Protein AF-0000000078079923 (afdb_homodimer)

pLDDT: mean 92.86, std 8.36, range [50.41, 98.56]

Structure (mmCIF, N/CA/C/O backbone):
data_AF-0000000078079923-model_v1
#
loop_
_entity.id
_entity.type
_entity.pdbx_description
1 polymer 'Ankyrin repeat protein'
#
loop_
_atom_site.group_PDB
_atom_site.id
_atom_site.type_symbol
_atom_site.label_atom_id
_atom_site.label_alt_id
_atom_site.label_comp_id
_atom_site.label_asym_id
_atom_site.label_entity_id
_atom_site.label_seq_id
_atom_site.pdbx_PDB_ins_code
_atom_site.Cartn_x
_atom_site.Cartn_y
_atom_site.Cartn_z
_atom_site.occupancy
_atom_site.B_iso_or_equiv
_atom_site.auth_seq_id
_atom_site.auth_comp_id
_atom_site.auth_asym_id
_atom_site.auth_atom_id
_atom_site.pdbx_PDB_model_num
ATOM 1 N N . MET A 1 1 ? -38.531 22.578 5.766 1 57.56 1 MET A N 1
ATOM 2 C CA . MET A 1 1 ? -37.938 23.828 6.18 1 57.56 1 MET A CA 1
ATOM 3 C C . MET A 1 1 ? -36.469 23.625 6.574 1 57.56 1 MET A C 1
ATOM 5 O O . MET A 1 1 ? -36.125 22.641 7.219 1 57.56 1 MET A O 1
ATOM 9 N N . ASN A 1 2 ? -35.688 24.391 6.07 1 76.06 2 ASN A N 1
ATOM 10 C CA . ASN A 1 2 ? -34.281 24.219 6.352 1 76.06 2 ASN A CA 1
ATOM 11 C C . ASN A 1 2 ? -33.969 24.469 7.82 1 76.06 2 ASN A C 1
ATOM 13 O O . ASN A 1 2 ? -34.469 25.422 8.414 1 76.06 2 ASN A O 1
ATOM 17 N N . THR A 1 3 ? -33.406 23.484 8.508 1 86.62 3 THR A N 1
ATOM 18 C CA . THR A 1 3 ? -32.938 23.688 9.867 1 86.62 3 THR A CA 1
ATOM 19 C C . THR A 1 3 ? -31.922 24.828 9.922 1 86.62 3 THR A C 1
ATOM 21 O O . THR A 1 3 ? -31.438 25.281 8.883 1 86.62 3 THR A O 1
ATOM 24 N N . TYR A 1 4 ? -31.812 25.422 11.125 1 88.44 4 TYR A N 1
ATOM 25 C CA . TYR A 1 4 ? -30.75 26.422 11.281 1 88.44 4 TYR A CA 1
ATOM 26 C C . TYR A 1 4 ? -29.422 25.891 10.727 1 88.44 4 TYR A C 1
ATOM 28 O O . TYR A 1 4 ? -28.703 26.625 10.039 1 88.44 4 TYR A O 1
ATOM 36 N N . LEU A 1 5 ? -29.141 24.641 11.023 1 91.38 5 LEU A N 1
ATOM 37 C CA . LEU A 1 5 ? -27.891 24.047 10.586 1 91.38 5 LEU A CA 1
ATOM 38 C C . LEU A 1 5 ? -27.828 23.969 9.062 1 91.38 5 LEU A C 1
ATOM 40 O O . LEU A 1 5 ? -26.766 24.219 8.469 1 91.38 5 LEU A O 1
ATOM 44 N N . ASP A 1 6 ? -28.922 23.672 8.422 1 92.94 6 ASP A N 1
ATOM 45 C CA . ASP A 1 6 ? -28.969 23.641 6.961 1 92.94 6 ASP A CA 1
ATOM 46 C C . ASP A 1 6 ? -28.609 25.016 6.379 1 92.94 6 ASP A C 1
ATOM 48 O O . ASP A 1 6 ? -27.844 25.109 5.414 1 92.94 6 ASP A O 1
ATOM 52 N N . VAL A 1 7 ? -29.25 25.953 7.012 1 93 7 VAL A N 1
ATOM 53 C CA . VAL A 1 7 ? -29.062 27.312 6.508 1 93 7 VAL A CA 1
ATOM 54 C C . VAL A 1 7 ? -27.625 27.75 6.77 1 93 7 VAL A C 1
ATOM 56 O O . VAL A 1 7 ? -27.016 28.422 5.934 1 93 7 VAL A O 1
ATOM 59 N N . ILE A 1 8 ? -27.062 27.422 7.895 1 94.19 8 ILE A N 1
ATOM 60 C CA . ILE A 1 8 ? -25.688 27.766 8.211 1 94.19 8 ILE A CA 1
ATOM 61 C C . ILE A 1 8 ? -24.75 27.109 7.211 1 94.19 8 ILE A C 1
ATOM 63 O O . ILE A 1 8 ? -23.797 27.75 6.734 1 94.19 8 ILE A O 1
ATOM 67 N N . CYS A 1 9 ? -24.969 25.922 6.84 1 93.81 9 CYS A N 1
ATOM 68 C CA . CYS A 1 9 ? -24.094 25.156 5.965 1 93.81 9 CYS A CA 1
ATOM 69 C C . CYS A 1 9 ? -24.25 25.578 4.512 1 93.81 9 CYS A C 1
ATOM 71 O O . CYS A 1 9 ? -23.266 25.766 3.801 1 93.81 9 CYS A O 1
ATOM 73 N N . GLU A 1 10 ? -25.453 25.844 4.074 1 92.56 10 GLU A N 1
ATOM 74 C CA . GLU A 1 10 ? -25.672 25.984 2.639 1 92.56 10 GLU A CA 1
ATOM 75 C C . GLU A 1 10 ? -26.438 27.281 2.33 1 92.56 10 GLU A C 1
ATOM 77 O O . GLU A 1 10 ? -26.547 27.672 1.169 1 92.56 10 GLU A O 1
ATOM 82 N N . GLY A 1 11 ? -26.953 27.859 3.27 1 91.19 11 GLY A N 1
ATOM 83 C CA . GLY A 1 11 ? -27.812 29.016 3.043 1 91.19 11 GLY A CA 1
ATOM 84 C C . GLY A 1 11 ? -27.062 30.328 3.074 1 91.19 11 GLY A C 1
ATOM 85 O O . GLY A 1 11 ? -25.828 30.359 2.957 1 91.19 11 GLY A O 1
ATOM 86 N N . SER A 1 12 ? -27.828 31.438 3.076 1 94.06 12 SER A N 1
ATOM 87 C CA . SER A 1 12 ? -27.281 32.781 3.088 1 94.06 12 SER A CA 1
ATOM 88 C C . SER A 1 12 ? -27.469 33.438 4.445 1 94.06 12 SER A C 1
ATOM 90 O O . SER A 1 12 ? -28.281 33 5.258 1 94.06 12 SER A O 1
ATOM 92 N N . CYS A 1 13 ? -26.656 34.469 4.672 1 95.5 13 CYS A N 1
ATOM 93 C CA . CYS A 1 13 ? -26.781 35.281 5.887 1 95.5 13 CYS A CA 1
ATOM 94 C C . CYS A 1 13 ? -28.188 35.844 6.027 1 95.5 13 CYS A C 1
ATOM 96 O O . CYS A 1 13 ? -28.766 35.812 7.117 1 95.5 13 CYS A O 1
ATOM 98 N N . GLU A 1 14 ? -28.766 36.281 4.902 1 94.06 14 GLU A N 1
ATOM 99 C CA . GLU A 1 14 ? -30.109 36.844 4.898 1 94.06 14 GLU A CA 1
ATOM 100 C C . GLU A 1 14 ? -31.156 35.781 5.301 1 94.06 14 GLU A C 1
ATOM 102 O O . GLU A 1 14 ? -32.094 36.094 6.031 1 94.06 14 GLU A O 1
ATOM 107 N N . GLN A 1 15 ? -31 34.625 4.809 1 93.5 15 GLN A N 1
ATOM 108 C CA . GLN A 1 15 ? -31.906 33.531 5.16 1 93.5 15 GLN A CA 1
ATOM 109 C C . GLN A 1 15 ? -31.875 33.281 6.66 1 93.5 15 GLN A C 1
ATOM 111 O O . GLN A 1 15 ? -32.938 33.094 7.289 1 93.5 15 GLN A O 1
ATOM 116 N N . LEU A 1 16 ? -30.672 33.156 7.16 1 93.56 16 LEU A N 1
ATOM 117 C CA . LEU A 1 16 ? -30.547 32.938 8.594 1 93.56 16 LEU A CA 1
ATOM 118 C C . LEU A 1 16 ? -31.172 34.062 9.391 1 93.56 16 LEU A C 1
ATOM 120 O O . LEU A 1 16 ? -31.891 33.844 10.367 1 93.56 16 LEU A O 1
ATOM 124 N N . LYS A 1 17 ? -30.906 35.312 8.961 1 92.44 17 LYS A N 1
ATOM 125 C CA . LYS A 1 17 ? -31.469 36.5 9.617 1 92.44 17 LYS A CA 1
ATOM 126 C C . LYS A 1 17 ? -33 36.438 9.641 1 92.44 17 LYS A C 1
ATOM 128 O O . LYS A 1 17 ? -33.625 36.656 10.68 1 92.44 17 LYS A O 1
ATOM 133 N N . ASN A 1 18 ? -33.562 36.094 8.539 1 90.12 18 ASN A N 1
ATOM 134 C CA . ASN A 1 18 ? -35.031 36 8.43 1 90.12 18 ASN A CA 1
ATOM 135 C C . ASN A 1 18 ? -35.594 34.938 9.336 1 90.12 18 ASN A C 1
ATOM 137 O O . ASN A 1 18 ? -36.656 35.094 9.938 1 90.12 18 ASN A O 1
ATOM 141 N N . MET A 1 19 ? -34.938 33.875 9.375 1 88.12 19 MET A N 1
ATOM 142 C CA . MET A 1 19 ? -35.344 32.781 10.227 1 88.12 19 MET A CA 1
ATOM 143 C C . MET A 1 19 ? -35.344 33.188 11.695 1 88.12 19 MET A C 1
ATOM 145 O O . MET A 1 19 ? -36.281 32.875 12.438 1 88.12 19 MET A O 1
ATOM 149 N N . LEU A 1 20 ? -34.312 33.875 12.023 1 89 20 LEU A N 1
ATOM 150 C CA . LEU A 1 20 ? -34.188 34.281 13.414 1 89 20 LEU A CA 1
ATOM 151 C C . LEU A 1 20 ? -35.188 35.375 13.75 1 89 20 LEU A C 1
ATOM 153 O O . LEU A 1 20 ? -35.719 35.438 14.859 1 89 20 LEU A O 1
ATOM 157 N N . ASP A 1 21 ? -35.438 36.312 12.859 1 87 21 ASP A N 1
ATOM 158 C CA . ASP A 1 21 ? -36.406 37.375 13.062 1 87 21 ASP A CA 1
ATOM 159 C C . ASP A 1 21 ? -37.812 36.812 13.266 1 87 21 ASP A C 1
ATOM 161 O O . ASP A 1 21 ? -38.594 37.344 14.047 1 87 21 ASP A O 1
ATOM 165 N N . GLY A 1 22 ? -38.062 35.812 12.492 1 77.5 22 GLY A N 1
ATOM 166 C CA . GLY A 1 22 ? -39.406 35.219 12.586 1 77.5 22 GLY A CA 1
ATOM 167 C C . GLY A 1 22 ? -39.594 34.375 13.828 1 77.5 22 GLY A C 1
ATOM 168 O O . GLY A 1 22 ? -40.719 34.031 14.195 1 77.5 22 GLY A O 1
ATOM 169 N N . ASP A 1 23 ? -38.5 33.812 14.352 1 65.19 23 ASP A N 1
ATOM 170 C CA . ASP A 1 23 ? -38.594 32.844 15.461 1 65.19 23 ASP A CA 1
ATOM 171 C C . ASP A 1 23 ? -38.719 33.594 16.797 1 65.19 23 ASP A C 1
ATOM 173 O O . ASP A 1 23 ? -37.875 34.406 17.125 1 65.19 23 ASP A O 1
ATOM 177 N N . ASN A 1 24 ? -39.812 34.219 17.172 1 57.78 24 ASN A N 1
ATOM 178 C CA . ASN A 1 24 ? -40.062 34.938 18.406 1 57.78 24 ASN A CA 1
ATOM 179 C C . ASN A 1 24 ? -39.406 34.281 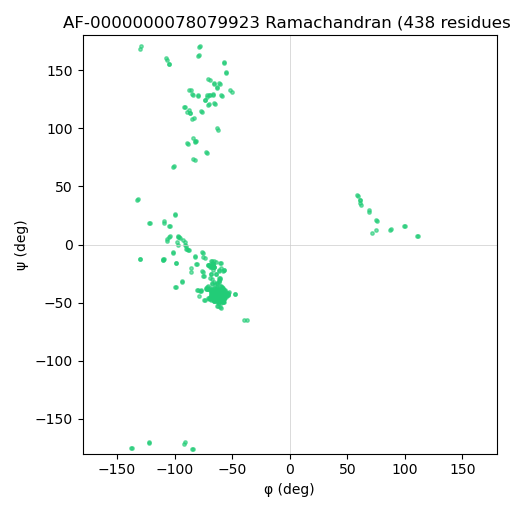19.609 1 57.78 24 ASN A C 1
ATOM 181 O O . ASN A 1 24 ? -38.906 34.938 20.516 1 57.78 24 ASN A O 1
ATOM 185 N N . TYR A 1 25 ? -39.75 33.062 20.078 1 53.31 25 TYR A N 1
ATOM 186 C CA . TYR A 1 25 ? -39.812 32.562 21.438 1 53.31 25 TYR A CA 1
ATOM 187 C C . TYR A 1 25 ? -38.438 32.219 21.953 1 53.31 25 TYR A C 1
ATOM 189 O O . TYR A 1 25 ? -38.125 32.406 23.125 1 53.31 25 TYR A O 1
ATOM 197 N N . ASP A 1 26 ? -37.5 31.547 21.234 1 59.09 26 ASP A N 1
ATOM 198 C CA . ASP A 1 26 ? -36.406 30.891 21.953 1 59.09 26 ASP A CA 1
ATOM 199 C C . ASP A 1 26 ? -35.062 31.234 21.328 1 59.09 26 ASP A C 1
ATOM 201 O O . ASP A 1 26 ? -34.188 30.391 21.281 1 59.09 26 ASP A O 1
ATOM 205 N N . VAL A 1 27 ? -35.062 32.469 20.969 1 57.78 27 VAL A N 1
ATOM 206 C CA . VAL A 1 27 ? -33.938 32.906 20.188 1 57.78 27 VAL A CA 1
ATOM 207 C C . VAL A 1 27 ? -32.688 32.906 21.062 1 57.78 27 VAL A C 1
ATOM 209 O O . VAL A 1 27 ? -31.594 32.5 20.625 1 57.78 27 VAL A O 1
ATOM 212 N N . GLU A 1 28 ? -32.844 33.375 22.297 1 59.19 28 GLU A N 1
ATOM 213 C CA . GLU A 1 28 ? -31.672 33.531 23.141 1 59.19 28 GLU A CA 1
ATOM 214 C C . GLU A 1 28 ? -31 32.188 23.359 1 59.19 28 GLU A C 1
ATOM 216 O O . GLU A 1 28 ? -29.766 32.062 23.266 1 59.19 28 GLU A O 1
ATOM 221 N N . ASN A 1 29 ? -31.906 31.188 23.781 1 63.59 29 ASN A N 1
ATOM 222 C CA . ASN A 1 29 ? -31.359 29.875 24.078 1 63.59 29 ASN A CA 1
ATOM 223 C C . ASN A 1 29 ? -30.766 29.219 22.828 1 63.59 29 ASN A C 1
ATOM 225 O O . ASN A 1 29 ? -29.797 28.469 22.906 1 63.59 29 ASN A O 1
ATOM 229 N N . ASN A 1 30 ? -31.188 29.859 21.75 1 81.81 30 ASN A N 1
ATOM 230 C CA . ASN A 1 30 ? -30.75 29.25 20.5 1 81.81 30 ASN A CA 1
ATOM 231 C C . ASN A 1 30 ? -29.531 29.953 19.922 1 81.81 30 ASN A C 1
ATOM 233 O O . ASN A 1 30 ? -28.766 29.344 19.156 1 81.81 30 ASN A O 1
ATOM 237 N N . LEU A 1 31 ? -29.312 31.188 20.469 1 88.94 31 LEU A N 1
ATOM 238 C CA . LEU A 1 31 ? -28.297 32 19.828 1 88.94 31 LEU A CA 1
ATOM 239 C C . LEU A 1 31 ? -26.906 31.453 20.094 1 88.94 31 LEU A C 1
ATOM 241 O O . LEU A 1 31 ? -26.031 31.484 19.203 1 88.94 31 LEU A O 1
ATOM 245 N N . LEU A 1 32 ? -26.812 30.938 21.328 1 91.62 32 LEU A N 1
ATOM 246 C CA . LEU A 1 32 ? -25.516 30.375 21.672 1 91.62 32 LEU A CA 1
ATOM 247 C C . LEU A 1 32 ? -25.203 29.188 20.766 1 91.62 32 LEU A C 1
ATOM 249 O O . LEU A 1 32 ? -24.078 29.078 20.234 1 91.62 32 LEU A O 1
ATOM 253 N N . TRP A 1 33 ? -26.141 28.359 20.688 1 92.62 33 TRP A N 1
ATOM 254 C CA . TRP A 1 33 ? -25.938 27.203 19.828 1 92.62 33 TRP A CA 1
ATOM 255 C C . TRP A 1 33 ? -25.719 27.641 18.391 1 92.62 33 TRP A C 1
ATOM 257 O O . TRP A 1 33 ? -24.812 27.125 17.703 1 92.62 33 TRP A O 1
ATOM 267 N N . ILE A 1 34 ? -26.453 28.562 17.891 1 93.62 34 ILE A N 1
ATOM 268 C CA . ILE A 1 34 ? -26.359 29.031 16.516 1 93.62 34 ILE A CA 1
ATOM 269 C C . ILE A 1 34 ? -24.984 29.672 16.297 1 93.62 34 ILE A C 1
ATOM 271 O O . ILE A 1 34 ? -24.312 29.406 15.305 1 93.62 34 ILE A O 1
ATOM 275 N N . ALA A 1 35 ? -24.578 30.516 17.266 1 94.75 35 ALA A N 1
ATOM 276 C CA . ALA A 1 35 ? -23.281 31.156 17.172 1 94.75 35 ALA A CA 1
ATOM 277 C C . ALA A 1 35 ? -22.156 30.125 17.109 1 94.75 35 ALA A C 1
ATOM 279 O O . ALA A 1 35 ? -21.203 30.281 16.344 1 94.75 35 ALA A O 1
ATOM 280 N N . THR A 1 36 ? -22.297 29.109 17.938 1 95.19 36 THR A N 1
ATOM 281 C CA . THR A 1 36 ? -21.312 28.031 17.969 1 95.19 36 THR A CA 1
ATOM 282 C C . THR A 1 36 ? -21.203 27.359 16.594 1 95.19 36 THR A C 1
ATOM 284 O O . THR A 1 36 ? -20.109 27.172 16.078 1 95.19 36 THR A O 1
ATOM 287 N N . LYS A 1 37 ? -22.297 27.078 15.984 1 94.94 37 LYS A N 1
ATOM 288 C CA . LYS A 1 37 ? -22.312 26.422 14.688 1 94.94 37 LYS A CA 1
ATOM 289 C C . LYS A 1 37 ? -21.766 27.344 13.594 1 94.94 37 LYS A C 1
ATOM 291 O O . LYS A 1 37 ? -21.062 26.891 12.688 1 94.94 37 LYS A O 1
ATOM 296 N N . VAL A 1 38 ? -22.109 28.547 13.695 1 95.62 38 VAL A N 1
ATOM 297 C CA . VAL A 1 38 ? -21.656 29.547 12.727 1 95.62 38 VAL A CA 1
ATOM 298 C C . VAL A 1 38 ? -20.141 29.641 12.75 1 95.62 38 VAL A C 1
ATOM 300 O O . VAL A 1 38 ? -19.5 29.656 11.695 1 95.62 38 VAL A O 1
ATOM 303 N N . VAL A 1 39 ? -19.531 29.641 13.961 1 94.69 39 VAL A N 1
ATOM 304 C CA . VAL A 1 39 ? -18.078 29.719 14.117 1 94.69 39 VAL A CA 1
ATOM 305 C C . VAL A 1 39 ? -17.438 28.406 13.664 1 94.69 39 VAL A C 1
ATOM 307 O O . VAL A 1 39 ? -16.422 28.422 12.961 1 94.69 39 VAL A O 1
ATOM 310 N N . GLU A 1 40 ? -18.047 27.359 13.945 1 94 40 GLU A N 1
ATOM 311 C CA . GLU A 1 40 ? -17.547 26.031 13.562 1 94 40 GLU A CA 1
ATOM 312 C C . GLU A 1 40 ? -17.453 25.891 12.047 1 94 40 GLU A C 1
ATOM 314 O O . GLU A 1 40 ? -16.594 25.188 11.523 1 94 40 GLU A O 1
ATOM 319 N N . HIS A 1 41 ? -18.312 26.578 11.383 1 94.19 41 HIS A N 1
ATOM 320 C CA . HIS A 1 41 ? -18.359 26.453 9.93 1 94.19 41 HIS A CA 1
ATOM 321 C C . HIS A 1 41 ? -17.719 27.656 9.242 1 94.19 41 HIS A C 1
ATOM 323 O O . HIS A 1 41 ? -17.812 27.812 8.023 1 94.19 41 HIS A O 1
ATOM 329 N N . GLY A 1 42 ? -17.141 28.469 10.047 1 91.38 42 GLY A N 1
ATOM 330 C CA . GLY A 1 42 ? -16.344 29.562 9.531 1 91.38 42 GLY A CA 1
ATOM 331 C C . GLY A 1 42 ? -17.156 30.641 8.836 1 91.38 42 GLY A C 1
ATOM 332 O O . GLY A 1 42 ? -16.688 31.25 7.875 1 91.38 42 GLY A O 1
ATOM 333 N N . LYS A 1 43 ? -18.391 30.812 9.234 1 95 43 LYS A N 1
ATOM 334 C CA . LYS A 1 43 ? -19.281 31.781 8.602 1 95 43 LYS A CA 1
ATOM 335 C C . LYS A 1 43 ? -19.156 33.156 9.258 1 95 43 LYS A C 1
ATOM 337 O O . LYS A 1 43 ? -20 33.531 10.094 1 95 43 LYS A O 1
ATOM 342 N N . SER A 1 44 ? -18.234 33.875 8.789 1 94.88 44 SER A N 1
ATOM 343 C CA . SER A 1 44 ? -17.891 35.156 9.438 1 94.88 44 SER A CA 1
ATOM 344 C C . SER A 1 44 ? -19.031 36.156 9.32 1 94.88 44 SER A C 1
ATOM 346 O O . SER A 1 44 ? -19.344 36.844 10.289 1 94.88 44 SER A O 1
ATOM 348 N N . ASP A 1 45 ? -19.625 36.156 8.164 1 96 45 ASP A N 1
ATOM 349 C CA . ASP A 1 45 ? -20.688 37.125 7.957 1 96 45 ASP A CA 1
ATOM 350 C C . ASP A 1 45 ? -21.891 36.812 8.867 1 96 45 ASP A C 1
ATOM 352 O O . ASP A 1 45 ? -22.484 37.75 9.438 1 96 45 ASP A O 1
ATOM 356 N N . MET A 1 46 ? -22.203 35.625 8.969 1 97 46 MET A N 1
ATOM 357 C CA . MET A 1 46 ? -23.312 35.219 9.844 1 97 46 MET A CA 1
ATOM 358 C C . MET A 1 46 ? -22.984 35.562 11.297 1 97 46 MET A C 1
ATOM 360 O O . MET A 1 46 ? -23.844 35.969 12.055 1 97 46 MET A O 1
ATOM 364 N N . PHE A 1 47 ? -21.797 35.344 11.648 1 96.94 47 PHE A N 1
ATOM 365 C CA . PHE A 1 47 ? -21.375 35.625 13.016 1 96.94 47 PHE A CA 1
ATOM 366 C C . PHE A 1 47 ? -21.531 37.094 13.328 1 96.94 47 PHE A C 1
ATOM 368 O O . PHE A 1 47 ? -22.078 37.469 14.367 1 96.94 47 PHE A O 1
ATOM 375 N N . LYS A 1 48 ? -21.031 37.906 12.414 1 96.88 48 LYS A N 1
ATOM 376 C CA . LYS A 1 48 ? -21.156 39.375 12.578 1 96.88 48 LYS A CA 1
ATOM 377 C C . LYS A 1 48 ? -22.609 39.781 12.719 1 96.88 48 LYS A C 1
ATOM 379 O O . LYS A 1 48 ? -22.938 40.625 13.57 1 96.88 48 LYS A O 1
ATOM 384 N N . MET A 1 49 ? -23.422 39.219 11.883 1 96 49 MET A N 1
ATOM 385 C CA . MET A 1 49 ? -24.844 39.5 11.93 1 96 49 MET A CA 1
ATOM 386 C C . MET A 1 49 ? -25.438 39.125 13.281 1 96 49 MET A C 1
ATOM 388 O O . MET A 1 49 ? -26.234 39.875 13.844 1 96 49 MET A O 1
ATOM 392 N N . LEU A 1 50 ? -25.047 38.062 13.852 1 95.44 50 LEU A N 1
ATOM 393 C CA . LEU A 1 50 ? -25.547 37.625 15.156 1 95.44 50 LEU A CA 1
ATOM 394 C C . LEU A 1 50 ? -25.156 38.656 16.234 1 95.44 50 LEU A C 1
ATOM 396 O O . LEU A 1 50 ? -25.969 38.969 17.109 1 95.44 50 LEU A O 1
ATOM 400 N N . VAL A 1 51 ? -23.938 39.125 16.156 1 95.19 51 VAL A N 1
ATOM 401 C CA . VAL A 1 51 ? -23.422 40.031 17.172 1 95.19 51 VAL A CA 1
ATOM 402 C C . VAL A 1 51 ? -24.047 41.406 16.984 1 95.19 51 VAL A C 1
ATOM 404 O O . VAL A 1 51 ? -24.547 42.031 17.938 1 95.19 51 VAL A O 1
ATOM 407 N N . LEU A 1 52 ? -24.078 41.938 15.773 1 95.19 52 LEU A N 1
ATOM 408 C CA . LEU A 1 52 ? -24.469 43.312 15.508 1 95.19 52 LEU A CA 1
ATOM 409 C C . LEU A 1 52 ? -25.984 43.469 15.5 1 95.19 52 LEU A C 1
ATOM 411 O O . LEU A 1 52 ? -26.531 44.469 16 1 95.19 52 LEU A O 1
ATOM 415 N N . TYR A 1 53 ? -26.703 42.562 14.977 1 91.81 53 TYR A N 1
ATOM 416 C CA . TYR A 1 53 ? -28.125 42.719 14.766 1 91.81 53 TYR A CA 1
ATOM 417 C C . TYR A 1 53 ? -28.922 42.031 15.867 1 91.81 53 TYR A C 1
ATOM 419 O O . TYR A 1 53 ? -29.969 42.531 16.297 1 91.81 53 TYR A O 1
ATOM 427 N N . PHE A 1 54 ? -28.469 40.906 16.344 1 91.69 54 PHE A N 1
ATOM 428 C CA . PHE A 1 54 ? -29.234 40.188 17.344 1 91.69 54 PHE A CA 1
ATOM 429 C C . PHE A 1 54 ? -28.594 40.312 18.719 1 91.69 54 PHE A C 1
ATOM 431 O O . PHE A 1 54 ? -28.969 39.594 19.656 1 91.69 54 PHE A O 1
ATOM 438 N N . SER A 1 55 ? -27.547 41.094 18.844 1 91 55 SER A N 1
ATOM 439 C CA . SER A 1 55 ? -26.906 41.469 20.109 1 91 55 SER A CA 1
ATOM 440 C C . SER A 1 55 ? -26.359 40.219 20.812 1 91 55 SER A C 1
ATOM 442 O O . SER A 1 55 ? -26.5 40.094 22.031 1 91 55 SER A O 1
ATOM 444 N N . PHE A 1 56 ? -25.906 39.281 20.047 1 93.69 56 PHE A N 1
ATOM 445 C CA . PHE A 1 56 ? -25.25 38.156 20.688 1 93.69 56 PHE A CA 1
ATOM 446 C C . PHE A 1 56 ? -24.062 38.625 21.516 1 93.69 56 PHE A C 1
ATOM 448 O O . PHE A 1 56 ? -23.172 39.312 21 1 93.69 56 PHE A O 1
ATOM 455 N N . ASP A 1 57 ? -24.016 38.219 22.781 1 92 57 ASP A N 1
ATOM 456 C CA . ASP A 1 57 ? -22.922 38.594 23.672 1 92 57 ASP A CA 1
ATOM 457 C C . ASP A 1 57 ? -21.75 37.625 23.562 1 92 57 ASP A C 1
ATOM 459 O O . ASP A 1 57 ? -21.859 36.438 23.938 1 92 57 ASP A O 1
ATOM 463 N N . VAL A 1 58 ? -20.625 38.094 23.047 1 93.88 58 VAL A N 1
ATOM 464 C CA . VAL A 1 58 ? -19.422 37.281 22.906 1 93.88 58 VAL A CA 1
ATOM 465 C C . VAL A 1 58 ? -18.672 37.219 24.234 1 93.88 58 VAL A C 1
ATOM 467 O O . VAL A 1 58 ? -17.766 38.031 24.469 1 93.88 58 VAL A O 1
ATOM 470 N N . THR A 1 59 ? -19.047 36.25 24.984 1 92.44 59 THR A N 1
ATOM 471 C CA . THR A 1 59 ? -18.453 36.125 26.312 1 92.44 59 THR A CA 1
ATOM 472 C C . THR A 1 59 ? -17.062 35.5 26.234 1 92.44 59 THR A C 1
ATOM 474 O O . THR A 1 59 ? -16.703 34.906 25.219 1 92.44 59 THR A O 1
ATOM 477 N N . GLU A 1 60 ? -16.328 35.688 27.344 1 91.88 60 GLU A N 1
ATOM 478 C CA . GLU A 1 60 ? -15.055 35 27.469 1 91.88 60 GLU A CA 1
ATOM 479 C C . GLU A 1 60 ? -15.227 33.469 27.344 1 91.88 60 GLU A C 1
ATOM 481 O O . GLU A 1 60 ? -14.414 32.812 26.719 1 91.88 60 GLU A O 1
ATOM 486 N N . GLU A 1 61 ? -16.234 33.031 27.969 1 93.38 61 GLU A N 1
ATOM 487 C CA . GLU A 1 61 ? -16.531 31.594 27.938 1 93.38 61 GLU A CA 1
ATOM 488 C C . GLU A 1 61 ? -16.797 31.109 26.516 1 93.38 61 GLU A C 1
ATOM 490 O O . GLU A 1 61 ? -16.359 30.016 26.125 1 93.38 61 GLU A O 1
ATOM 495 N N . PHE A 1 62 ? -17.484 31.906 25.734 1 93.75 62 PHE A N 1
ATOM 496 C CA . PHE A 1 62 ? -17.75 31.562 24.344 1 93.75 62 PHE A CA 1
ATOM 497 C C . PHE A 1 62 ? -16.438 31.469 23.547 1 93.75 62 PHE A C 1
ATOM 499 O O . PHE A 1 62 ? -16.25 30.516 22.781 1 93.75 62 PHE A O 1
ATOM 506 N N . ILE A 1 63 ? -15.523 32.438 23.766 1 93.06 63 ILE A N 1
ATOM 507 C CA . ILE A 1 63 ? -14.242 32.469 23.078 1 93.06 63 ILE A CA 1
ATOM 508 C C . ILE A 1 63 ? -13.43 31.219 23.438 1 93.06 63 ILE A C 1
ATOM 510 O O . ILE A 1 63 ? -12.922 30.516 22.562 1 93.06 63 ILE A O 1
ATOM 514 N N . LYS A 1 64 ? -13.414 30.922 24.688 1 94.12 64 LYS A N 1
ATOM 515 C CA . LYS A 1 64 ? -12.656 29.781 25.172 1 94.12 64 LYS A CA 1
ATOM 516 C C . LYS A 1 64 ? -13.188 28.469 24.594 1 94.12 64 LYS A C 1
ATOM 518 O O . LYS A 1 64 ? -12.422 27.625 24.156 1 94.12 64 LYS A O 1
ATOM 523 N N . LYS A 1 65 ? -14.445 28.391 24.531 1 93.69 65 LYS A N 1
ATOM 524 C CA . LYS A 1 65 ? -15.078 27.141 24.109 1 93.69 65 LYS A CA 1
ATOM 525 C C . LYS A 1 65 ? -14.953 26.953 22.609 1 93.69 65 LYS A C 1
ATOM 527 O O . LYS A 1 65 ? -14.969 25.812 22.109 1 93.69 65 LYS A O 1
ATOM 532 N N . ASN A 1 66 ? -14.773 28.016 21.844 1 93.94 66 ASN A N 1
ATOM 533 C CA . ASN A 1 66 ? -14.82 27.906 20.391 1 93.94 66 ASN A CA 1
ATOM 534 C C . ASN A 1 66 ? -13.516 28.375 19.75 1 93.94 66 ASN A C 1
ATOM 536 O O . ASN A 1 66 ? -13.461 28.609 18.547 1 93.94 66 ASN A O 1
ATOM 540 N N . CYS A 1 67 ? -12.445 28.453 20.484 1 91.94 67 CYS A N 1
ATOM 541 C CA . CYS A 1 67 ? -11.195 29.078 20.047 1 91.94 67 CYS A CA 1
ATOM 542 C C . CYS A 1 67 ? -10.594 28.344 18.859 1 91.94 67 CYS A C 1
ATOM 544 O O . CYS A 1 67 ? -10.039 28.953 17.953 1 91.94 67 CYS A O 1
ATOM 546 N N . GLN A 1 68 ? -10.75 27.047 18.797 1 90.94 68 GLN A N 1
ATOM 547 C CA . GLN A 1 68 ? -10.117 26.25 17.75 1 90.94 68 GLN A CA 1
ATOM 548 C C . GLN A 1 68 ? -10.82 26.453 16.406 1 90.94 68 GLN A C 1
ATOM 550 O O . GLN A 1 68 ? -10.289 26.078 15.359 1 90.94 68 GLN A O 1
ATOM 555 N N . TYR A 1 69 ? -11.992 27.094 16.438 1 91.75 69 TYR A N 1
ATOM 556 C CA . TYR A 1 69 ? -12.773 27.266 15.211 1 91.75 69 TYR A CA 1
ATOM 557 C C . TYR A 1 69 ? -12.766 28.703 14.75 1 91.75 69 TYR A C 1
ATOM 559 O O . TYR A 1 69 ? -13.25 29.016 13.656 1 91.75 69 TYR A O 1
ATOM 567 N N . ILE A 1 70 ? -12.312 29.547 15.594 1 87.19 70 ILE A N 1
ATOM 568 C CA . ILE A 1 70 ? -12.391 30.969 15.305 1 87.19 70 ILE A CA 1
ATOM 569 C C . ILE A 1 70 ? -11.414 31.328 14.188 1 87.19 70 ILE A C 1
ATOM 571 O O . ILE A 1 70 ? -10.219 31.047 14.297 1 87.19 70 ILE A O 1
ATOM 575 N N . THR A 1 71 ? -11.984 31.844 13.133 1 88.75 71 THR A N 1
ATOM 576 C CA . THR A 1 71 ? -11.172 32.281 12 1 88.75 71 THR A CA 1
ATOM 577 C C . THR A 1 71 ? -10.523 33.625 12.289 1 88.75 71 THR A C 1
ATOM 579 O O . THR A 1 71 ? -10.883 34.312 13.258 1 88.75 71 THR A O 1
ATOM 582 N N . MET A 1 72 ? -9.609 34 11.391 1 87.88 72 MET A N 1
ATOM 583 C CA . MET A 1 72 ? -8.945 35.281 11.539 1 87.88 72 MET A CA 1
ATOM 584 C C . MET A 1 72 ? -9.945 36.406 11.453 1 87.88 72 MET A C 1
ATOM 586 O O . MET A 1 72 ? -9.875 37.375 12.227 1 87.88 72 MET A O 1
ATOM 590 N N . GLU A 1 73 ? -10.844 36.281 10.555 1 91.38 73 GLU A N 1
ATOM 591 C CA . GLU A 1 73 ? -11.852 37.312 10.367 1 91.38 73 GLU A CA 1
ATOM 592 C C . GLU A 1 73 ? -12.719 37.469 11.609 1 91.38 73 GLU A C 1
ATOM 594 O O . GLU A 1 73 ? -12.969 38.594 12.062 1 91.38 73 GLU A O 1
ATOM 599 N N . ILE A 1 74 ? -13.125 36.375 12.102 1 92.38 74 ILE A N 1
ATOM 600 C CA . ILE A 1 74 ? -13.969 36.406 13.297 1 92.38 74 ILE A CA 1
ATOM 601 C C . ILE A 1 74 ? -13.164 36.938 14.477 1 92.38 74 ILE A C 1
ATOM 603 O O . ILE A 1 74 ? -13.664 37.75 15.266 1 92.38 74 ILE A O 1
ATOM 607 N N . LEU A 1 75 ? -11.977 36.469 14.578 1 88.25 75 LEU A N 1
ATOM 608 C CA . LEU A 1 75 ? -11.102 36.906 15.656 1 88.25 75 LEU A CA 1
ATOM 609 C C . LEU A 1 75 ? -10.914 38.438 15.617 1 88.25 75 LEU A C 1
ATOM 611 O O . LEU A 1 75 ? -11.039 39.094 16.641 1 88.25 75 LEU A O 1
ATOM 615 N N . GLU A 1 76 ? -10.586 38.969 14.477 1 90.69 76 GLU A N 1
ATOM 616 C CA . GLU A 1 76 ? -10.406 40.438 14.328 1 90.69 76 GLU A CA 1
ATOM 617 C C . GLU A 1 76 ? -11.68 41.188 14.68 1 90.69 76 GLU A C 1
ATOM 619 O O . GLU A 1 76 ? -11.633 42.219 15.336 1 90.69 76 GLU A O 1
ATOM 624 N N . PHE A 1 77 ? -12.773 40.688 14.234 1 94.12 77 PHE A N 1
ATOM 625 C CA . PHE A 1 77 ? -14.07 41.281 14.523 1 94.12 77 PHE A CA 1
ATOM 626 C C . PHE A 1 77 ? -14.32 41.312 16.031 1 94.12 77 PHE A C 1
ATOM 628 O O . PHE A 1 77 ? -14.734 42.344 16.562 1 94.12 77 PHE A O 1
ATOM 635 N N . ILE A 1 78 ? -14.047 40.219 16.656 1 92.31 78 ILE A N 1
ATOM 636 C CA . ILE A 1 78 ? -14.25 40.125 18.094 1 92.31 78 ILE A CA 1
ATOM 637 C C . ILE A 1 78 ? -13.359 41.156 18.797 1 92.31 78 ILE A C 1
ATOM 639 O O . ILE A 1 78 ? -13.805 41.875 19.703 1 92.31 78 ILE A O 1
ATOM 643 N N . ASN A 1 79 ? -12.148 41.25 18.391 1 91.81 79 ASN A N 1
ATOM 644 C CA . ASN A 1 79 ? -11.219 42.219 19 1 91.81 79 ASN A CA 1
ATOM 645 C C . ASN A 1 79 ? -11.695 43.656 18.812 1 91.81 79 ASN A C 1
ATOM 647 O O . ASN A 1 79 ? -11.57 44.469 19.719 1 91.81 79 ASN A O 1
ATOM 651 N N . ASP A 1 80 ? -12.188 43.906 17.672 1 93.12 80 ASP A N 1
ATOM 652 C CA . ASP A 1 80 ? -12.672 45.25 17.375 1 93.12 80 ASP A CA 1
ATOM 653 C C . ASP A 1 80 ? -13.844 45.625 18.266 1 93.12 80 ASP A C 1
ATOM 655 O O . ASP A 1 80 ? -13.891 46.75 18.812 1 93.12 80 ASP A O 1
ATOM 659 N N . ILE A 1 81 ? -14.719 44.75 18.422 1 90.88 81 ILE A N 1
ATOM 660 C CA . ILE A 1 81 ? -15.938 45.031 19.172 1 90.88 81 ILE A CA 1
ATOM 661 C C . ILE A 1 81 ? -15.617 45.125 20.672 1 90.88 81 ILE A C 1
ATOM 663 O O . ILE A 1 81 ? -16.219 45.906 21.391 1 90.88 81 ILE A O 1
ATOM 667 N N . LYS A 1 82 ? -14.75 44.312 21.078 1 88.75 82 LYS A N 1
ATOM 668 C CA . LYS A 1 82 ? -14.438 44.25 22.5 1 88.75 82 LYS A CA 1
ATOM 669 C C . LYS A 1 82 ? -13.383 45.281 22.875 1 88.75 82 LYS A C 1
ATOM 671 O O . LYS A 1 82 ? -13.227 45.625 24.047 1 88.75 82 LYS A O 1
ATOM 676 N N . GLY A 1 83 ? -12.617 45.781 22 1 87.19 83 GLY A N 1
ATOM 677 C CA . GLY A 1 83 ? -11.547 46.75 22.25 1 87.19 83 GLY A CA 1
ATOM 678 C C . GLY A 1 83 ? -10.359 46.125 22.969 1 87.19 83 GLY A C 1
ATOM 679 O O . GLY A 1 83 ? -9.625 46.844 23.672 1 87.19 83 GLY A O 1
ATOM 680 N N . THR A 1 84 ? -10.375 44.812 23.062 1 84.25 84 THR A N 1
ATOM 681 C CA . THR A 1 84 ? -9.289 44.062 23.688 1 84.25 84 THR A CA 1
ATOM 682 C C . THR A 1 84 ? -8.812 42.938 22.766 1 84.25 84 THR A C 1
ATOM 684 O O . THR A 1 84 ? -9.375 42.719 21.703 1 84.25 84 THR A O 1
ATOM 687 N N . ASN A 1 85 ? -7.711 42.375 23.219 1 87.31 85 ASN A N 1
ATOM 688 C CA . ASN A 1 85 ? -7.23 41.188 22.516 1 87.31 85 ASN A CA 1
ATOM 689 C C . ASN A 1 85 ? -7.836 39.906 23.094 1 87.31 85 ASN A C 1
ATOM 691 O O . ASN A 1 85 ? -7.574 39.562 24.25 1 87.31 85 ASN A O 1
ATOM 695 N N . SER A 1 86 ? -8.633 39.281 22.266 1 87.31 86 SER A N 1
ATOM 696 C CA . SER A 1 86 ? -9.344 38.062 22.703 1 87.31 86 SER A CA 1
ATOM 697 C C . SER A 1 86 ? -8.375 37 23.188 1 87.31 86 SER A C 1
ATOM 699 O O . SER A 1 86 ? -8.742 36.156 24 1 87.31 86 SER A O 1
ATOM 701 N N . TRP A 1 87 ? -7.09 37.062 22.766 1 89.31 87 TRP A N 1
ATOM 702 C CA . TRP A 1 87 ? -6.09 36.062 23.156 1 89.31 87 TRP A CA 1
ATOM 703 C C . TRP A 1 87 ? -5.801 36.125 24.641 1 89.31 87 TRP A C 1
ATOM 705 O O . TRP A 1 87 ? -5.375 35.125 25.25 1 89.31 87 TRP A O 1
ATOM 715 N N . ASP A 1 88 ? -6.094 37.25 25.188 1 92.94 88 ASP A N 1
ATOM 716 C CA . ASP A 1 88 ? -5.797 37.469 26.609 1 92.94 88 ASP A CA 1
ATOM 717 C C . ASP A 1 88 ? -6.656 36.562 27.5 1 92.94 88 ASP A C 1
ATOM 719 O O . ASP A 1 88 ? -6.332 36.344 28.656 1 92.94 88 ASP A O 1
ATOM 723 N N . TYR A 1 89 ? -7.711 36.062 26.906 1 90.06 89 TYR A N 1
ATOM 724 C CA . TYR A 1 89 ? -8.633 35.25 27.688 1 90.06 89 TYR A CA 1
ATOM 725 C C . TYR A 1 89 ? -8.219 33.781 27.641 1 90.06 89 TYR A C 1
ATOM 727 O O . TYR A 1 89 ? -8.773 32.969 28.359 1 90.06 89 TYR A O 1
ATOM 735 N N . LEU A 1 90 ? -7.25 33.5 26.906 1 94.12 90 LEU A N 1
ATOM 736 C CA . LEU A 1 90 ? -6.938 32.094 26.594 1 94.12 90 LEU A CA 1
ATOM 737 C C . LEU A 1 90 ? -5.723 31.625 27.391 1 94.12 90 LEU A C 1
ATOM 739 O O . LEU A 1 90 ? -4.926 32.438 27.859 1 94.12 90 LEU A O 1
ATOM 743 N N . ASP A 1 91 ? -5.695 30.328 27.578 1 94.31 91 ASP A N 1
ATOM 744 C CA . ASP A 1 91 ? -4.559 29.734 28.281 1 94.31 91 ASP A CA 1
ATOM 745 C C . ASP A 1 91 ? -3.869 28.688 27.406 1 94.31 91 ASP A C 1
ATOM 747 O O . ASP A 1 91 ? -4.141 28.578 26.219 1 94.31 91 ASP A O 1
ATOM 751 N N . HIS A 1 92 ? -2.984 28 28.078 1 95.12 92 HIS A N 1
ATOM 752 C CA . HIS A 1 92 ? -2.098 27.078 27.359 1 95.12 92 HIS A CA 1
ATOM 753 C C . HIS A 1 92 ? -2.891 26 26.641 1 95.12 92 HIS A C 1
ATOM 755 O O . HIS A 1 92 ? -2.557 25.641 25.5 1 95.12 92 HIS A O 1
ATOM 761 N N . ILE A 1 93 ? -3.902 25.516 27.234 1 96 93 ILE A N 1
ATOM 762 C CA . ILE A 1 93 ? -4.727 24.469 26.641 1 96 93 ILE A CA 1
ATOM 763 C C . ILE A 1 93 ? -5.438 25 25.406 1 96 93 ILE A C 1
ATOM 765 O O . ILE A 1 93 ? -5.508 24.312 24.375 1 96 93 ILE A O 1
ATOM 769 N N . HIS A 1 94 ? -5.938 26.203 25.438 1 96 94 HIS A N 1
ATOM 770 C CA . HIS A 1 94 ? -6.613 26.828 24.312 1 96 94 HIS A CA 1
ATOM 771 C C . HIS A 1 94 ? -5.645 27.094 23.172 1 96 94 HIS A C 1
ATOM 773 O O . HIS A 1 94 ? -5.961 26.812 22 1 96 94 HIS A O 1
ATOM 779 N N . PHE A 1 95 ? -4.445 27.578 23.531 1 96.5 95 PHE A N 1
ATOM 780 C CA . PHE A 1 95 ? -3.438 27.844 22.516 1 96.5 95 PHE A CA 1
ATOM 781 C C . PHE A 1 95 ? -3.035 26.562 21.797 1 96.5 95 PHE A C 1
ATOM 783 O O . PHE A 1 95 ? -2.826 26.547 20.578 1 96.5 95 PHE A O 1
ATOM 790 N N . ASN A 1 96 ? -2.92 25.516 22.594 1 97.56 96 ASN A N 1
ATOM 791 C CA . ASN A 1 96 ? -2.627 24.203 22.016 1 97.56 96 ASN A CA 1
ATOM 792 C C . ASN A 1 96 ? -3.693 23.797 21 1 97.56 96 ASN A C 1
ATOM 794 O O . ASN A 1 96 ? -3.369 23.375 19.891 1 97.56 96 ASN A O 1
ATOM 798 N N . ALA A 1 97 ? -4.93 23.953 21.375 1 96 97 ALA A N 1
ATOM 799 C CA . ALA A 1 97 ? -6.039 23.578 20.5 1 96 97 ALA A CA 1
ATOM 800 C C . ALA A 1 97 ? -6.035 24.438 19.234 1 96 97 ALA A C 1
ATOM 802 O O . ALA A 1 97 ? -6.262 23.922 18.141 1 96 97 ALA A O 1
ATOM 803 N N . ILE A 1 98 ? -5.801 25.688 19.375 1 95.38 98 ILE A N 1
ATOM 804 C CA . ILE A 1 98 ? -5.77 26.609 18.25 1 95.38 98 ILE A CA 1
ATOM 805 C C . ILE A 1 98 ? -4.648 26.219 17.297 1 95.38 98 ILE A C 1
ATOM 807 O O . ILE A 1 98 ? -4.863 26.094 16.078 1 95.38 98 ILE A O 1
ATOM 811 N N . PHE A 1 99 ? -3.494 25.922 17.812 1 97.5 99 PHE A N 1
ATOM 812 C CA . PHE A 1 99 ? -2.35 25.562 16.984 1 97.5 99 PHE A CA 1
ATOM 813 C C . PHE A 1 99 ? -2.639 24.281 16.203 1 97.5 99 PHE A C 1
ATOM 815 O O . PHE A 1 99 ? -2.447 24.25 14.984 1 97.5 99 PHE A O 1
ATOM 822 N N . CYS A 1 100 ? -3.055 23.234 16.938 1 97.5 100 CYS A N 1
ATOM 823 C CA . CYS A 1 100 ? -3.318 21.953 16.297 1 97.5 100 CYS A CA 1
ATOM 824 C C . CYS A 1 100 ? -4.32 22.094 15.156 1 97.5 100 CYS A C 1
ATOM 826 O O . CYS A 1 100 ? -4.102 21.562 14.062 1 97.5 100 CYS A O 1
ATOM 828 N N . SER A 1 101 ? -5.359 22.828 15.438 1 95.56 101 SER A N 1
ATOM 829 C CA . SER A 1 101 ? -6.387 23.031 14.422 1 95.56 101 SER A CA 1
ATOM 830 C C . SER A 1 101 ? -5.848 23.828 13.234 1 95.56 101 SER A C 1
ATOM 832 O O . SER A 1 101 ? -6.047 23.438 12.078 1 95.56 101 SER A O 1
ATOM 834 N N . ALA A 1 102 ? -5.168 24.906 13.516 1 95.44 102 ALA A N 1
ATOM 835 C CA . ALA A 1 102 ? -4.629 25.766 12.469 1 95.44 102 ALA A CA 1
ATOM 836 C C . ALA A 1 102 ? -3.645 25 11.586 1 95.44 102 ALA A C 1
ATOM 838 O O . ALA A 1 102 ? -3.688 25.125 10.359 1 95.44 102 ALA A O 1
ATOM 839 N N . TYR A 1 103 ? -2.785 24.188 12.156 1 97.56 103 TYR A N 1
ATOM 840 C CA . TYR A 1 103 ? -1.797 23.438 11.391 1 97.56 103 TYR A CA 1
ATOM 841 C C . TYR A 1 103 ? -2.471 22.391 10.516 1 97.56 103 TYR A C 1
ATOM 843 O O . TYR A 1 103 ? -2.105 22.219 9.352 1 97.56 103 TYR A O 1
ATOM 851 N N . ARG A 1 104 ? -3.398 21.734 11.164 1 96.12 104 ARG A N 1
ATOM 852 C CA . ARG A 1 104 ? -4.113 20.688 10.445 1 96.12 104 ARG A CA 1
ATOM 853 C C . ARG A 1 104 ? -4.699 21.219 9.141 1 96.12 104 ARG A C 1
ATOM 855 O O . ARG A 1 104 ? -4.574 20.578 8.094 1 96.12 104 ARG A O 1
ATOM 862 N N . ILE A 1 105 ? -5.273 22.359 9.172 1 92.81 105 ILE A N 1
ATOM 863 C CA . ILE A 1 105 ? -5.945 22.891 7.984 1 92.81 105 ILE A CA 1
ATOM 864 C C . ILE A 1 105 ? -5.012 23.844 7.246 1 92.81 105 ILE A C 1
ATOM 866 O O . ILE A 1 105 ? -5.441 24.578 6.352 1 92.81 105 ILE A O 1
ATOM 870 N N . ASN A 1 106 ? -3.74 23.922 7.688 1 95.12 106 ASN A N 1
ATOM 871 C CA . ASN A 1 106 ? -2.676 24.703 7.062 1 95.12 106 ASN A CA 1
ATOM 872 C C . ASN A 1 106 ? -3.012 26.188 7.031 1 95.12 106 ASN A C 1
ATOM 874 O O . ASN A 1 106 ? -2.816 26.859 6.016 1 95.12 106 ASN A O 1
ATOM 878 N N . ASN A 1 107 ? -3.621 26.672 8.062 1 93.19 107 ASN A N 1
ATOM 879 C CA . ASN A 1 107 ? -3.881 28.094 8.234 1 93.19 107 ASN A CA 1
ATOM 880 C C . ASN A 1 107 ? -2.662 28.828 8.797 1 93.19 107 ASN A C 1
ATOM 882 O O . ASN A 1 107 ? -2.562 29.031 10.008 1 93.19 107 ASN A O 1
ATOM 886 N N . LYS A 1 108 ? -1.792 29.281 7.988 1 95.31 108 LYS A N 1
ATOM 887 C CA . LYS A 1 108 ? -0.521 29.875 8.383 1 95.31 108 LYS A CA 1
ATOM 888 C C . LYS A 1 108 ? -0.74 31.203 9.102 1 95.31 108 LYS A C 1
ATOM 890 O O . LYS A 1 108 ? 0.039 31.578 9.984 1 95.31 108 LYS A O 1
ATOM 895 N N . ASP A 1 109 ? -1.803 31.875 8.758 1 93.88 109 ASP A N 1
ATOM 896 C CA . ASP A 1 109 ? -2.057 33.188 9.359 1 93.88 109 ASP A CA 1
ATOM 897 C C . ASP A 1 109 ? -2.303 33.062 10.859 1 93.88 109 ASP A C 1
ATOM 899 O O . ASP A 1 109 ? -1.775 33.844 11.648 1 93.88 109 ASP A O 1
ATOM 903 N N . ILE A 1 110 ? -3.1 32.156 11.211 1 93.75 110 ILE A N 1
ATOM 904 C CA . ILE A 1 110 ? -3.383 31.938 12.625 1 93.75 110 ILE A CA 1
ATOM 905 C C . ILE A 1 110 ? -2.104 31.531 13.352 1 93.75 110 ILE A C 1
ATOM 907 O O . ILE A 1 110 ? -1.86 31.953 14.477 1 93.75 110 ILE A O 1
ATOM 911 N N . ILE A 1 111 ? -1.256 30.688 12.734 1 96.56 111 ILE A N 1
ATOM 912 C CA . ILE A 1 111 ? 0.007 30.25 13.32 1 96.56 111 ILE A CA 1
ATOM 913 C C . ILE A 1 111 ? 0.905 31.469 13.57 1 96.56 111 ILE A C 1
ATOM 915 O O . ILE A 1 111 ? 1.474 31.609 14.656 1 96.56 111 ILE A O 1
ATOM 919 N N . ILE A 1 112 ? 0.96 32.344 12.594 1 96.19 112 ILE A N 1
ATOM 920 C CA . ILE A 1 112 ? 1.763 33.562 12.711 1 96.19 112 ILE A CA 1
ATOM 921 C C . ILE A 1 112 ? 1.247 34.406 13.867 1 96.19 112 ILE A C 1
ATOM 923 O O . ILE A 1 112 ? 2.033 34.938 14.656 1 96.19 112 ILE A O 1
ATOM 927 N N . LYS A 1 113 ? -0.063 34.531 14.016 1 92.5 113 LYS A N 1
ATOM 928 C CA . LYS A 1 113 ? -0.652 35.344 15.094 1 92.5 113 LYS A CA 1
ATOM 929 C C . LYS A 1 113 ? -0.313 34.75 16.453 1 92.5 113 LYS A C 1
ATOM 931 O O . LYS A 1 113 ? -0.044 35.469 17.406 1 92.5 113 LYS A O 1
ATOM 936 N N . LEU A 1 114 ? -0.351 33.438 16.547 1 94.69 114 LEU A N 1
ATOM 937 C CA . LEU A 1 114 ? 0.033 32.75 17.781 1 94.69 114 LEU A CA 1
ATOM 938 C C . LEU A 1 114 ? 1.471 33.094 18.156 1 94.69 114 LEU A C 1
ATOM 940 O O . LEU A 1 114 ? 1.742 33.469 19.297 1 94.69 114 LEU A O 1
ATOM 944 N N . ILE A 1 115 ? 2.334 33.031 17.203 1 97 115 ILE A N 1
ATOM 945 C CA . ILE A 1 115 ? 3.752 33.281 17.422 1 97 115 ILE A CA 1
ATOM 946 C C . ILE A 1 115 ? 3.955 34.75 17.812 1 97 115 ILE A C 1
ATOM 948 O O . ILE A 1 115 ? 4.664 35.062 18.766 1 97 115 ILE A O 1
ATOM 952 N N . ASN A 1 116 ? 3.273 35.625 17.094 1 94.75 116 ASN A N 1
ATOM 953 C CA . ASN A 1 116 ? 3.4 37.062 17.344 1 94.75 116 ASN A CA 1
ATOM 954 C C . ASN A 1 116 ? 2.865 37.438 18.734 1 94.75 116 ASN A C 1
ATOM 956 O O . ASN A 1 116 ? 3.332 38.406 19.344 1 94.75 116 ASN A O 1
ATOM 960 N N . TYR A 1 117 ? 1.832 36.719 19.156 1 93.69 117 TYR A N 1
ATOM 961 C CA . TYR A 1 117 ? 1.268 36.938 20.484 1 93.69 117 TYR A CA 1
ATOM 962 C C . TYR A 1 117 ? 2.238 36.5 21.562 1 93.69 117 TYR A C 1
ATOM 964 O O . TYR A 1 117 ? 2.082 36.875 22.734 1 93.69 117 TYR A O 1
ATOM 972 N N . GLY A 1 118 ? 3.256 35.625 21.156 1 96.25 118 GLY A N 1
ATOM 973 C CA . GLY A 1 118 ? 4.309 35.25 22.078 1 96.25 118 GLY A CA 1
ATOM 974 C C . GLY A 1 118 ? 4.238 33.781 22.5 1 96.25 118 GLY A C 1
ATOM 975 O O . GLY A 1 118 ? 4.945 33.375 23.422 1 96.25 118 GLY A O 1
ATOM 976 N N . ILE A 1 119 ? 3.426 33.062 21.938 1 96.62 119 ILE A N 1
ATOM 977 C CA . ILE A 1 119 ? 3.299 31.641 22.297 1 96.62 119 ILE A CA 1
ATOM 978 C C . ILE A 1 119 ? 4.508 30.875 21.781 1 96.62 119 ILE A C 1
ATOM 980 O O . ILE A 1 119 ? 4.863 30.969 20.594 1 96.62 119 ILE A O 1
ATOM 984 N N . ASN A 1 120 ? 5.117 30.141 22.641 1 97.5 120 ASN A N 1
ATOM 985 C CA . ASN A 1 120 ? 6.164 29.203 22.266 1 97.5 120 ASN A CA 1
ATOM 986 C C . ASN A 1 120 ? 5.582 27.859 21.812 1 97.5 120 ASN A C 1
ATOM 988 O O . ASN A 1 120 ? 5.133 27.078 22.656 1 97.5 120 ASN A O 1
ATOM 992 N N . ILE A 1 121 ? 5.68 27.641 20.562 1 98.19 121 ILE A N 1
ATOM 993 C CA . ILE A 1 121 ? 5.062 26.453 19.984 1 98.19 121 ILE A CA 1
ATOM 994 C C . ILE A 1 121 ? 5.68 25.188 20.594 1 98.19 121 ILE A C 1
ATOM 996 O O . ILE A 1 121 ? 4.988 24.188 20.781 1 98.19 121 ILE A O 1
ATOM 1000 N N . ASN A 1 122 ? 6.93 25.172 20.984 1 98.44 122 ASN A N 1
ATOM 1001 C CA . ASN A 1 122 ? 7.629 24.031 21.547 1 98.44 122 ASN A CA 1
ATOM 1002 C C . ASN A 1 122 ? 7.066 23.656 22.922 1 98.44 122 ASN A C 1
ATOM 1004 O O . ASN A 1 122 ? 7.348 22.578 23.438 1 98.44 122 ASN A O 1
ATOM 1008 N N . ASN A 1 123 ? 6.305 24.594 23.516 1 97.44 123 ASN A N 1
ATOM 1009 C CA . ASN A 1 123 ? 5.766 24.344 24.859 1 97.44 123 ASN A CA 1
ATOM 1010 C C . ASN A 1 123 ? 4.332 23.844 24.797 1 97.44 123 ASN A C 1
ATOM 1012 O O . ASN A 1 123 ? 3.719 23.578 25.828 1 97.44 123 ASN A O 1
ATOM 1016 N N . LEU A 1 124 ? 3.854 23.688 23.609 1 97.56 124 LEU A N 1
ATOM 1017 C CA . LEU A 1 124 ? 2.5 23.172 23.469 1 97.56 124 LEU A CA 1
ATOM 1018 C C . LEU A 1 124 ? 2.508 21.641 23.438 1 97.56 124 LEU A C 1
ATOM 1020 O O . LEU A 1 124 ? 3.322 21.031 22.75 1 97.56 124 LEU A O 1
ATOM 1024 N N . PRO A 1 125 ? 1.653 21.016 24.188 1 96.5 125 PRO A N 1
ATOM 1025 C CA . PRO A 1 125 ? 1.688 19.562 24.344 1 96.5 125 PRO A CA 1
ATOM 1026 C C . PRO A 1 125 ? 1.4 18.828 23.031 1 96.5 125 PRO A C 1
ATOM 1028 O O . PRO A 1 125 ? 1.86 17.703 22.844 1 96.5 125 PRO A O 1
ATOM 1031 N N . GLY A 1 126 ? 0.685 19.422 22.094 1 97.25 126 GLY A N 1
ATOM 1032 C CA . GLY A 1 126 ? 0.268 18.734 20.875 1 97.25 126 GLY A CA 1
ATOM 1033 C C . GLY A 1 126 ? 1.205 18.969 19.719 1 97.25 126 GLY A C 1
ATOM 1034 O O . GLY A 1 126 ? 0.973 18.469 18.609 1 97.25 126 GLY A O 1
ATOM 1035 N N . THR A 1 127 ? 2.326 19.641 19.922 1 98.06 127 THR A N 1
ATOM 1036 C CA . THR A 1 127 ? 3.172 20.078 18.812 1 98.06 127 THR A CA 1
ATOM 1037 C C . THR A 1 127 ? 3.748 18.875 18.078 1 98.06 127 THR A C 1
ATOM 1039 O O . THR A 1 127 ? 3.641 18.781 16.844 1 98.06 127 THR A O 1
ATOM 1042 N N . TYR A 1 128 ? 4.289 17.891 18.781 1 97.88 128 TYR A N 1
ATOM 1043 C CA . TYR A 1 128 ? 4.898 16.719 18.156 1 97.88 128 TYR A CA 1
ATOM 1044 C C . TYR A 1 128 ? 3.889 15.969 17.297 1 97.88 128 TYR A C 1
ATOM 1046 O O . TYR A 1 128 ? 4.129 15.734 16.109 1 97.88 128 TYR A O 1
ATOM 1054 N N . HIS A 1 129 ? 2.793 15.617 17.875 1 97.62 129 HIS A N 1
ATOM 1055 C CA . HIS A 1 129 ? 1.791 14.82 17.172 1 97.62 129 HIS A CA 1
ATOM 1056 C C . HIS A 1 129 ? 1.219 15.586 15.977 1 97.62 129 HIS A C 1
ATOM 1058 O O . HIS A 1 129 ? 0.982 15 14.922 1 97.62 129 HIS A O 1
ATOM 1064 N N . THR A 1 130 ? 1.005 16.875 16.188 1 98.19 130 THR A N 1
ATOM 1065 C CA . THR A 1 130 ? 0.448 17.703 15.125 1 98.19 130 THR A CA 1
ATOM 1066 C C . THR A 1 130 ? 1.383 17.734 13.922 1 98.19 130 THR A C 1
ATOM 1068 O O . THR A 1 130 ? 0.959 17.469 12.789 1 98.19 130 THR A O 1
ATOM 1071 N N . ILE A 1 131 ? 2.648 17.922 14.156 1 98.25 131 ILE A N 1
ATOM 1072 C CA . ILE A 1 131 ? 3.637 18 13.086 1 98.25 131 ILE A CA 1
ATOM 1073 C C . ILE A 1 131 ? 3.818 16.625 12.453 1 98.25 131 ILE A C 1
ATOM 1075 O O . ILE A 1 131 ? 3.781 16.484 11.227 1 98.25 131 ILE A O 1
ATOM 1079 N N . SER A 1 132 ? 3.953 15.586 13.234 1 97.81 132 SER A N 1
ATOM 1080 C CA . SER A 1 132 ? 4.246 14.242 12.75 1 97.81 132 SER A CA 1
ATOM 1081 C C . SER A 1 132 ? 3.078 13.672 11.953 1 97.81 132 SER A C 1
ATOM 1083 O O . SER A 1 132 ? 3.279 12.984 10.953 1 97.81 132 SER A O 1
ATOM 1085 N N . TYR A 1 133 ? 1.893 14.016 12.32 1 96.44 133 TYR A N 1
ATOM 1086 C CA . TYR A 1 133 ? 0.714 13.375 11.75 1 96.44 133 TYR A CA 1
ATOM 1087 C C . TYR A 1 133 ? 0.185 14.164 10.562 1 96.44 133 TYR A C 1
ATOM 1089 O O . TYR A 1 133 ? -0.341 13.586 9.602 1 96.44 133 TYR A O 1
ATOM 1097 N N . TYR A 1 134 ? 0.328 15.438 10.57 1 97.56 134 TYR A N 1
ATOM 1098 C CA . TYR A 1 134 ? -0.431 16.219 9.594 1 97.56 134 TYR A CA 1
ATOM 1099 C C . TYR A 1 134 ? 0.488 16.812 8.539 1 97.56 134 TYR A C 1
ATOM 1101 O O . TYR A 1 134 ? 0.027 17.234 7.477 1 97.56 134 TYR A O 1
ATOM 1109 N N . SER A 1 135 ? 1.77 16.797 8.766 1 98.31 135 SER A N 1
ATOM 1110 C CA . SER A 1 135 ? 2.67 17.453 7.82 1 98.31 135 SER A CA 1
ATOM 1111 C C . SER A 1 135 ? 2.73 16.688 6.5 1 98.31 135 SER A C 1
ATOM 1113 O O . SER A 1 135 ? 2.885 15.469 6.488 1 98.31 135 SER A O 1
ATOM 1115 N N . THR A 1 136 ? 2.537 17.359 5.469 1 97.38 136 THR A N 1
ATOM 1116 C CA . THR A 1 136 ? 2.725 16.906 4.094 1 97.38 136 THR A CA 1
ATOM 1117 C C . THR A 1 136 ? 3.414 17.984 3.26 1 97.38 136 THR A C 1
ATOM 1119 O O . THR A 1 136 ? 3.812 19.031 3.785 1 97.38 136 THR A O 1
ATOM 1122 N N . ASN A 1 137 ? 3.557 17.734 1.97 1 96.88 137 ASN A N 1
ATOM 1123 C CA . ASN A 1 137 ? 4.121 18.719 1.061 1 96.88 137 ASN A CA 1
ATOM 1124 C C . ASN A 1 137 ? 3.295 20 1.04 1 96.88 137 ASN A C 1
ATOM 1126 O O . ASN A 1 137 ? 3.781 21.047 0.622 1 96.88 137 ASN A O 1
ATOM 1130 N N . LEU A 1 138 ? 2.094 19.922 1.539 1 96.88 138 LEU A N 1
ATOM 1131 C CA . LEU A 1 138 ? 1.227 21.094 1.549 1 96.88 138 LEU A CA 1
ATOM 1132 C C . LEU A 1 138 ? 1.549 22 2.734 1 96.88 138 LEU A C 1
ATOM 1134 O O . LEU A 1 138 ? 1.122 23.156 2.771 1 96.88 138 LEU A O 1
ATOM 1138 N N . HIS A 1 139 ? 2.33 21.547 3.646 1 98 139 HIS A N 1
ATOM 1139 C CA . HIS A 1 139 ? 2.574 22.281 4.883 1 98 139 HIS A CA 1
ATOM 1140 C C . HIS A 1 139 ? 3.943 22.953 4.863 1 98 139 HIS A C 1
ATOM 1142 O O . HIS A 1 139 ? 4.453 23.375 5.906 1 98 139 HIS A O 1
ATOM 1148 N N . ILE A 1 140 ? 4.531 23.062 3.727 1 97.56 140 ILE A N 1
ATOM 1149 C CA . ILE A 1 140 ? 5.902 23.547 3.596 1 97.56 140 ILE A CA 1
ATOM 1150 C C . ILE A 1 140 ? 5.996 24.969 4.164 1 97.56 140 ILE A C 1
ATOM 1152 O O . ILE A 1 140 ? 6.91 25.266 4.938 1 97.56 140 ILE A O 1
ATOM 1156 N N . GLU A 1 141 ? 5.066 25.812 3.873 1 97.69 141 GLU A N 1
ATOM 1157 C CA . GLU A 1 141 ? 5.121 27.203 4.332 1 97.69 141 GLU A CA 1
ATOM 1158 C C . GLU A 1 141 ? 4.938 27.281 5.848 1 97.69 141 GLU A C 1
ATOM 1160 O O . GLU A 1 141 ? 5.664 28.016 6.523 1 97.69 141 GLU A O 1
ATOM 1165 N N . SER A 1 142 ? 3.934 26.578 6.352 1 98.12 142 SER A N 1
ATOM 1166 C CA . SER A 1 142 ? 3.715 26.547 7.793 1 98.12 142 SER A CA 1
ATOM 1167 C C . SER A 1 142 ? 4.953 26.047 8.531 1 98.12 142 SER A C 1
ATOM 1169 O O . SER A 1 142 ? 5.355 26.609 9.547 1 98.12 142 SER A O 1
ATOM 1171 N N . LEU A 1 143 ? 5.57 25.016 7.988 1 98.31 143 LEU A N 1
ATOM 1172 C CA . LEU A 1 143 ? 6.762 24.438 8.609 1 98.31 143 LEU A CA 1
ATOM 1173 C C . LEU A 1 143 ? 7.93 25.422 8.547 1 98.31 143 LEU A C 1
ATOM 1175 O O . LEU A 1 143 ? 8.68 25.562 9.516 1 98.31 143 LEU A O 1
ATOM 1179 N N . LYS A 1 144 ? 8.07 26.109 7.434 1 98.06 144 LYS A N 1
ATOM 1180 C CA . LYS A 1 144 ? 9.102 27.141 7.312 1 98.06 144 LYS A CA 1
ATOM 1181 C C . LYS A 1 144 ? 8.945 28.219 8.383 1 98.06 144 LYS A C 1
ATOM 1183 O O . LYS A 1 144 ? 9.914 28.594 9.047 1 98.06 144 LYS A O 1
ATOM 1188 N N . ILE A 1 145 ? 7.73 28.719 8.547 1 98.25 145 ILE A N 1
ATOM 1189 C CA . ILE A 1 145 ? 7.426 29.734 9.547 1 98.25 145 ILE A CA 1
ATOM 1190 C C . ILE A 1 145 ? 7.816 29.219 10.93 1 98.25 145 ILE A C 1
ATOM 1192 O O . ILE A 1 145 ? 8.469 29.938 11.703 1 98.25 145 ILE A O 1
ATOM 1196 N N . LEU A 1 146 ? 7.434 28 11.258 1 98.56 146 LEU A N 1
ATOM 1197 C CA . LEU A 1 146 ? 7.715 27.422 12.562 1 98.56 146 LEU A CA 1
ATOM 1198 C C . LEU A 1 146 ? 9.219 27.25 12.773 1 98.56 146 LEU A C 1
ATOM 1200 O O . LEU A 1 146 ? 9.742 27.609 13.828 1 98.56 146 LEU A O 1
ATOM 1204 N N . LEU A 1 147 ? 9.906 26.719 11.758 1 98.5 147 LEU A N 1
ATOM 1205 C CA . LEU A 1 147 ? 11.352 26.5 11.852 1 98.5 147 LEU A CA 1
ATOM 1206 C C . LEU A 1 147 ? 12.094 27.828 11.977 1 98.5 147 LEU A C 1
ATOM 1208 O O . LEU A 1 147 ? 13.023 27.953 12.773 1 98.5 147 LEU A O 1
ATOM 1212 N N . ASP A 1 148 ? 11.664 28.844 11.203 1 98.19 148 ASP A N 1
ATOM 1213 C CA . ASP A 1 148 ? 12.25 30.188 11.281 1 98.19 148 ASP A CA 1
ATOM 1214 C C . ASP A 1 148 ? 12.047 30.781 12.672 1 98.19 148 ASP A C 1
ATOM 1216 O O . ASP A 1 148 ? 12.789 31.688 13.078 1 98.19 148 ASP A O 1
ATOM 1220 N N . ASN A 1 149 ? 11.055 30.297 13.398 1 98.06 149 ASN A N 1
ATOM 1221 C CA . ASN A 1 149 ? 10.75 30.844 14.719 1 98.06 149 ASN A CA 1
ATOM 1222 C C . ASN A 1 149 ? 11.125 29.859 15.828 1 98.06 149 ASN A C 1
ATOM 1224 O O . ASN A 1 149 ? 10.531 29.891 16.906 1 98.06 149 ASN A O 1
ATOM 1228 N N . GLY A 1 150 ? 11.969 28.938 15.523 1 97.75 150 GLY A N 1
ATOM 1229 C CA . GLY A 1 150 ? 12.664 28.188 16.547 1 97.75 150 GLY A CA 1
ATOM 1230 C C . GLY A 1 150 ? 12.039 26.828 16.828 1 97.75 150 GLY A C 1
ATOM 1231 O O . GLY A 1 150 ? 12.266 26.25 17.891 1 97.75 150 GLY A O 1
ATOM 1232 N N . LEU A 1 151 ? 11.203 26.344 15.969 1 98.56 151 LEU A N 1
ATOM 1233 C CA . LEU A 1 151 ? 10.719 24.969 16.156 1 98.56 151 LEU A CA 1
ATOM 1234 C C . LEU A 1 151 ? 11.875 24 16.375 1 98.56 151 LEU A C 1
ATOM 1236 O O . LEU A 1 151 ? 12.852 24.031 15.625 1 98.56 151 LEU A O 1
ATOM 1240 N N . LYS A 1 152 ? 11.773 23.203 17.359 1 98.12 152 LYS A N 1
ATOM 1241 C CA . LYS A 1 152 ? 12.852 22.281 17.703 1 98.12 152 LYS A CA 1
ATOM 1242 C C . LYS A 1 152 ? 13.008 21.188 16.656 1 98.12 152 LYS A C 1
ATOM 1244 O O . LYS A 1 152 ? 12.016 20.656 16.141 1 98.12 152 LYS A O 1
ATOM 1249 N N . HIS A 1 153 ? 14.258 20.844 16.391 1 98 153 HIS A N 1
ATOM 1250 C CA . HIS A 1 153 ? 14.562 19.812 15.414 1 98 153 HIS A CA 1
ATOM 1251 C C . HIS A 1 153 ? 14.18 18.422 15.93 1 98 153 HIS A C 1
ATOM 1253 O O . HIS A 1 153 ? 14.016 17.484 15.148 1 98 153 HIS A O 1
ATOM 1259 N N . GLU A 1 154 ? 13.977 18.266 17.25 1 97 154 GLU A N 1
ATOM 1260 C CA . GLU A 1 154 ? 13.719 16.984 17.906 1 97 154 GLU A CA 1
ATOM 1261 C C . GLU A 1 154 ? 12.383 16.391 17.469 1 97 154 GLU A C 1
ATOM 1263 O O . GLU A 1 154 ? 12.133 15.195 17.641 1 97 154 GLU A O 1
ATOM 1268 N N . TYR A 1 155 ? 11.492 17.219 16.922 1 97.69 155 TYR A N 1
ATOM 1269 C CA . TYR A 1 155 ? 10.188 16.75 16.469 1 97.69 155 TYR A CA 1
ATOM 1270 C C . TYR A 1 155 ? 10.336 15.836 15.25 1 97.69 155 TYR A C 1
ATOM 1272 O O . TYR A 1 155 ? 9.406 15.102 14.906 1 97.69 155 TYR A O 1
ATOM 1280 N N . PHE A 1 156 ? 11.445 15.93 14.602 1 98.12 156 PHE A N 1
A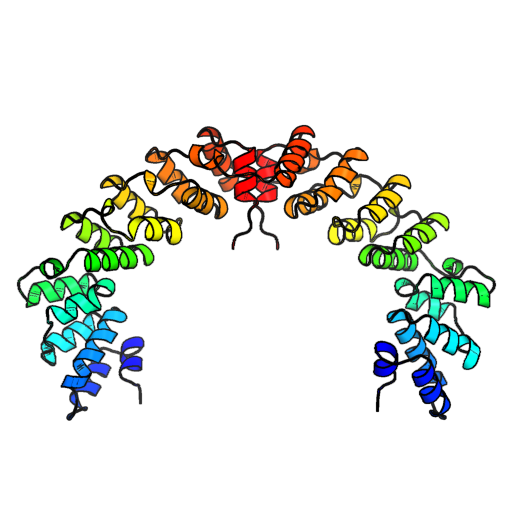TOM 1281 C CA . PHE A 1 156 ? 11.711 15.133 13.406 1 98.12 156 PHE A CA 1
ATOM 1282 C C . PHE A 1 156 ? 12.594 13.93 13.742 1 98.12 156 PHE A C 1
ATOM 1284 O O . PHE A 1 156 ? 13.711 13.812 13.234 1 98.12 156 PHE A O 1
ATOM 1291 N N . ASP A 1 157 ? 11.977 13.023 14.531 1 97.38 157 ASP A N 1
ATOM 1292 C CA . ASP A 1 157 ? 12.656 11.781 14.914 1 97.38 157 ASP A CA 1
ATOM 1293 C C . ASP A 1 157 ? 12.492 10.719 13.828 1 97.38 157 ASP A C 1
ATOM 1295 O O . ASP A 1 157 ? 11.984 11 12.742 1 97.38 157 ASP A O 1
ATOM 1299 N N . LYS A 1 158 ? 12.992 9.57 14.117 1 96.56 158 LYS A N 1
ATOM 1300 C CA . LYS A 1 158 ? 13.016 8.5 13.125 1 96.56 158 LYS A CA 1
ATOM 1301 C C . LYS A 1 158 ? 11.609 8.172 12.633 1 96.56 158 LYS A C 1
ATOM 1303 O O . LYS A 1 158 ? 11.406 7.906 11.445 1 96.56 158 LYS A O 1
ATOM 1308 N N . GLU A 1 159 ? 10.617 8.219 13.586 1 96.5 159 GLU A N 1
ATOM 1309 C CA . GLU A 1 159 ? 9.242 7.895 13.211 1 96.5 159 GLU A CA 1
ATOM 1310 C C . GLU A 1 159 ? 8.656 8.961 12.289 1 96.5 159 GLU A C 1
ATOM 1312 O O . GLU A 1 159 ? 8.039 8.641 11.273 1 96.5 159 GLU A O 1
ATOM 1317 N N . THR A 1 160 ? 8.828 10.234 12.633 1 97.81 160 THR A N 1
ATOM 1318 C CA . THR A 1 160 ? 8.305 11.344 11.844 1 97.81 160 THR A CA 1
ATOM 1319 C C . THR A 1 160 ? 8.969 11.406 10.477 1 97.81 160 THR A C 1
ATOM 1321 O O . THR A 1 160 ? 8.289 11.422 9.445 1 97.81 160 THR A O 1
ATOM 1324 N N . LEU A 1 161 ? 10.305 11.32 10.461 1 97.56 161 LEU A N 1
ATOM 1325 C CA . LEU A 1 161 ? 11.031 11.367 9.195 1 97.56 161 LEU A CA 1
ATOM 1326 C C . LEU A 1 161 ? 10.758 10.125 8.359 1 97.56 161 LEU A C 1
ATOM 1328 O O . LEU A 1 161 ? 10.656 10.203 7.137 1 97.56 161 LEU A O 1
ATOM 1332 N N . GLY A 1 162 ? 10.75 8.93 9.078 1 96.94 162 GLY A N 1
ATOM 1333 C CA . GLY A 1 162 ? 10.406 7.711 8.359 1 96.94 162 GLY A CA 1
ATOM 1334 C C . GLY A 1 162 ? 9.086 7.805 7.621 1 96.94 162 GLY A C 1
ATOM 1335 O O . GLY A 1 162 ? 8.969 7.344 6.484 1 96.94 162 GLY A O 1
ATOM 1336 N N . HIS A 1 163 ? 8.109 8.422 8.312 1 96 163 HIS A N 1
ATOM 1337 C CA . HIS A 1 163 ? 6.801 8.641 7.699 1 96 163 HIS A CA 1
ATOM 1338 C C . HIS A 1 163 ? 6.914 9.516 6.457 1 96 163 HIS A C 1
ATOM 1340 O O . HIS A 1 163 ? 6.367 9.18 5.406 1 96 163 HIS A O 1
ATOM 1346 N N . PHE A 1 164 ? 7.656 10.617 6.555 1 96.44 164 PHE A N 1
ATOM 1347 C CA . PHE A 1 164 ? 7.809 11.547 5.441 1 96.44 164 PHE A CA 1
ATOM 1348 C C . PHE A 1 164 ? 8.492 10.875 4.258 1 96.44 164 PHE A C 1
ATOM 1350 O O . PHE A 1 164 ? 8.148 11.133 3.105 1 96.44 164 PHE A O 1
ATOM 1357 N N . VAL A 1 165 ? 9.453 10 4.543 1 95.81 165 VAL A N 1
ATOM 1358 C CA . VAL A 1 165 ? 10.195 9.289 3.508 1 95.81 165 VAL A CA 1
ATOM 1359 C C . VAL A 1 165 ? 9.281 8.273 2.824 1 95.81 165 VAL A C 1
ATOM 1361 O O . VAL A 1 165 ? 9.242 8.188 1.595 1 95.81 165 VAL A O 1
ATOM 1364 N N . ARG A 1 166 ? 8.555 7.527 3.672 1 93.62 166 ARG A N 1
ATOM 1365 C CA . ARG A 1 166 ? 7.668 6.492 3.156 1 93.62 166 ARG A CA 1
ATOM 1366 C C . ARG A 1 166 ? 6.645 7.082 2.191 1 93.62 166 ARG A C 1
ATOM 1368 O O . ARG A 1 166 ? 6.332 6.477 1.163 1 93.62 166 ARG A O 1
ATOM 1375 N N . PHE A 1 167 ? 6.152 8.242 2.477 1 93 167 PHE A N 1
ATOM 1376 C CA . PHE A 1 167 ? 5.133 8.883 1.654 1 93 167 PHE A CA 1
ATOM 1377 C C . PHE A 1 167 ? 5.773 9.742 0.568 1 93 167 PHE A C 1
ATOM 1379 O O . PHE A 1 167 ? 5.07 10.344 -0.247 1 93 167 PHE A O 1
ATOM 1386 N N . LYS A 1 168 ? 7.129 9.797 0.54 1 92.25 168 LYS A N 1
ATOM 1387 C CA . LYS A 1 168 ? 7.906 10.461 -0.501 1 92.25 168 LYS A CA 1
ATOM 1388 C C . LYS A 1 168 ? 7.555 11.945 -0.593 1 92.25 168 LYS A C 1
ATOM 1390 O O . LYS A 1 168 ? 7.32 12.461 -1.685 1 92.25 168 LYS A O 1
ATOM 1395 N N . TYR A 1 169 ? 7.391 12.586 0.606 1 94.94 169 TYR A N 1
ATOM 1396 C CA . TYR A 1 169 ? 7.199 14.031 0.638 1 94.94 169 TYR A CA 1
ATOM 1397 C C . TYR A 1 169 ? 8.492 14.766 0.293 1 94.94 169 TYR A C 1
ATOM 1399 O O . TYR A 1 169 ? 9.164 15.297 1.179 1 94.94 169 TYR A O 1
ATOM 1407 N N . ASP A 1 170 ? 8.789 14.828 -1.002 1 93.88 170 ASP A N 1
ATOM 1408 C CA . ASP A 1 170 ? 10.078 15.273 -1.51 1 93.88 170 ASP A CA 1
ATOM 1409 C C . ASP A 1 170 ? 10.336 16.734 -1.142 1 93.88 170 ASP A C 1
ATOM 1411 O O . ASP A 1 170 ? 11.422 17.078 -0.669 1 93.88 170 ASP A O 1
ATOM 1415 N N . LYS A 1 171 ? 9.305 17.609 -1.276 1 95.25 171 LYS A N 1
ATOM 1416 C CA . LYS A 1 171 ? 9.477 19.031 -0.97 1 95.25 171 LYS A CA 1
ATOM 1417 C C . LYS A 1 171 ? 9.688 19.25 0.525 1 95.25 171 LYS A C 1
ATOM 1419 O O . LYS A 1 171 ? 10.555 20.031 0.929 1 95.25 171 LYS A O 1
ATOM 1424 N N . LEU A 1 172 ? 8.867 18.531 1.274 1 97.25 172 LEU A N 1
ATOM 1425 C CA . LEU A 1 172 ? 8.977 18.609 2.727 1 97.25 172 LEU A CA 1
ATOM 1426 C C . LEU A 1 172 ? 10.352 18.156 3.195 1 97.25 172 LEU A C 1
ATOM 1428 O O . LEU A 1 172 ? 11.008 18.828 3.988 1 97.25 172 LEU A O 1
ATOM 1432 N N . LEU A 1 173 ? 10.852 17.031 2.695 1 96.56 173 LEU A N 1
ATOM 1433 C CA . LEU A 1 173 ? 12.156 16.5 3.07 1 96.56 173 LEU A CA 1
ATOM 1434 C C . LEU A 1 173 ? 13.273 17.453 2.678 1 96.56 173 LEU A C 1
ATOM 1436 O O . LEU A 1 173 ? 14.219 17.656 3.445 1 96.56 173 LEU A O 1
ATOM 1440 N N . ASN A 1 174 ? 13.18 18.062 1.536 1 94.81 174 ASN A N 1
ATOM 1441 C CA . ASN A 1 174 ? 14.172 19.031 1.092 1 94.81 174 ASN A CA 1
ATOM 1442 C C . ASN A 1 174 ? 14.211 20.25 2.006 1 94.81 174 ASN A C 1
ATOM 1444 O O . ASN A 1 174 ? 15.289 20.766 2.322 1 94.81 174 ASN A O 1
ATOM 1448 N N . LEU A 1 175 ? 13.039 20.719 2.373 1 97.12 175 LEU A N 1
ATOM 1449 C CA . LEU A 1 175 ? 12.977 21.828 3.307 1 97.12 175 LEU A CA 1
ATOM 1450 C C . LEU A 1 175 ? 13.703 21.5 4.602 1 97.12 175 LEU A C 1
ATOM 1452 O O . LEU A 1 175 ? 14.523 22.297 5.082 1 97.12 175 LEU A O 1
ATOM 1456 N N . LEU A 1 176 ? 13.398 20.328 5.195 1 97.88 176 LEU A N 1
ATOM 1457 C CA . LEU A 1 176 ? 14 19.922 6.465 1 97.88 176 LEU A CA 1
ATOM 1458 C C . LEU A 1 176 ? 15.516 19.828 6.344 1 97.88 176 LEU A C 1
ATOM 1460 O O . LEU A 1 176 ? 16.25 20.203 7.262 1 97.88 176 LEU A O 1
ATOM 1464 N N . LEU A 1 177 ? 15.953 19.406 5.227 1 95.06 177 LEU A N 1
ATOM 1465 C CA . LEU A 1 177 ? 17.391 19.312 4.977 1 95.06 177 LEU A CA 1
ATOM 1466 C C . LEU A 1 177 ? 18.016 20.703 4.953 1 95.06 177 LEU A C 1
ATOM 1468 O O . LEU A 1 177 ? 19.094 20.906 5.512 1 95.06 177 LEU A O 1
ATOM 1472 N N . GLN A 1 178 ? 17.391 21.594 4.332 1 95.31 178 GLN A N 1
ATOM 1473 C CA . GLN A 1 178 ? 17.891 22.969 4.246 1 95.31 178 GLN A CA 1
ATOM 1474 C C . GLN A 1 178 ? 18.016 23.594 5.629 1 95.31 178 GLN A C 1
ATOM 1476 O O . GLN A 1 178 ? 18.891 24.453 5.852 1 95.31 178 GLN A O 1
ATOM 1481 N N . TYR A 1 179 ? 17.219 23.188 6.574 1 97.5 179 TYR A N 1
ATOM 1482 C CA . TYR A 1 179 ? 17.234 23.75 7.922 1 97.5 179 TYR A CA 1
ATOM 1483 C C . TYR A 1 179 ? 18.156 22.953 8.828 1 97.5 179 TYR A C 1
ATOM 1485 O O . TYR A 1 179 ? 18.203 23.172 10.039 1 97.5 179 TYR A O 1
ATOM 1493 N N . GLY A 1 180 ? 18.891 21.906 8.258 1 96.19 180 GLY A N 1
ATOM 1494 C CA . GLY A 1 180 ? 19.938 21.219 8.977 1 96.19 180 GLY A CA 1
ATOM 1495 C C . GLY A 1 180 ? 19.438 20.062 9.82 1 96.19 180 GLY A C 1
ATOM 1496 O O . GLY A 1 180 ? 20.125 19.594 10.727 1 96.19 180 GLY A O 1
ATOM 1497 N N . ILE A 1 181 ? 18.203 19.672 9.594 1 97.19 181 ILE A N 1
ATOM 1498 C CA . ILE A 1 181 ? 17.703 18.5 10.297 1 97.19 181 ILE A CA 1
ATOM 1499 C C . ILE A 1 181 ? 18.5 17.266 9.891 1 97.19 181 ILE A C 1
ATOM 1501 O O . ILE A 1 181 ? 18.828 17.078 8.711 1 97.19 181 ILE A O 1
ATOM 1505 N N . ARG A 1 182 ? 18.875 16.469 10.906 1 95.88 182 ARG A N 1
ATOM 1506 C CA . ARG A 1 182 ? 19.719 15.305 10.672 1 95.88 182 ARG A CA 1
ATOM 1507 C C . ARG A 1 182 ? 18.875 14.102 10.258 1 95.88 182 ARG A C 1
ATOM 1509 O O . ARG A 1 182 ? 17.969 13.688 10.992 1 95.88 182 ARG A O 1
ATOM 1516 N N . PHE A 1 183 ? 19.25 13.469 9.188 1 97.19 183 PHE A N 1
ATOM 1517 C CA . PHE A 1 183 ? 18.438 12.375 8.656 1 97.19 183 PHE A CA 1
ATOM 1518 C C . PHE A 1 183 ? 19.047 11.023 9.047 1 97.19 183 PHE A C 1
ATOM 1520 O O . PHE A 1 183 ? 18.422 9.984 8.844 1 97.19 183 PHE A O 1
ATOM 1527 N N . ASP A 1 184 ? 20.188 10.992 9.648 1 96.94 184 ASP A N 1
ATOM 1528 C CA . ASP A 1 184 ? 20.844 9.742 10.016 1 96.94 184 ASP A CA 1
ATOM 1529 C C . ASP A 1 184 ? 20.078 9.016 11.109 1 96.94 184 ASP A C 1
ATOM 1531 O O . ASP A 1 184 ? 20.328 7.836 11.375 1 96.94 184 ASP A O 1
ATOM 1535 N N . VAL A 1 185 ? 19.094 9.773 11.789 1 97.25 185 VAL A N 1
ATOM 1536 C CA . VAL A 1 185 ? 18.234 9.125 12.766 1 97.25 185 VAL A CA 1
ATOM 1537 C C . VAL A 1 185 ? 17.484 7.969 12.109 1 97.25 185 VAL A C 1
ATOM 1539 O O . VAL A 1 185 ? 17.047 7.043 12.797 1 97.25 185 VAL A O 1
ATOM 1542 N N . LEU A 1 186 ? 17.312 7.953 10.789 1 97.69 186 LEU A N 1
ATOM 1543 C CA . LEU A 1 186 ? 16.609 6.918 10.031 1 97.69 186 LEU A CA 1
ATOM 1544 C C . LEU A 1 186 ? 17.375 5.602 10.078 1 97.69 186 LEU A C 1
ATOM 1546 O O . LEU A 1 186 ? 16.812 4.539 9.805 1 97.69 186 LEU A O 1
ATOM 1550 N N . ASN A 1 187 ? 18.625 5.605 10.398 1 98.38 187 ASN A N 1
ATOM 1551 C CA . ASN A 1 187 ? 19.453 4.402 10.477 1 98.38 187 ASN A CA 1
ATOM 1552 C C . ASN A 1 187 ? 19.156 3.607 11.742 1 98.38 187 ASN A C 1
ATOM 1554 O O . ASN A 1 187 ? 19.656 2.492 11.914 1 98.38 187 ASN A O 1
ATOM 1558 N N . LYS A 1 188 ? 18.328 4.199 12.594 1 97.25 188 LYS A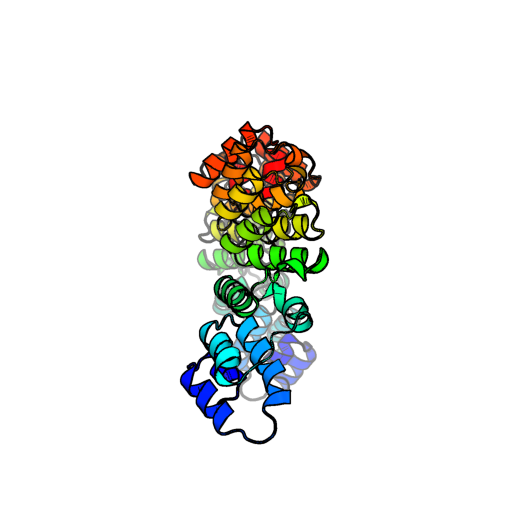 N 1
ATOM 1559 C CA . LYS A 1 188 ? 18.047 3.57 13.883 1 97.25 188 LYS A CA 1
ATOM 1560 C C . LYS A 1 188 ? 16.859 2.609 13.773 1 97.25 188 LYS A C 1
ATOM 1562 O O . LYS A 1 188 ? 16.516 1.938 14.742 1 97.25 188 LYS A O 1
ATOM 1567 N N . PHE A 1 189 ? 16.188 2.523 12.625 1 96.62 189 PHE A N 1
ATOM 1568 C CA . PHE A 1 189 ? 15.109 1.558 12.445 1 96.62 189 PHE A CA 1
ATOM 1569 C C . PHE A 1 189 ? 15.633 0.133 12.617 1 96.62 189 PHE A C 1
ATOM 1571 O O . PHE A 1 189 ? 16.719 -0.197 12.141 1 96.62 189 PHE A O 1
ATOM 1578 N N . ASP A 1 190 ? 14.828 -0.662 13.305 1 95.38 190 ASP A N 1
ATOM 1579 C CA . ASP A 1 190 ? 15.133 -2.088 13.367 1 95.38 190 ASP A CA 1
ATOM 1580 C C . ASP A 1 190 ? 14.75 -2.791 12.062 1 95.38 190 ASP A C 1
ATOM 1582 O O . ASP A 1 190 ? 13.57 -2.857 11.719 1 95.38 190 ASP A O 1
ATOM 1586 N N . ILE A 1 191 ? 15.758 -3.252 11.445 1 96.25 191 ILE A N 1
ATOM 1587 C CA . ILE A 1 191 ? 15.531 -3.959 10.188 1 96.25 191 ILE A CA 1
ATOM 1588 C C . ILE A 1 191 ? 15.367 -5.453 10.461 1 96.25 191 ILE A C 1
ATOM 1590 O O . ILE A 1 191 ? 16.266 -6.094 11.008 1 96.25 191 ILE A O 1
ATOM 1594 N N . PRO A 1 192 ? 14.203 -5.992 10.133 1 94.81 192 PRO A N 1
ATOM 1595 C CA . PRO A 1 192 ? 14.023 -7.434 10.32 1 94.81 192 PRO A CA 1
ATOM 1596 C C . PRO A 1 192 ? 15.086 -8.258 9.602 1 94.81 192 PRO A C 1
ATOM 1598 O O . PRO A 1 192 ? 15.516 -7.902 8.508 1 94.81 192 PRO A O 1
ATOM 1601 N N . ASP A 1 193 ? 15.43 -9.406 10.156 1 95.06 193 ASP A N 1
ATOM 1602 C CA . ASP A 1 193 ? 16.484 -10.273 9.633 1 95.06 193 ASP A CA 1
ATOM 1603 C C . ASP A 1 193 ? 16.156 -10.75 8.219 1 95.06 193 ASP A C 1
ATOM 1605 O O . ASP A 1 193 ? 17.047 -10.789 7.359 1 95.06 193 ASP A O 1
ATOM 1609 N N . ASN A 1 194 ? 14.961 -11.164 8.039 1 91.06 194 ASN A N 1
ATOM 1610 C CA . ASN A 1 194 ? 14.578 -11.68 6.727 1 91.06 194 ASN A CA 1
ATOM 1611 C C . ASN A 1 194 ? 14.773 -10.633 5.633 1 91.06 194 ASN A C 1
ATOM 1613 O O . ASN A 1 194 ? 15.273 -10.938 4.551 1 91.06 194 ASN A O 1
ATOM 1617 N N . PHE A 1 195 ? 14.398 -9.414 5.957 1 94.62 195 PHE A N 1
ATOM 1618 C CA . PHE A 1 195 ? 14.602 -8.336 4.996 1 94.62 195 PHE A CA 1
ATOM 1619 C C . PHE A 1 195 ? 16.078 -8.086 4.766 1 94.62 195 PHE A C 1
ATOM 1621 O O . PHE A 1 195 ? 16.531 -7.941 3.625 1 94.62 195 PHE A O 1
ATOM 1628 N N . SER A 1 196 ? 16.781 -7.969 5.898 1 96.62 196 SER A N 1
ATOM 1629 C CA . SER A 1 196 ? 18.219 -7.715 5.82 1 96.62 196 SER A CA 1
ATOM 1630 C C . SER A 1 196 ? 18.922 -8.75 4.945 1 96.62 196 SER A C 1
ATOM 1632 O O . SER A 1 196 ? 19.766 -8.406 4.117 1 96.62 196 SER A O 1
ATOM 1634 N N . GLN A 1 197 ? 18.562 -9.984 5.086 1 94.38 197 GLN A N 1
ATOM 1635 C CA . GLN A 1 197 ? 19.172 -11.062 4.316 1 94.38 197 GLN A CA 1
ATOM 1636 C C . GLN A 1 197 ? 18.859 -10.922 2.828 1 94.38 197 GLN A C 1
ATOM 1638 O O . GLN A 1 197 ? 19.75 -11.031 1.99 1 94.38 197 GLN A O 1
ATOM 1643 N N . ILE A 1 198 ? 17.625 -10.664 2.512 1 93.06 198 ILE A N 1
ATOM 1644 C CA . ILE A 1 198 ? 17.203 -10.523 1.122 1 93.06 198 ILE A CA 1
ATOM 1645 C C . ILE A 1 198 ? 17.906 -9.32 0.491 1 93.06 198 ILE A C 1
ATOM 1647 O O . ILE A 1 198 ? 18.406 -9.406 -0.631 1 93.06 198 ILE A O 1
ATOM 1651 N N . TYR A 1 199 ? 17.938 -8.219 1.224 1 96.88 199 TYR A N 1
ATOM 1652 C CA . TYR A 1 199 ? 18.609 -7.02 0.739 1 96.88 199 TYR A CA 1
ATOM 1653 C C . TYR A 1 199 ? 20.078 -7.301 0.435 1 96.88 199 TYR A C 1
ATOM 1655 O O . TYR A 1 199 ? 20.562 -6.977 -0.649 1 96.88 199 TYR A O 1
ATOM 1663 N N . ASP A 1 200 ? 20.75 -7.961 1.371 1 96.94 200 ASP A N 1
ATOM 1664 C CA . ASP A 1 200 ? 22.172 -8.227 1.224 1 96.94 200 ASP A CA 1
ATOM 1665 C C . ASP A 1 200 ? 22.438 -9.156 0.038 1 96.94 200 ASP A C 1
ATOM 1667 O O . ASP A 1 200 ? 23.391 -8.953 -0.717 1 96.94 200 ASP A O 1
ATOM 1671 N N . VAL A 1 201 ? 21.625 -10.109 -0.094 1 94.44 201 VAL A N 1
ATOM 1672 C CA . VAL A 1 201 ? 21.781 -11.07 -1.181 1 94.44 201 VAL A CA 1
ATOM 1673 C C . VAL A 1 201 ? 21.578 -10.367 -2.523 1 94.44 201 VAL A C 1
ATOM 1675 O O . VAL A 1 201 ? 22.359 -10.57 -3.455 1 94.44 201 VAL A O 1
ATOM 1678 N N . LEU A 1 202 ? 20.578 -9.539 -2.635 1 96.94 202 LEU A N 1
ATOM 1679 C CA . LEU A 1 202 ? 20.281 -8.852 -3.887 1 96.94 202 L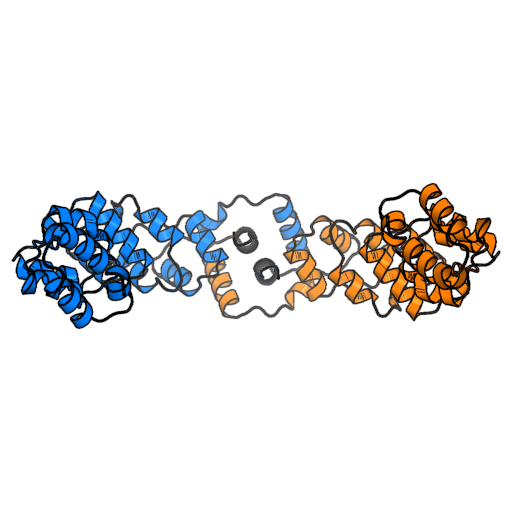EU A CA 1
ATOM 1680 C C . LEU A 1 202 ? 21.375 -7.852 -4.23 1 96.94 202 LEU A C 1
ATOM 1682 O O . LEU A 1 202 ? 21.859 -7.82 -5.363 1 96.94 202 LEU A O 1
ATOM 1686 N N . VAL A 1 203 ? 21.766 -7.109 -3.236 1 97.69 203 VAL A N 1
ATOM 1687 C CA . VAL A 1 203 ? 22.828 -6.141 -3.471 1 97.69 203 VAL A CA 1
ATOM 1688 C C . VAL A 1 203 ? 24.125 -6.875 -3.785 1 97.69 203 VAL A C 1
ATOM 1690 O O . VAL A 1 203 ? 24.891 -6.453 -4.66 1 97.69 203 VAL A O 1
ATOM 1693 N N . GLY A 1 204 ? 24.328 -8.016 -3.096 1 95.56 204 GLY A N 1
ATOM 1694 C CA . GLY A 1 204 ? 25.484 -8.852 -3.381 1 95.56 204 GLY A CA 1
ATOM 1695 C C . GLY A 1 204 ? 25.438 -9.469 -4.766 1 95.56 204 GLY A C 1
ATOM 1696 O O . GLY A 1 204 ? 26.469 -9.906 -5.281 1 95.56 204 GLY A O 1
ATOM 1697 N N . SER A 1 205 ? 24.312 -9.547 -5.387 1 95.44 205 SER A N 1
ATOM 1698 C CA . SER A 1 205 ? 24.125 -10.094 -6.727 1 95.44 205 SER A CA 1
ATOM 1699 C C . SER A 1 205 ? 24.031 -8.984 -7.77 1 95.44 205 SER A C 1
ATOM 1701 O O . SER A 1 205 ? 23.312 -9.117 -8.758 1 95.44 205 SER A O 1
ATOM 1703 N N . ASP A 1 206 ? 24.656 -7.781 -7.477 1 96.12 206 ASP A N 1
ATOM 1704 C CA . ASP A 1 206 ? 24.875 -6.672 -8.391 1 96.12 206 ASP A CA 1
ATOM 1705 C C . ASP A 1 206 ? 23.578 -5.895 -8.641 1 96.12 206 ASP A C 1
ATOM 1707 O O . ASP A 1 206 ? 23.406 -5.297 -9.703 1 96.12 206 ASP A O 1
ATOM 1711 N N . VAL A 1 207 ? 22.672 -6.035 -7.766 1 97.88 207 VAL A N 1
ATOM 1712 C CA . VAL A 1 207 ? 21.516 -5.145 -7.82 1 97.88 207 VAL A CA 1
ATOM 1713 C C . VAL A 1 207 ? 21.875 -3.793 -7.203 1 97.88 207 VAL A C 1
ATOM 1715 O O . VAL A 1 207 ? 22.375 -3.732 -6.078 1 97.88 207 VAL A O 1
ATOM 1718 N N . ASP A 1 208 ? 21.625 -2.68 -7.934 1 98.25 208 ASP A N 1
ATOM 1719 C CA . ASP A 1 208 ? 21.891 -1.327 -7.453 1 98.25 208 ASP A CA 1
ATOM 1720 C C . ASP A 1 208 ? 20.984 -0.968 -6.277 1 98.25 208 ASP A C 1
ATOM 1722 O O . ASP A 1 208 ? 19.766 -1.133 -6.359 1 98.25 208 ASP A O 1
ATOM 1726 N N . PRO A 1 209 ? 21.562 -0.47 -5.184 1 98.19 209 PRO A N 1
ATOM 1727 C CA . PRO A 1 209 ? 20.75 -0.132 -4.016 1 98.19 209 PRO A CA 1
ATOM 1728 C C . PRO A 1 209 ? 19.641 0.863 -4.34 1 98.19 209 PRO A C 1
ATOM 1730 O O . PRO A 1 209 ? 18.547 0.767 -3.789 1 98.19 209 PRO A O 1
ATOM 1733 N N . LYS A 1 210 ? 19.984 1.877 -5.234 1 98.06 210 LYS A N 1
ATOM 1734 C CA . LYS A 1 210 ? 18.953 2.844 -5.602 1 98.06 210 LYS A CA 1
ATOM 1735 C C . LYS A 1 210 ? 17.812 2.172 -6.367 1 98.06 210 LYS A C 1
ATOM 1737 O O . LYS A 1 210 ? 16.641 2.434 -6.098 1 98.06 210 LYS A O 1
ATOM 1742 N N . SER A 1 211 ? 18.078 1.292 -7.277 1 97.81 211 SER A N 1
ATOM 1743 C CA . SER A 1 211 ? 17.062 0.524 -8.008 1 97.81 211 SER A CA 1
ATOM 1744 C C . SER A 1 211 ? 16.234 -0.333 -7.059 1 97.81 211 SER A C 1
ATOM 1746 O O . SER A 1 211 ? 15.008 -0.378 -7.168 1 97.81 211 SER A O 1
ATOM 1748 N N . LEU A 1 212 ? 16.953 -1.023 -6.164 1 97.94 212 LEU A N 1
ATOM 1749 C CA . LEU A 1 212 ? 16.266 -1.884 -5.199 1 97.94 212 LEU A CA 1
ATOM 1750 C C . LEU A 1 212 ? 15.312 -1.077 -4.328 1 97.94 212 LEU A C 1
ATOM 1752 O O . LEU A 1 212 ? 14.172 -1.489 -4.105 1 97.94 212 LEU A O 1
ATOM 1756 N N . ALA A 1 213 ? 15.797 0.108 -3.822 1 97.69 213 ALA A N 1
ATOM 1757 C CA . ALA A 1 213 ? 14.945 0.98 -3.01 1 97.69 213 ALA A CA 1
ATOM 1758 C C . ALA A 1 213 ? 13.703 1.409 -3.779 1 97.69 213 ALA A C 1
ATOM 1760 O O . ALA A 1 213 ? 12.602 1.432 -3.227 1 97.69 213 ALA A O 1
ATOM 1761 N N . TYR A 1 214 ? 13.891 1.763 -5.016 1 96.81 214 TYR A N 1
ATOM 1762 C CA . TYR A 1 214 ? 12.766 2.184 -5.844 1 96.81 214 TYR A CA 1
ATOM 1763 C C . TYR A 1 214 ? 11.758 1.055 -6.008 1 96.81 214 TYR A C 1
ATOM 1765 O O . TYR A 1 214 ? 10.555 1.261 -5.832 1 96.81 214 TYR A O 1
ATOM 1773 N N . ILE A 1 215 ? 12.234 -0.132 -6.355 1 96.31 215 ILE A N 1
ATOM 1774 C CA . ILE A 1 215 ? 11.367 -1.286 -6.562 1 96.31 215 ILE A CA 1
ATOM 1775 C C . ILE A 1 215 ? 10.555 -1.555 -5.297 1 96.31 215 ILE A C 1
ATOM 1777 O O . ILE A 1 215 ? 9.344 -1.778 -5.367 1 96.31 215 ILE A O 1
ATOM 1781 N N . LEU A 1 216 ? 11.18 -1.521 -4.16 1 94.88 216 LEU A N 1
ATOM 1782 C CA . LEU A 1 216 ? 10.547 -1.81 -2.877 1 94.88 216 LEU A CA 1
ATOM 1783 C C . LEU A 1 216 ? 9.539 -0.727 -2.512 1 94.88 216 LEU A C 1
ATOM 1785 O O . LEU A 1 216 ? 8.617 -0.97 -1.73 1 94.88 216 LEU A O 1
ATOM 1789 N N . SER A 1 217 ? 9.742 0.512 -3.045 1 94 217 SER A N 1
ATOM 1790 C CA . SER A 1 217 ? 8.914 1.655 -2.672 1 94 217 SER A CA 1
ATOM 1791 C C . SER A 1 217 ? 7.586 1.647 -3.426 1 94 217 SER A C 1
ATOM 1793 O O . SER A 1 217 ? 6.648 2.357 -3.051 1 94 217 SER A O 1
ATOM 1795 N N . VAL A 1 218 ? 7.539 0.853 -4.512 1 88.44 218 VAL A N 1
ATOM 1796 C CA . VAL A 1 218 ? 6.344 0.832 -5.348 1 88.44 218 VAL A CA 1
ATOM 1797 C C . VAL A 1 218 ? 5.227 0.071 -4.637 1 88.44 218 VAL A C 1
ATOM 1799 O O . VAL A 1 218 ? 5.449 -1.022 -4.113 1 88.44 218 VAL A O 1
ATOM 1802 N N . GLU A 1 219 ? 4.023 0.753 -4.465 1 73 219 GLU A N 1
ATOM 1803 C CA . GLU A 1 219 ? 2.885 0.166 -3.768 1 73 219 GLU A CA 1
ATOM 1804 C C . GLU A 1 219 ? 2.328 -1.032 -4.531 1 73 219 GLU A C 1
ATOM 1806 O O . GLU A 1 219 ? 2.357 -1.06 -5.762 1 73 219 GLU A O 1
ATOM 1811 N N . HIS A 1 220 ? 1.997 -2.047 -3.684 1 63 220 HIS A N 1
ATOM 1812 C CA . HIS A 1 220 ? 1.367 -3.252 -4.215 1 63 220 HIS A CA 1
ATOM 1813 C C . HIS A 1 220 ? 0.011 -2.936 -4.836 1 63 220 HIS A C 1
ATOM 1815 O O . HIS A 1 220 ? -0.807 -2.238 -4.23 1 63 220 HIS A O 1
ATOM 1821 N N . ILE A 1 221 ? -0.007 -2.838 -6.109 1 51.09 221 ILE A N 1
ATOM 1822 C CA . ILE A 1 221 ? -1.351 -2.77 -6.676 1 51.09 221 ILE A CA 1
ATOM 1823 C C . ILE A 1 221 ? -1.953 -4.172 -6.746 1 51.09 221 ILE A C 1
ATOM 1825 O O . ILE A 1 221 ? -1.256 -5.141 -7.051 1 51.09 221 ILE A O 1
ATOM 1829 N N . MET B 1 1 ? -35.031 -28.734 -2.148 1 57.53 1 MET B N 1
ATOM 1830 C CA . MET B 1 1 ? -34.281 -29.891 -2.637 1 57.53 1 MET B CA 1
ATOM 1831 C C . MET B 1 1 ? -32.938 -29.469 -3.166 1 57.53 1 MET B C 1
ATOM 1833 O O . MET B 1 1 ? -32.781 -28.438 -3.818 1 57.53 1 MET B O 1
ATOM 1837 N N . ASN B 1 2 ? -32 -30.109 -2.734 1 76.5 2 ASN B N 1
ATOM 1838 C CA . ASN B 1 2 ? -30.656 -29.734 -3.148 1 76.5 2 ASN B CA 1
ATOM 1839 C C . ASN B 1 2 ? -30.453 -29.953 -4.645 1 76.5 2 ASN B C 1
ATOM 1841 O O . ASN B 1 2 ? -30.875 -30.969 -5.195 1 76.5 2 ASN B O 1
ATOM 1845 N N . THR B 1 3 ? -30.125 -28.891 -5.375 1 86.81 3 THR B N 1
ATOM 1846 C CA . THR B 1 3 ? -29.781 -29.031 -6.785 1 86.81 3 THR B CA 1
ATOM 1847 C C . THR B 1 3 ? -28.609 -30 -6.961 1 86.81 3 THR B C 1
ATOM 1849 O O . THR B 1 3 ? -27.969 -30.375 -5.984 1 86.81 3 THR B O 1
ATOM 1852 N N . TYR B 1 4 ? -28.547 -30.562 -8.18 1 88.44 4 TYR B N 1
ATOM 1853 C CA . TYR B 1 4 ? -27.391 -31.406 -8.461 1 88.44 4 TYR B CA 1
ATOM 1854 C C . TYR B 1 4 ? -26.109 -30.703 -8.039 1 88.44 4 TYR B C 1
ATOM 1856 O O . TYR B 1 4 ? -25.219 -31.328 -7.445 1 88.44 4 TYR B O 1
ATOM 1864 N N . LEU B 1 5 ? -26.031 -29.406 -8.336 1 91.44 5 LEU B N 1
ATOM 1865 C CA . LEU B 1 5 ? -24.828 -28.641 -8.016 1 91.44 5 LEU B CA 1
ATOM 1866 C C . LEU B 1 5 ? -24.625 -28.562 -6.508 1 91.44 5 LEU B C 1
ATOM 1868 O O . LEU B 1 5 ? -23.484 -28.672 -6.027 1 91.44 5 LEU B O 1
ATOM 1872 N N . ASP B 1 6 ? -25.672 -28.422 -5.75 1 93 6 ASP B N 1
ATOM 1873 C CA . ASP B 1 6 ? -25.562 -28.422 -4.293 1 93 6 ASP B CA 1
ATOM 1874 C C . ASP B 1 6 ? -24.969 -29.719 -3.77 1 93 6 ASP B C 1
ATOM 1876 O O . ASP B 1 6 ? -24.109 -29.703 -2.896 1 93 6 ASP B O 1
ATOM 1880 N N . VAL B 1 7 ? -25.531 -30.75 -4.355 1 93.19 7 VAL B N 1
ATOM 1881 C CA . VAL B 1 7 ? -25.094 -32.062 -3.895 1 93.19 7 VAL B CA 1
ATOM 1882 C C . VAL B 1 7 ? -23.641 -32.312 -4.309 1 93.19 7 VAL B C 1
ATOM 1884 O O . VAL B 1 7 ? -22.859 -32.875 -3.551 1 93.19 7 VAL B O 1
ATOM 1887 N N . ILE B 1 8 ? -23.266 -31.891 -5.473 1 94.25 8 ILE B N 1
ATOM 1888 C CA . ILE B 1 8 ? -21.891 -32.031 -5.938 1 94.25 8 ILE B CA 1
ATOM 1889 C C . ILE B 1 8 ? -20.953 -31.266 -5.023 1 94.25 8 ILE B C 1
ATOM 1891 O O . ILE B 1 8 ? -19.891 -31.75 -4.66 1 94.25 8 ILE B O 1
ATOM 1895 N N . CYS B 1 9 ? -21.312 -30.109 -4.613 1 93.88 9 CYS B N 1
ATOM 1896 C CA . CYS B 1 9 ? -20.453 -29.234 -3.82 1 93.88 9 CYS B CA 1
ATOM 1897 C C . CYS B 1 9 ? -20.406 -29.688 -2.367 1 93.88 9 CYS B C 1
ATOM 1899 O O . CYS B 1 9 ? -19.328 -29.734 -1.766 1 93.88 9 CYS B O 1
ATOM 1901 N N . GLU B 1 10 ? -21.516 -30.125 -1.81 1 92.69 10 GLU B N 1
ATOM 1902 C CA . GLU B 1 10 ? -21.547 -30.312 -0.363 1 92.69 10 GLU B CA 1
ATOM 1903 C C . GLU B 1 10 ? -22.078 -31.688 0 1 92.69 10 GLU B C 1
ATOM 1905 O O . GLU B 1 10 ? -22.016 -32.094 1.16 1 92.69 10 GLU B O 1
ATOM 1910 N N . GLY B 1 11 ? -22.609 -32.344 -0.889 1 91.44 11 GLY B N 1
ATOM 1911 C CA . GLY B 1 11 ? -23.281 -33.594 -0.594 1 91.44 11 GLY B CA 1
ATOM 1912 C C . GLY B 1 11 ? -22.359 -34.781 -0.734 1 91.44 11 GLY B C 1
ATOM 1913 O O . GLY B 1 11 ? -21.141 -34.656 -0.771 1 91.44 11 GLY B O 1
ATOM 1914 N N . SER B 1 12 ? -22.969 -36 -0.648 1 94.12 12 SER B N 1
ATOM 1915 C CA . SER B 1 12 ? -22.234 -37.25 -0.742 1 94.12 12 SER B CA 1
ATOM 1916 C C . SER B 1 12 ? -22.484 -37.938 -2.084 1 94.12 12 SER B C 1
ATOM 1918 O O . SER B 1 12 ? -23.422 -37.594 -2.805 1 94.12 12 SER B O 1
ATOM 1920 N N . CYS B 1 13 ? -21.547 -38.812 -2.408 1 95.5 13 CYS B N 1
ATOM 1921 C CA . CYS B 1 13 ? -21.688 -39.625 -3.617 1 95.5 13 CYS B CA 1
ATOM 1922 C C . CYS B 1 13 ? -23.016 -40.375 -3.625 1 95.5 13 CYS B C 1
ATOM 1924 O O . CYS B 1 13 ? -23.703 -40.438 -4.648 1 95.5 13 CYS B O 1
ATOM 1926 N N . GLU B 1 14 ? -23.391 -40.906 -2.465 1 94.19 14 GLU B N 1
ATOM 1927 C CA . GLU B 1 14 ? -24.641 -41.656 -2.336 1 94.19 14 GLU B CA 1
ATOM 1928 C C . GLU B 1 14 ? -25.859 -40.75 -2.611 1 94.19 14 GLU B C 1
ATOM 1930 O O . GLU B 1 14 ? -26.812 -41.188 -3.252 1 94.19 14 GLU B O 1
ATOM 1935 N N . GLN B 1 15 ? -25.812 -39.594 -2.117 1 93.69 15 GLN B N 1
ATOM 1936 C CA . GLN B 1 15 ? -26.891 -38.656 -2.357 1 93.69 15 GLN B CA 1
ATOM 1937 C C . GLN B 1 15 ? -27.062 -38.375 -3.848 1 93.69 15 GLN B C 1
ATOM 1939 O O . GLN B 1 15 ? -28.172 -38.344 -4.363 1 93.69 15 GLN B O 1
ATOM 1944 N N . LEU B 1 16 ? -25.953 -38.094 -4.469 1 93.56 16 LEU B N 1
ATOM 1945 C CA . LEU B 1 16 ? -26 -37.844 -5.902 1 93.56 16 LEU B CA 1
ATOM 1946 C C . LEU B 1 16 ? -26.547 -39.062 -6.648 1 93.56 16 LEU B C 1
ATOM 1948 O O . LEU B 1 16 ? -27.375 -38.906 -7.543 1 93.56 16 LEU B O 1
ATOM 1952 N N . LYS B 1 17 ? -26.062 -40.25 -6.27 1 92.56 17 LYS B N 1
ATOM 1953 C CA . LYS B 1 17 ? -26.516 -41.5 -6.883 1 92.56 17 LYS B CA 1
ATOM 1954 C C . LYS B 1 17 ? -28.031 -41.656 -6.75 1 92.56 17 LYS B C 1
ATOM 1956 O O . LYS B 1 17 ? -28.719 -41.969 -7.727 1 92.56 17 LYS B O 1
ATOM 1961 N N . ASN B 1 18 ? -28.547 -41.406 -5.59 1 90.19 18 ASN B N 1
ATOM 1962 C CA . ASN B 1 18 ? -29.969 -41.531 -5.332 1 90.19 18 ASN B CA 1
ATOM 1963 C C . ASN B 1 18 ? -30.781 -40.531 -6.164 1 90.19 18 ASN B C 1
ATOM 1965 O O . ASN B 1 18 ? -31.859 -40.844 -6.664 1 90.19 18 ASN B O 1
ATOM 1969 N N . MET B 1 19 ? -30.25 -39.406 -6.258 1 88.19 19 MET B N 1
ATOM 1970 C CA . MET B 1 19 ? -30.922 -38.375 -7.047 1 88.19 19 MET B CA 1
ATOM 1971 C C . MET B 1 19 ? -31 -38.781 -8.516 1 88.19 19 MET B C 1
ATOM 1973 O O . MET B 1 19 ? -32.031 -38.562 -9.156 1 88.19 19 MET B O 1
ATOM 1977 N N . LEU B 1 20 ? -29.938 -39.312 -8.953 1 89 20 LEU B N 1
ATOM 1978 C CA . LEU B 1 20 ? -29.875 -39.688 -10.359 1 89 20 LEU B CA 1
ATOM 1979 C C . LEU B 1 20 ? -30.75 -40.938 -10.609 1 89 20 LEU B C 1
ATOM 1981 O O . LEU B 1 20 ? -31.375 -41.031 -11.656 1 89 20 LEU B O 1
ATOM 1985 N N . ASP B 1 21 ? -30.781 -41.875 -9.719 1 87.19 21 ASP B N 1
ATOM 1986 C CA . ASP B 1 21 ? -31.609 -43.062 -9.836 1 87.19 21 ASP B CA 1
ATOM 1987 C C . ASP B 1 21 ? -33.094 -42.688 -9.891 1 87.19 21 ASP B C 1
ATOM 1989 O O . ASP B 1 21 ? -33.875 -43.344 -10.602 1 87.19 21 ASP B O 1
ATOM 1993 N N . GLY B 1 22 ? -33.406 -41.75 -9.086 1 77.81 22 GLY B N 1
ATOM 1994 C CA . GLY B 1 22 ? -34.812 -41.344 -9.039 1 77.81 22 GLY B CA 1
ATOM 1995 C C . GLY B 1 22 ? -35.219 -40.531 -10.25 1 77.81 22 GLY B C 1
ATOM 1996 O O . GLY B 1 22 ? -36.438 -40.375 -10.5 1 77.81 22 GLY B O 1
ATOM 1997 N N . ASP B 1 23 ? -34.281 -39.812 -10.898 1 65.56 23 ASP B N 1
ATOM 1998 C CA . ASP B 1 23 ? -34.625 -38.906 -11.969 1 65.56 23 ASP B CA 1
ATOM 1999 C C . ASP B 1 23 ? -34.75 -39.625 -13.305 1 65.56 23 ASP B C 1
ATOM 2001 O O . ASP B 1 23 ? -33.812 -40.312 -13.734 1 65.56 23 ASP B O 1
ATOM 2005 N N . ASN B 1 24 ? -35.781 -40.406 -13.609 1 58.28 24 ASN B N 1
ATOM 2006 C CA . ASN B 1 24 ? -36.031 -41.188 -14.828 1 58.28 24 ASN B CA 1
ATOM 2007 C C . ASN B 1 24 ? -35.594 -40.406 -16.078 1 58.28 24 ASN B C 1
ATOM 2009 O O . ASN B 1 24 ? -35.125 -41 -17.047 1 58.28 24 ASN B O 1
ATOM 2013 N N . TYR B 1 25 ? -36.188 -39.281 -16.453 1 53.5 25 TYR B N 1
ATOM 2014 C CA . TYR B 1 25 ? -36.469 -38.781 -17.797 1 53.5 25 TYR B CA 1
ATOM 2015 C C . TYR B 1 25 ? -35.219 -38.188 -18.438 1 53.5 25 TYR B C 1
ATOM 2017 O O . TYR B 1 25 ? -35 -38.344 -19.656 1 53.5 25 TYR B O 1
ATOM 2025 N N . ASP B 1 26 ? -34.312 -37.438 -17.781 1 59.16 26 ASP B N 1
ATOM 2026 C CA . ASP B 1 26 ? -33.406 -36.625 -18.578 1 59.16 26 ASP B CA 1
ATOM 2027 C C . ASP B 1 26 ? -31.969 -36.781 -18.109 1 59.16 26 ASP B C 1
ATOM 2029 O O . ASP B 1 26 ? -31.203 -35.812 -18.125 1 59.16 26 ASP B O 1
ATOM 2033 N N . VAL B 1 27 ? -31.766 -38 -17.781 1 58.19 27 VAL B N 1
ATOM 2034 C CA . VAL B 1 27 ? -30.484 -38.281 -17.125 1 58.19 27 VAL B CA 1
ATOM 2035 C C . VAL B 1 27 ? -29.344 -38.094 -18.125 1 58.19 27 VAL B C 1
ATOM 2037 O O . VAL B 1 27 ? -28.297 -37.562 -17.797 1 58.19 27 VAL B O 1
ATOM 2040 N N . GLU B 1 28 ? -29.594 -38.562 -19.375 1 59.25 28 GLU B N 1
ATOM 2041 C CA . GLU B 1 28 ? -28.5 -38.531 -20.328 1 59.25 28 GLU B CA 1
ATOM 2042 C C . GLU B 1 28 ? -28.031 -37.094 -20.594 1 59.25 28 GLU B C 1
ATOM 2044 O O . GLU B 1 28 ? -26.828 -36.844 -20.609 1 59.25 28 GLU B O 1
ATOM 2049 N N . ASN B 1 29 ? -29.109 -36.25 -20.891 1 63.88 29 ASN B N 1
ATOM 2050 C CA . ASN B 1 29 ? -28.766 -34.875 -21.203 1 63.88 29 ASN B CA 1
ATOM 2051 C C . ASN B 1 29 ? -28.172 -34.156 -20 1 63.88 29 ASN B C 1
ATOM 2053 O O . ASN B 1 29 ? -27.312 -33.281 -20.156 1 63.88 29 ASN B O 1
ATOM 2057 N N . ASN B 1 30 ? -28.391 -34.844 -18.906 1 81.81 30 ASN B N 1
ATOM 2058 C CA . ASN B 1 30 ? -27.938 -34.188 -17.688 1 81.81 30 ASN B CA 1
ATOM 2059 C C . ASN B 1 30 ? -26.578 -34.719 -17.234 1 81.81 30 ASN B C 1
ATOM 2061 O O . ASN B 1 30 ? -25.828 -34.031 -16.547 1 81.81 30 ASN B O 1
ATOM 2065 N N . LEU B 1 31 ? -26.234 -35.906 -17.828 1 89 31 LEU B N 1
ATOM 2066 C CA . LEU B 1 31 ? -25.047 -36.562 -17.297 1 89 31 LEU B CA 1
ATOM 2067 C C . LEU B 1 31 ? -23.781 -35.812 -17.688 1 89 31 LEU B C 1
ATOM 2069 O O . LEU B 1 31 ? -22.844 -35.75 -16.906 1 89 31 LEU B O 1
ATOM 2073 N N . LEU B 1 32 ? -23.906 -35.312 -18.938 1 91.5 32 LEU B N 1
ATOM 2074 C CA . LEU B 1 32 ? -22.75 -34.562 -19.391 1 91.5 32 LEU B CA 1
ATOM 2075 C C . LEU B 1 32 ? -22.5 -33.344 -18.5 1 91.5 32 LEU B C 1
ATOM 2077 O O . LEU B 1 32 ? -21.359 -33.094 -18.094 1 91.5 32 LEU B O 1
ATOM 2081 N N . TRP B 1 33 ? -23.531 -32.688 -18.312 1 92.62 33 TRP B N 1
ATOM 2082 C CA . TRP B 1 33 ? -23.422 -31.516 -17.453 1 92.62 33 TRP B CA 1
ATOM 2083 C C . TRP B 1 33 ? -22.984 -31.906 -16.047 1 92.62 33 TRP B C 1
ATOM 2085 O O . TRP B 1 33 ? -22.094 -31.281 -15.461 1 92.62 33 TRP B O 1
ATOM 2095 N N . ILE B 1 34 ? -23.516 -32.906 -15.5 1 93.69 34 ILE B N 1
ATOM 2096 C CA . ILE B 1 34 ? -23.219 -33.375 -14.156 1 93.69 34 ILE B CA 1
ATOM 2097 C C . ILE B 1 34 ? -21.75 -33.812 -14.086 1 93.69 34 ILE B C 1
ATOM 2099 O O . ILE B 1 34 ? -21.031 -33.469 -13.156 1 93.69 34 ILE B O 1
ATOM 2103 N N . ALA B 1 35 ? -21.359 -34.562 -15.102 1 94.75 35 ALA B N 1
ATOM 2104 C CA . ALA B 1 35 ? -19.969 -35.031 -15.141 1 94.75 35 ALA B CA 1
ATOM 2105 C C . ALA B 1 35 ? -19 -33.875 -15.188 1 94.75 35 ALA B C 1
ATOM 2107 O O . ALA B 1 35 ? -17.953 -33.875 -14.531 1 94.75 35 ALA B O 1
ATOM 2108 N N . THR B 1 36 ? -19.375 -32.875 -15.977 1 95.25 36 THR B N 1
ATOM 2109 C CA . THR B 1 36 ? -18.547 -31.672 -16.078 1 95.25 36 THR B CA 1
ATOM 2110 C C . THR B 1 36 ? -18.406 -31 -14.719 1 95.25 36 THR B C 1
ATOM 2112 O O . THR B 1 36 ? -17.297 -30.656 -14.312 1 95.25 36 THR B O 1
ATOM 2115 N N . LYS B 1 37 ? -19.438 -30.875 -13.992 1 95 37 LYS B N 1
ATOM 2116 C CA . LYS B 1 37 ? -19.406 -30.219 -12.688 1 95 37 LYS B CA 1
ATOM 2117 C C . LYS B 1 37 ? -18.641 -31.062 -11.672 1 95 37 LYS B C 1
ATOM 2119 O O . LYS B 1 37 ? -17.922 -30.531 -10.836 1 95 37 LYS B O 1
ATOM 2124 N N . VAL B 1 38 ? -18.812 -32.312 -11.766 1 95.75 38 VAL B N 1
ATOM 2125 C CA . VAL B 1 38 ? -18.141 -33.219 -10.867 1 95.75 38 VAL B CA 1
ATOM 2126 C C . VAL B 1 38 ? -16.625 -33.094 -11.039 1 95.75 38 VAL B C 1
ATOM 2128 O O . VAL B 1 38 ? -15.883 -33.031 -10.055 1 95.75 38 VAL B O 1
ATOM 2131 N N . VAL B 1 39 ? -16.156 -33.031 -12.312 1 94.69 39 VAL B N 1
ATOM 2132 C CA . VAL B 1 39 ? -14.734 -32.906 -12.617 1 94.69 39 VAL B CA 1
ATOM 2133 C C . VAL B 1 39 ? -14.234 -31.516 -12.203 1 94.69 39 VAL B C 1
ATOM 2135 O O . VAL B 1 39 ? -13.164 -31.391 -11.609 1 94.69 39 VAL B O 1
ATOM 2138 N N . GLU B 1 40 ? -15 -30.547 -12.406 1 93.94 40 GLU B N 1
ATOM 2139 C CA . GLU B 1 40 ? -14.656 -29.172 -12.047 1 93.94 40 GLU B CA 1
ATOM 2140 C C . GLU B 1 40 ? -14.438 -29.031 -10.547 1 93.94 40 GLU B C 1
ATOM 2142 O O . GLU B 1 40 ? -13.625 -28.219 -10.109 1 93.94 40 GLU B O 1
ATOM 2147 N N . HIS B 1 41 ? -15.102 -29.844 -9.82 1 94.12 41 HIS B N 1
ATOM 2148 C CA . HIS B 1 41 ? -15.016 -29.734 -8.367 1 94.12 41 HIS B CA 1
ATOM 2149 C C . HIS B 1 41 ? -14.148 -30.828 -7.777 1 94.12 41 HIS B C 1
ATOM 2151 O O . HIS B 1 41 ? -14.094 -31 -6.555 1 94.12 41 HIS B O 1
ATOM 2157 N N . GLY B 1 42 ? -13.555 -31.547 -8.641 1 91.31 42 GLY B N 1
ATOM 2158 C CA . GLY B 1 42 ? -12.555 -32.531 -8.227 1 91.31 42 GLY B CA 1
ATOM 2159 C C . GLY B 1 42 ? -13.141 -33.688 -7.469 1 91.31 42 GLY B C 1
ATOM 2160 O O . GLY B 1 42 ? -12.492 -34.25 -6.574 1 91.31 42 GLY B O 1
ATOM 2161 N N . LYS B 1 43 ? -14.367 -34.031 -7.75 1 94.94 43 LYS B N 1
ATOM 2162 C CA . LYS B 1 43 ? -15.047 -35.125 -7.043 1 94.94 43 LYS B CA 1
ATOM 2163 C C . LYS B 1 43 ? -14.805 -36.469 -7.73 1 94.94 43 LYS B C 1
ATOM 2165 O O . LYS B 1 43 ? -15.656 -36.938 -8.477 1 94.94 43 LYS B O 1
ATOM 2170 N N . SER B 1 44 ? -13.75 -37.062 -7.355 1 94.88 44 SER B N 1
ATOM 2171 C CA . SER B 1 44 ? -13.305 -38.25 -8.047 1 94.88 44 SER B CA 1
ATOM 2172 C C . SER B 1 44 ? -14.273 -39.438 -7.836 1 94.88 44 SER B C 1
ATOM 2174 O O . SER B 1 44 ? -14.594 -40.156 -8.781 1 94.88 44 SER B O 1
ATOM 2176 N N . ASP B 1 45 ? -14.742 -39.5 -6.633 1 96 45 ASP B N 1
ATOM 2177 C CA . ASP B 1 45 ? -15.641 -40.625 -6.336 1 96 45 ASP B CA 1
ATOM 2178 C C . ASP B 1 45 ? -16.953 -40.5 -7.117 1 96 45 ASP B C 1
ATOM 2180 O O . ASP B 1 45 ? -17.469 -41.469 -7.641 1 96 45 ASP B O 1
ATOM 2184 N N . MET B 1 46 ? -17.438 -39.344 -7.168 1 97 46 MET B N 1
ATOM 2185 C CA . MET B 1 46 ? -18.672 -39.094 -7.922 1 97 46 MET B CA 1
ATOM 2186 C C . MET B 1 46 ? -18.453 -39.375 -9.406 1 97 46 MET B C 1
ATOM 2188 O O . MET B 1 46 ? -19.328 -39.906 -10.078 1 97 46 MET B O 1
ATOM 2192 N N . PHE B 1 47 ? -17.344 -39 -9.859 1 96.94 47 PHE B N 1
ATOM 2193 C CA . PHE B 1 47 ? -17.031 -39.219 -11.266 1 96.94 47 PHE B CA 1
ATOM 2194 C C . PHE B 1 47 ? -17 -40.719 -11.586 1 96.94 47 PHE B C 1
ATOM 2196 O O . PHE B 1 47 ? -17.609 -41.156 -12.57 1 96.94 47 PHE B O 1
ATOM 2203 N N . LYS B 1 48 ? -16.328 -41.438 -10.734 1 96.94 48 LYS B N 1
ATOM 2204 C CA . LYS B 1 48 ? -16.266 -42.906 -10.914 1 96.94 48 LYS B CA 1
ATOM 2205 C C . LYS B 1 48 ? -17.656 -43.531 -10.914 1 96.94 48 LYS B C 1
ATOM 2207 O O . LYS B 1 48 ? -17.953 -44.375 -11.734 1 96.94 48 LYS B O 1
ATOM 2212 N N . MET B 1 49 ? -18.438 -43.094 -10 1 96.06 49 MET B N 1
ATOM 2213 C CA . MET B 1 49 ? -19.812 -43.562 -9.898 1 96.06 49 MET B CA 1
ATOM 2214 C C . MET B 1 49 ? -20.578 -43.281 -11.18 1 96.06 49 MET B C 1
ATOM 2216 O O . MET B 1 49 ? -21.328 -44.125 -11.664 1 96.06 49 MET B O 1
ATOM 2220 N N . LEU B 1 50 ? -20.406 -42.125 -11.766 1 95.5 50 LEU B N 1
ATOM 2221 C CA . LEU B 1 50 ? -21.094 -41.781 -13 1 95.5 50 LEU B CA 1
ATOM 2222 C C . LEU B 1 50 ? -20.672 -42.719 -14.133 1 95.5 50 LEU B C 1
ATOM 2224 O O . LEU B 1 50 ? -21.516 -43.156 -14.922 1 95.5 50 LEU B O 1
AT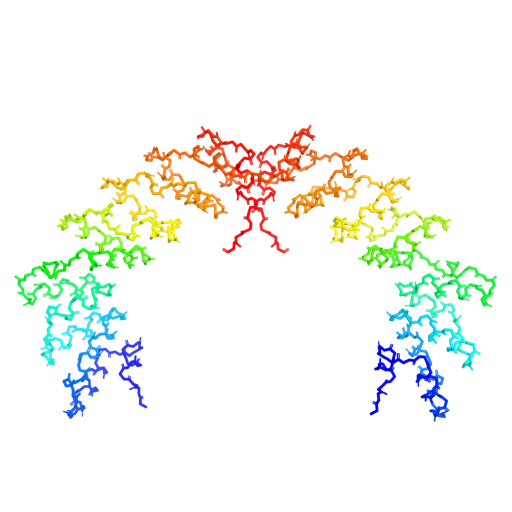OM 2228 N N . VAL B 1 51 ? -19.406 -43.031 -14.203 1 95.25 51 VAL B N 1
ATOM 2229 C CA . VAL B 1 51 ? -18.875 -43.875 -15.273 1 95.25 51 VAL B CA 1
ATOM 2230 C C . VAL B 1 51 ? -19.281 -45.344 -15.047 1 95.25 51 VAL B C 1
ATOM 2232 O O . VAL B 1 51 ? -19.781 -46 -15.961 1 95.25 51 VAL B O 1
ATOM 2235 N N . LEU B 1 52 ? -19.109 -45.844 -13.844 1 95.19 52 LEU B N 1
ATOM 2236 C CA . LEU B 1 52 ? -19.281 -47.281 -13.562 1 95.19 52 LEU B CA 1
ATOM 2237 C C . LEU B 1 52 ? -20.75 -47.625 -13.406 1 95.19 52 LEU B C 1
ATOM 2239 O O . LEU B 1 52 ? -21.188 -48.688 -13.859 1 95.19 52 LEU B O 1
ATOM 2243 N N . TYR B 1 53 ? -21.516 -46.844 -12.812 1 91.81 53 TYR B N 1
ATOM 2244 C CA . TYR B 1 53 ? -22.891 -47.188 -12.461 1 91.81 53 TYR B CA 1
ATOM 2245 C C . TYR B 1 53 ? -23.875 -46.625 -13.469 1 91.81 53 TYR B C 1
ATOM 2247 O O . TYR B 1 53 ? -24.859 -47.25 -13.812 1 91.81 53 TYR B O 1
ATOM 2255 N N . PHE B 1 54 ? -23.625 -45.469 -13.969 1 91.69 54 PHE B N 1
ATOM 2256 C CA . PHE B 1 54 ? -24.578 -44.812 -14.875 1 91.69 54 PHE B CA 1
ATOM 2257 C C . PHE B 1 54 ? -24.078 -44.844 -16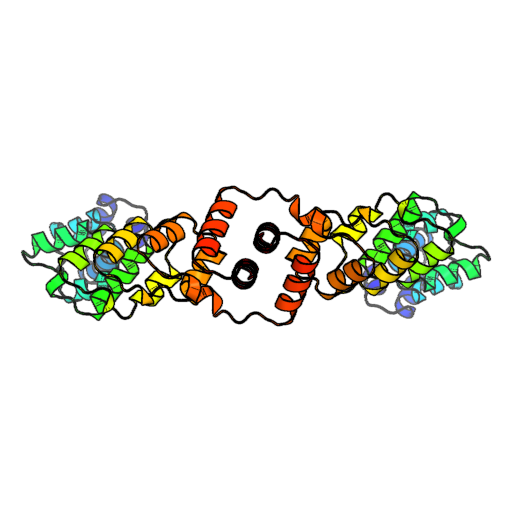.312 1 91.69 54 PHE B C 1
ATOM 2259 O O . PHE B 1 54 ? -24.625 -44.188 -17.188 1 91.69 54 PHE B O 1
ATOM 2266 N N . SER B 1 55 ? -22.953 -45.469 -16.562 1 91.06 55 SER B N 1
ATOM 2267 C CA . SER B 1 55 ? -22.391 -45.75 -17.875 1 91.06 55 SER B CA 1
ATOM 2268 C C . SER B 1 55 ? -22.109 -44.438 -18.625 1 91.06 55 SER B C 1
ATOM 2270 O O . SER B 1 55 ? -22.391 -44.344 -19.812 1 91.06 55 SER B O 1
ATOM 2272 N N . PHE B 1 56 ? -21.703 -43.469 -17.875 1 93.62 56 PHE B N 1
ATOM 2273 C CA . PHE B 1 56 ? -21.281 -42.25 -18.562 1 93.62 56 PHE B CA 1
ATOM 2274 C C . PHE B 1 56 ? -20.125 -42.531 -19.516 1 93.62 56 PHE B C 1
ATOM 2276 O O . PHE B 1 56 ? -19.109 -43.094 -19.109 1 93.62 56 PHE B O 1
ATOM 2283 N N . ASP B 1 57 ? -20.281 -42.094 -20.781 1 92 57 ASP B N 1
ATOM 2284 C CA .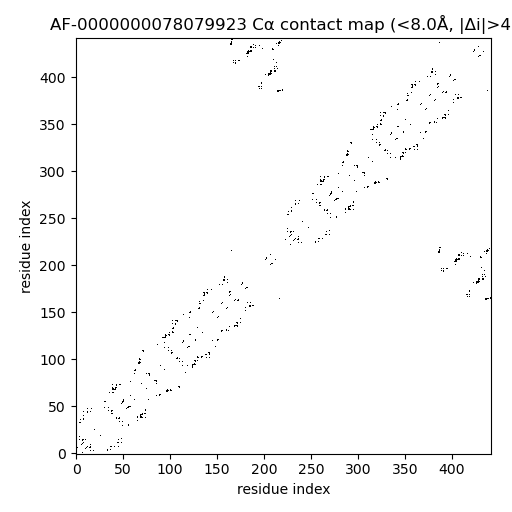 ASP B 1 57 ? -19.25 -42.312 -21.781 1 92 57 ASP B CA 1
ATOM 2285 C C . ASP B 1 57 ? -18.203 -41.219 -21.766 1 92 57 ASP B C 1
ATOM 2287 O O . ASP B 1 57 ? -18.516 -40.062 -22.109 1 92 57 ASP B O 1
ATOM 2291 N N . VAL B 1 58 ? -16.969 -41.562 -21.391 1 93.88 58 VAL B N 1
ATOM 2292 C CA . VAL B 1 58 ? -15.898 -40.562 -21.359 1 93.88 58 VAL B CA 1
ATOM 2293 C C . VAL B 1 58 ? -15.297 -40.406 -22.75 1 93.88 58 VAL B C 1
ATOM 2295 O O . VAL B 1 58 ? -14.312 -41.062 -23.078 1 93.88 58 VAL B O 1
ATOM 2298 N N . THR B 1 59 ? -15.875 -39.469 -23.438 1 92.44 59 THR B N 1
ATOM 2299 C CA . THR B 1 59 ? -15.445 -39.25 -24.812 1 92.44 59 THR B CA 1
ATOM 2300 C C . THR B 1 59 ? -14.156 -38.438 -24.859 1 92.44 59 THR B C 1
ATOM 2302 O O . THR B 1 59 ? -13.781 -37.812 -23.875 1 92.44 59 THR B O 1
ATOM 2305 N N . GLU B 1 60 ? -13.516 -38.531 -26.031 1 91.94 60 GLU B N 1
ATOM 2306 C CA . GLU B 1 60 ? -12.359 -37.688 -26.266 1 91.94 60 GLU B CA 1
ATOM 2307 C C . GLU B 1 60 ? -12.727 -36.219 -26.125 1 91.94 60 GLU B C 1
ATOM 2309 O O . GLU B 1 60 ? -11.961 -35.406 -25.562 1 91.94 60 GLU B O 1
ATOM 2314 N N . GLU B 1 61 ? -13.844 -35.875 -26.609 1 93.38 61 GLU B N 1
ATOM 2315 C CA . GLU B 1 61 ? -14.328 -34.5 -26.531 1 93.38 61 GLU B CA 1
ATOM 2316 C C . GLU B 1 61 ? -14.516 -34.062 -25.094 1 93.38 61 GLU B C 1
ATOM 2318 O O . GLU B 1 61 ? -14.203 -32.938 -24.734 1 93.38 61 GLU B O 1
ATOM 2323 N N . PHE B 1 62 ? -15.016 -34.969 -24.25 1 93.81 62 PHE B N 1
ATOM 2324 C CA . PHE B 1 62 ? -15.18 -34.656 -22.844 1 93.81 62 PHE B CA 1
ATOM 2325 C C . PHE B 1 62 ? -13.836 -34.375 -22.188 1 93.81 62 PHE B C 1
ATOM 2327 O O . PHE B 1 62 ? -13.703 -33.406 -21.422 1 93.81 62 PHE B O 1
ATOM 2334 N N . ILE B 1 63 ? -12.828 -35.188 -22.516 1 93.06 63 ILE B N 1
ATOM 2335 C CA . ILE B 1 63 ? -11.492 -35.031 -21.938 1 93.06 63 ILE B CA 1
ATOM 2336 C C . ILE B 1 63 ? -10.898 -33.719 -22.375 1 93.06 63 ILE B C 1
ATOM 2338 O O . ILE B 1 63 ? -10.406 -32.938 -21.531 1 93.06 63 ILE B O 1
ATOM 2342 N N . LYS B 1 64 ? -11.039 -33.406 -23.609 1 94.06 64 LYS B N 1
ATOM 2343 C CA . LYS B 1 64 ? -10.5 -32.188 -24.156 1 94.06 64 LYS B CA 1
ATOM 2344 C C . LYS B 1 64 ? -11.156 -30.953 -23.516 1 94.06 64 LYS B C 1
ATOM 2346 O O . LYS B 1 64 ? -10.469 -30 -23.125 1 94.06 64 LYS B O 1
ATOM 2351 N N . LYS B 1 65 ? -12.391 -31.047 -23.312 1 93.62 65 LYS B N 1
ATOM 2352 C CA . LYS B 1 65 ? -13.148 -29.906 -22.812 1 93.62 65 LYS B CA 1
ATOM 2353 C C . LYS B 1 65 ? -12.898 -29.703 -21.312 1 93.62 65 LYS B C 1
ATOM 2355 O O . LYS B 1 65 ? -13.031 -28.578 -20.812 1 93.62 65 LYS B O 1
ATOM 2360 N N . ASN B 1 66 ? -12.484 -30.734 -20.609 1 93.88 66 ASN B N 1
ATOM 2361 C CA . ASN B 1 66 ? -12.406 -30.625 -19.156 1 93.88 66 ASN B CA 1
ATOM 2362 C C . ASN B 1 66 ? -10.992 -30.906 -18.656 1 93.88 66 ASN B C 1
ATOM 2364 O O . ASN B 1 66 ? -10.781 -31.125 -17.453 1 93.88 66 ASN B O 1
ATOM 2368 N N . CYS B 1 67 ? -9.992 -30.844 -19.484 1 91.88 67 CYS B N 1
ATOM 2369 C CA . CYS B 1 67 ? -8.633 -31.281 -19.188 1 91.88 67 CYS B CA 1
ATOM 2370 C C . CYS B 1 67 ? -8.031 -30.453 -18.062 1 91.88 67 CYS B C 1
ATOM 2372 O O . CYS B 1 67 ? -7.301 -30.984 -17.219 1 91.88 67 CYS B O 1
ATOM 2374 N N . GLN B 1 68 ? -8.367 -29.203 -17.953 1 91.06 68 GLN B N 1
ATOM 2375 C CA . GLN B 1 68 ? -7.75 -28.344 -16.969 1 91.06 68 GLN B CA 1
ATOM 2376 C C . GLN B 1 68 ? -8.289 -28.641 -15.562 1 91.06 68 GLN B C 1
ATOM 2378 O O . GLN B 1 68 ? -7.703 -28.219 -14.562 1 91.06 68 GLN B O 1
ATOM 2383 N N . TYR B 1 69 ? -9.352 -29.438 -15.484 1 91.75 69 TYR B N 1
ATOM 2384 C CA . TYR B 1 69 ? -9.977 -29.703 -14.195 1 91.75 69 TYR B CA 1
ATOM 2385 C C . TYR B 1 69 ? -9.727 -31.141 -13.766 1 91.75 69 TYR B C 1
ATOM 2387 O O . TYR B 1 69 ? -10.039 -31.531 -12.641 1 91.75 69 TYR B O 1
ATOM 2395 N N . ILE B 1 70 ? -9.258 -31.922 -14.672 1 87 70 ILE B N 1
ATOM 2396 C CA . ILE B 1 70 ? -9.102 -33.344 -14.398 1 87 70 ILE B CA 1
ATOM 2397 C C . ILE B 1 70 ? -7.965 -33.562 -13.398 1 87 70 ILE B C 1
ATOM 2399 O O . ILE B 1 70 ? -6.84 -33.125 -13.633 1 87 70 ILE B O 1
ATOM 2403 N N . THR B 1 71 ? -8.328 -34.156 -12.305 1 88.25 71 THR B N 1
ATOM 2404 C CA . THR B 1 71 ? -7.348 -34.469 -11.273 1 88.25 71 THR B CA 1
ATOM 2405 C C . THR B 1 71 ? -6.547 -35.719 -11.656 1 88.25 71 THR B C 1
ATOM 2407 O O . THR B 1 71 ? -6.91 -36.438 -12.594 1 88.25 71 THR B O 1
ATOM 2410 N N . MET B 1 72 ? -5.504 -35.938 -10.867 1 87.12 72 MET B N 1
ATOM 2411 C CA . MET B 1 72 ? -4.684 -37.125 -11.117 1 87.12 72 MET B CA 1
ATOM 2412 C C . MET B 1 72 ? -5.496 -38.375 -10.93 1 87.12 72 MET B C 1
ATOM 2414 O O . MET B 1 72 ? -5.375 -39.312 -11.727 1 87.12 72 MET B O 1
ATOM 2418 N N . GLU B 1 73 ? -6.285 -38.375 -9.93 1 91.12 73 GLU B N 1
ATOM 2419 C CA . GLU B 1 73 ? -7.105 -39.531 -9.648 1 91.12 73 GLU B CA 1
ATOM 2420 C C . GLU B 1 73 ? -8.078 -39.812 -10.789 1 91.12 73 GLU B C 1
ATOM 2422 O O . GLU B 1 73 ? -8.211 -40.969 -11.227 1 91.12 73 GLU B O 1
ATOM 2427 N N . ILE B 1 74 ? -8.695 -38.781 -11.234 1 92.06 74 ILE B N 1
ATOM 2428 C CA . ILE B 1 74 ? -9.648 -38.938 -12.328 1 92.06 74 ILE B CA 1
ATOM 2429 C C . ILE B 1 74 ? -8.906 -39.344 -13.602 1 92.06 74 ILE B C 1
ATOM 2431 O O . ILE B 1 74 ? -9.375 -40.219 -14.336 1 92.06 74 ILE B O 1
ATOM 2435 N N . LEU B 1 75 ? -7.801 -38.75 -13.82 1 87.81 75 LEU B N 1
ATOM 2436 C CA . LEU B 1 75 ? -6.996 -39.062 -14.992 1 87.81 75 LEU B CA 1
ATOM 2437 C C . LEU B 1 75 ? -6.598 -40.531 -15 1 87.81 75 LEU B C 1
ATOM 2439 O O . LEU B 1 75 ? -6.738 -41.219 -16.016 1 87.81 75 LEU B O 1
ATOM 2443 N N . GLU B 1 76 ? -6.098 -41.031 -13.898 1 90.5 76 GLU B N 1
ATOM 2444 C CA . GLU B 1 76 ? -5.695 -42.438 -13.789 1 90.5 76 GLU B CA 1
ATOM 2445 C C . GLU B 1 76 ? -6.883 -43.344 -14 1 90.5 76 GLU B C 1
ATOM 2447 O O . GLU B 1 76 ? -6.762 -44.375 -14.664 1 90.5 76 GLU B O 1
ATOM 2452 N N . PHE B 1 77 ? -7.98 -43 -13.445 1 94.12 77 PHE B N 1
ATOM 2453 C CA . PHE B 1 77 ? -9.203 -43.781 -13.602 1 94.12 77 PHE B CA 1
ATOM 2454 C C . PHE B 1 77 ? -9.602 -43.875 -15.07 1 94.12 77 PHE B C 1
ATOM 2456 O O . PHE B 1 77 ? -9.914 -44.938 -15.57 1 94.12 77 PHE B O 1
ATOM 2463 N N . ILE B 1 78 ? -9.555 -42.75 -15.719 1 92.25 78 ILE B N 1
ATOM 2464 C CA . ILE B 1 78 ? -9.914 -42.719 -17.141 1 92.25 78 ILE B CA 1
ATOM 2465 C C . ILE B 1 78 ? -8.969 -43.594 -17.938 1 92.25 78 ILE B C 1
ATOM 2467 O O . ILE B 1 78 ? -9.406 -44.375 -18.797 1 92.25 78 ILE B O 1
ATOM 2471 N N . ASN B 1 79 ? -7.734 -43.531 -17.656 1 91.88 79 ASN B N 1
ATOM 2472 C CA . ASN B 1 79 ? -6.746 -44.344 -18.359 1 91.88 79 ASN B CA 1
ATOM 2473 C C . ASN B 1 79 ? -6.984 -45.812 -18.141 1 91.88 79 ASN B C 1
ATOM 2475 O O . ASN B 1 79 ? -6.844 -46.625 -19.062 1 91.88 79 ASN B O 1
ATOM 2479 N N . ASP B 1 80 ? -7.309 -46.156 -16.953 1 93.31 80 ASP B N 1
ATOM 2480 C CA . ASP B 1 80 ? -7.566 -47.562 -16.609 1 93.31 80 ASP B CA 1
ATOM 2481 C C . ASP B 1 80 ? -8.758 -48.094 -17.391 1 93.31 80 ASP B C 1
ATOM 2483 O O . ASP B 1 80 ? -8.703 -49.219 -17.922 1 93.31 80 ASP B O 1
ATOM 2487 N N . ILE B 1 81 ? -9.758 -47.344 -17.438 1 91.12 81 ILE B N 1
ATOM 2488 C CA . ILE B 1 81 ? -10.992 -47.812 -18.062 1 91.12 81 ILE B CA 1
ATOM 2489 C C . ILE B 1 81 ? -10.812 -47.875 -19.578 1 91.12 81 ILE B C 1
ATOM 2491 O O . ILE B 1 81 ? -11.367 -48.75 -20.25 1 91.12 81 ILE B O 1
ATOM 2495 N N . LYS B 1 82 ? -10.125 -46.938 -20.078 1 89.06 82 LYS B N 1
ATOM 2496 C CA . LYS B 1 82 ? -9.984 -46.844 -21.531 1 89.06 82 LYS B CA 1
ATOM 2497 C C . LYS B 1 82 ? -8.828 -47.719 -22.031 1 89.06 82 LYS B C 1
ATOM 2499 O O . LYS B 1 82 ? -8.75 -48.031 -23.219 1 89.06 82 LYS B O 1
ATOM 2504 N N . GLY B 1 83 ? -7.887 -48.031 -21.25 1 87.69 83 GLY B N 1
ATOM 2505 C CA . GLY B 1 83 ? -6.719 -48.812 -21.609 1 87.69 83 GLY B CA 1
ATOM 2506 C C . GLY B 1 83 ? -5.707 -48.031 -22.438 1 87.69 83 GLY B C 1
ATOM 2507 O O . GLY B 1 83 ? -4.945 -48.625 -23.203 1 87.69 83 GLY B O 1
ATOM 2508 N N . THR B 1 84 ? -5.922 -46.719 -22.484 1 85.81 84 THR B N 1
ATOM 2509 C CA . THR B 1 84 ? -5.02 -45.812 -23.188 1 85.81 84 THR B CA 1
ATOM 2510 C C . THR B 1 84 ? -4.633 -44.625 -22.297 1 85.81 84 THR B C 1
ATOM 2512 O O . THR B 1 84 ? -5.148 -44.5 -21.188 1 85.81 84 THR B O 1
ATOM 2515 N N . ASN B 1 85 ? -3.639 -43.938 -22.828 1 87.81 85 ASN B N 1
ATOM 2516 C CA . ASN B 1 85 ? -3.289 -42.688 -22.156 1 87.81 85 ASN B CA 1
ATOM 2517 C C . ASN B 1 85 ? -4.121 -41.531 -22.688 1 87.81 85 ASN B C 1
ATOM 2519 O O . ASN B 1 85 ? -3.996 -41.156 -23.844 1 87.81 85 ASN B O 1
ATOM 2523 N N . SER B 1 86 ? -4.926 -41 -21.797 1 87.75 86 SER B N 1
ATOM 2524 C CA . SER B 1 86 ? -5.848 -39.938 -22.172 1 87.75 86 SER B CA 1
ATOM 2525 C C . SER B 1 86 ? -5.098 -38.719 -22.719 1 87.75 86 SER B C 1
ATOM 2527 O O . SER B 1 86 ? -5.66 -37.938 -23.484 1 87.75 86 SER B O 1
ATOM 2529 N N . TRP B 1 87 ? -3.801 -38.594 -22.406 1 89.19 87 TRP B N 1
ATOM 2530 C CA . TRP B 1 87 ? -3.014 -37.438 -22.859 1 89.19 87 TRP B CA 1
ATOM 2531 C C . TRP B 1 87 ? -2.797 -37.5 -24.375 1 89.19 87 TRP B C 1
ATOM 2533 O O . TRP B 1 87 ? -2.529 -36.469 -25 1 89.19 87 TRP B O 1
ATOM 2543 N N . ASP B 1 88 ? -2.965 -38.625 -24.859 1 92.88 88 ASP B N 1
ATOM 2544 C CA . ASP B 1 88 ? -2.75 -38.812 -26.297 1 92.88 88 ASP B CA 1
ATOM 2545 C C . ASP B 1 88 ? -3.791 -38.062 -27.109 1 92.88 88 ASP B C 1
ATOM 2547 O O . ASP B 1 88 ? -3.588 -37.781 -28.297 1 92.88 88 ASP B O 1
ATOM 2551 N N . TYR B 1 89 ? -4.867 -37.719 -26.438 1 90.06 89 TYR B N 1
ATOM 2552 C CA . TYR B 1 89 ? -5.949 -37.031 -27.141 1 90.06 89 TYR B CA 1
ATOM 2553 C C . TYR B 1 89 ? -5.75 -35.531 -27.109 1 90.06 89 TYR B C 1
ATOM 2555 O O . TYR B 1 89 ? -6.477 -34.781 -27.781 1 90.06 89 TYR B O 1
ATOM 2563 N N . LEU B 1 90 ? -4.777 -35.094 -26.453 1 94 90 LEU B N 1
ATOM 2564 C CA . LEU B 1 90 ? -4.652 -33.656 -26.156 1 94 90 LEU B CA 1
ATOM 2565 C C . LEU B 1 90 ? -3.594 -33.031 -27.047 1 94 90 LEU B C 1
ATOM 2567 O O . LEU B 1 90 ? -2.73 -33.719 -27.594 1 94 90 LEU B O 1
ATOM 2571 N N . ASP B 1 91 ? -3.775 -31.734 -27.219 1 94.12 91 ASP B N 1
ATOM 2572 C CA . ASP B 1 91 ? -2.805 -30.984 -28.016 1 94.12 91 ASP B CA 1
ATOM 2573 C C . ASP B 1 91 ? -2.193 -29.844 -27.203 1 94.12 91 ASP B C 1
ATOM 2575 O O . ASP B 1 91 ? -2.363 -29.781 -25.984 1 94.12 91 ASP B O 1
ATOM 2579 N N . HIS B 1 92 ? -1.486 -29.047 -27.922 1 94.94 92 HIS B N 1
ATOM 2580 C CA . HIS B 1 92 ? -0.678 -28 -27.297 1 94.94 92 HIS B CA 1
ATOM 2581 C C . HIS B 1 92 ? -1.544 -27.047 -26.484 1 94.94 92 HIS B C 1
ATOM 2583 O O . HIS B 1 92 ? -1.159 -26.641 -25.391 1 94.94 92 HIS B O 1
ATOM 2589 N N . ILE B 1 93 ? -2.668 -26.734 -26.969 1 95.81 93 ILE B N 1
ATOM 2590 C CA . ILE B 1 93 ? -3.574 -25.812 -26.297 1 95.81 93 ILE B CA 1
ATOM 2591 C C . ILE B 1 93 ? -4.078 -26.438 -25 1 95.81 93 ILE B C 1
ATOM 2593 O O . ILE B 1 93 ? -4.152 -25.766 -23.969 1 95.81 93 ILE B O 1
ATOM 2597 N N . HIS B 1 94 ? -4.395 -27.688 -25.016 1 95.81 94 HIS B N 1
ATOM 2598 C CA . HIS B 1 94 ? -4.863 -28.406 -23.828 1 95.81 94 HIS B CA 1
ATOM 2599 C C . HIS B 1 94 ? -3.762 -28.531 -22.781 1 95.81 94 HIS B C 1
ATOM 2601 O O . HIS B 1 94 ? -4.004 -28.297 -21.594 1 95.81 94 HIS B O 1
ATOM 2607 N N . PHE B 1 95 ? -2.545 -28.828 -23.266 1 96.31 95 PHE B N 1
ATOM 2608 C CA . PHE B 1 95 ? -1.421 -28.953 -22.344 1 96.31 95 PHE B CA 1
ATOM 2609 C C . PHE B 1 95 ? -1.136 -27.609 -21.656 1 96.31 95 PHE B C 1
ATOM 2611 O O . PHE B 1 95 ? -0.805 -27.578 -20.469 1 96.31 95 PHE B O 1
ATOM 2618 N N . ASN B 1 96 ? -1.255 -26.578 -22.453 1 97.5 96 ASN B N 1
ATOM 2619 C CA . ASN B 1 96 ? -1.104 -25.234 -21.891 1 97.5 96 ASN B CA 1
ATOM 2620 C C . ASN B 1 96 ? -2.113 -24.984 -20.781 1 97.5 96 ASN B C 1
ATOM 2622 O O . ASN B 1 96 ? -1.748 -24.516 -19.703 1 97.5 96 ASN B O 1
ATOM 2626 N N . ALA B 1 97 ? -3.338 -25.328 -21.031 1 95.75 97 ALA B N 1
ATOM 2627 C CA . ALA B 1 97 ? -4.398 -25.125 -20.047 1 95.75 97 ALA B CA 1
ATOM 2628 C C . ALA B 1 97 ? -4.145 -25.953 -18.797 1 95.75 97 ALA B C 1
ATOM 2630 O O . ALA B 1 97 ? -4.332 -25.484 -17.672 1 95.75 97 ALA B O 1
ATOM 2631 N N . ILE B 1 98 ? -3.742 -27.172 -18.984 1 95.19 98 ILE B N 1
ATOM 2632 C CA . ILE B 1 98 ? -3.459 -28.062 -17.859 1 95.19 98 ILE B CA 1
ATOM 2633 C C . ILE B 1 98 ? -2.322 -27.5 -17.016 1 95.19 98 ILE B C 1
ATOM 2635 O O . ILE B 1 98 ? -2.438 -27.406 -15.797 1 95.19 98 ILE B O 1
ATOM 2639 N N . PHE B 1 99 ? -1.286 -27.031 -17.641 1 97.44 99 PHE B N 1
ATOM 2640 C CA . PHE B 1 99 ? -0.132 -26.5 -16.938 1 97.44 99 PHE B CA 1
ATOM 2641 C C . PHE B 1 99 ? -0.526 -25.281 -16.109 1 97.44 99 PHE B C 1
ATOM 2643 O O . PHE B 1 99 ? -0.223 -25.203 -14.914 1 97.44 99 PHE B O 1
ATOM 2650 N N . CYS B 1 100 ? -1.167 -24.312 -16.781 1 97.38 100 CYS B N 1
ATOM 2651 C CA . CYS B 1 100 ? -1.556 -23.078 -16.109 1 97.38 100 CYS B CA 1
ATOM 2652 C C . CYS B 1 100 ? -2.406 -23.359 -14.883 1 97.38 100 CYS B C 1
ATOM 2654 O O . CYS B 1 100 ? -2.164 -22.797 -13.812 1 97.38 100 CYS B O 1
ATOM 2656 N N . SER B 1 101 ? -3.34 -24.25 -15.055 1 95.44 101 SER B N 1
ATOM 2657 C CA . SER B 1 101 ? -4.223 -24.594 -13.945 1 95.44 101 SER B CA 1
ATOM 2658 C C . SER B 1 101 ? -3.455 -25.297 -12.828 1 95.44 101 SER B C 1
ATOM 2660 O O . SER B 1 101 ? -3.594 -24.938 -11.656 1 95.44 101 SER B O 1
ATOM 2662 N N . ALA B 1 102 ? -2.658 -26.25 -13.18 1 95.25 102 ALA B N 1
ATOM 2663 C CA . ALA B 1 102 ? -1.894 -27.016 -12.203 1 95.25 102 ALA B CA 1
ATOM 2664 C C . ALA B 1 102 ? -0.95 -26.109 -11.414 1 95.25 102 ALA B C 1
ATOM 2666 O O . ALA B 1 102 ? -0.851 -26.219 -10.188 1 95.25 102 ALA B O 1
ATOM 2667 N N . TYR B 1 103 ? -0.286 -25.188 -12.062 1 97.44 103 TYR B N 1
ATOM 2668 C CA . TYR B 1 103 ? 0.651 -24.281 -11.398 1 97.44 103 TYR B CA 1
ATOM 2669 C C . TYR B 1 103 ? -0.079 -23.344 -10.445 1 97.44 103 TYR B C 1
ATOM 2671 O O . TYR B 1 103 ? 0.373 -23.109 -9.328 1 97.44 103 TYR B O 1
ATOM 2679 N N . ARG B 1 104 ? -1.155 -22.844 -10.977 1 96 104 ARG B N 1
ATOM 2680 C CA . ARG B 1 104 ? -1.945 -21.906 -10.18 1 96 104 ARG B CA 1
ATOM 2681 C C . ARG B 1 104 ? -2.311 -22.516 -8.828 1 96 104 ARG B C 1
ATOM 2683 O O . ARG B 1 104 ? -2.18 -21.859 -7.797 1 96 104 ARG B O 1
ATOM 2690 N N . ILE B 1 105 ? -2.701 -23.734 -8.82 1 92.5 105 ILE B N 1
ATOM 2691 C CA . ILE B 1 105 ? -3.166 -24.359 -7.582 1 92.5 105 ILE B CA 1
ATOM 2692 C C . ILE B 1 105 ? -2.029 -25.156 -6.945 1 92.5 105 ILE B C 1
ATOM 2694 O O . ILE B 1 105 ? -2.256 -25.938 -6.023 1 92.5 105 ILE B O 1
ATOM 2698 N N . ASN B 1 106 ? -0.814 -25.047 -7.516 1 94.94 106 ASN B N 1
ATOM 2699 C CA . ASN B 1 106 ? 0.411 -25.656 -7.008 1 94.94 106 ASN B CA 1
ATOM 2700 C C . ASN B 1 106 ? 0.304 -27.172 -6.957 1 94.94 106 ASN B C 1
ATOM 2702 O O . ASN B 1 106 ? 0.695 -27.797 -5.969 1 94.94 106 ASN B O 1
ATOM 2706 N N . ASN B 1 107 ? -0.327 -27.734 -7.926 1 92.81 107 ASN B N 1
ATOM 2707 C CA . ASN B 1 107 ? -0.385 -29.188 -8.086 1 92.81 107 ASN B CA 1
ATOM 2708 C C . ASN B 1 107 ? 0.869 -29.719 -8.773 1 92.81 107 ASN B C 1
ATOM 2710 O O . ASN B 1 107 ? 0.877 -29.938 -9.992 1 92.81 107 ASN B O 1
ATOM 2714 N N . LYS B 1 108 ? 1.871 -30.047 -8.055 1 95.12 108 LYS B N 1
ATOM 2715 C CA . LYS B 1 108 ? 3.172 -30.438 -8.586 1 95.12 108 LYS B CA 1
ATOM 2716 C C . LYS B 1 108 ? 3.09 -31.797 -9.289 1 95.12 108 LYS B C 1
ATOM 2718 O O . LYS B 1 108 ? 3.822 -32.062 -10.242 1 95.12 108 LYS B O 1
ATOM 2723 N N . ASP B 1 109 ? 2.182 -32.625 -8.844 1 93.38 109 ASP B N 1
ATOM 2724 C CA . ASP B 1 109 ? 2.072 -33.969 -9.422 1 93.38 109 ASP B CA 1
ATOM 2725 C C . ASP B 1 109 ? 1.664 -33.875 -10.891 1 93.38 109 ASP B C 1
ATOM 2727 O O . ASP B 1 109 ? 2.225 -34.594 -11.734 1 93.38 109 ASP B O 1
ATOM 2731 N N . ILE B 1 110 ? 0.709 -33.094 -11.156 1 93.44 110 ILE B N 1
ATOM 2732 C CA . ILE B 1 110 ? 0.259 -32.938 -12.531 1 93.44 110 ILE B CA 1
ATOM 2733 C C . ILE B 1 110 ? 1.386 -32.344 -13.383 1 93.44 110 ILE B C 1
ATOM 2735 O O . ILE B 1 110 ? 1.577 -32.75 -14.531 1 93.44 110 ILE B O 1
ATOM 2739 N N . ILE B 1 111 ? 2.166 -31.406 -12.844 1 96.44 111 ILE B N 1
ATOM 2740 C CA . ILE B 1 111 ? 3.283 -30.797 -13.547 1 96.44 111 ILE B CA 1
ATOM 2741 C C . ILE B 1 111 ? 4.324 -31.844 -13.891 1 96.44 111 ILE B C 1
ATOM 2743 O O . ILE B 1 111 ? 4.797 -31.922 -15.031 1 96.44 111 ILE B O 1
ATOM 2747 N N . ILE B 1 112 ? 4.602 -32.688 -12.938 1 96 112 ILE B N 1
ATOM 2748 C CA . ILE B 1 112 ? 5.562 -33.781 -13.141 1 96 112 ILE B CA 1
ATOM 2749 C C . ILE B 1 112 ? 5.066 -34.688 -14.25 1 96 112 ILE B C 1
ATOM 2751 O O . ILE B 1 112 ? 5.84 -35.125 -15.117 1 96 112 ILE B O 1
ATOM 2755 N N . LYS B 1 113 ? 3.795 -35.031 -14.273 1 92.19 113 LYS B N 1
ATOM 2756 C CA . LYS B 1 113 ? 3.229 -35.906 -15.289 1 92.19 113 LYS B CA 1
ATOM 2757 C C . LYS B 1 113 ? 3.334 -35.281 -16.672 1 92.19 113 LYS B C 1
ATOM 2759 O O . LYS B 1 113 ? 3.611 -35.969 -17.656 1 92.19 113 LYS B O 1
ATOM 2764 N N . LEU B 1 114 ? 3.092 -34 -16.75 1 94.5 114 LEU B N 1
ATOM 2765 C CA . LEU B 1 114 ? 3.242 -33.281 -18.016 1 94.5 114 LEU B CA 1
ATOM 2766 C C . LEU B 1 114 ? 4.668 -33.406 -18.547 1 94.5 114 LEU B C 1
ATOM 2768 O O . LEU B 1 114 ? 4.875 -33.75 -19.719 1 94.5 114 LEU B O 1
ATOM 2772 N N . ILE B 1 115 ? 5.594 -33.188 -17.672 1 97 115 ILE B N 1
ATOM 2773 C CA . ILE B 1 115 ? 7.008 -33.25 -18.047 1 97 115 ILE B CA 1
ATOM 2774 C C . ILE B 1 115 ? 7.383 -34.656 -18.453 1 97 115 ILE B C 1
ATOM 2776 O O . ILE B 1 115 ? 8.023 -34.875 -19.484 1 97 115 ILE B O 1
ATOM 2780 N N . ASN B 1 116 ? 6.914 -35.656 -17.688 1 94.62 116 ASN B N 1
ATOM 2781 C CA . ASN B 1 116 ? 7.223 -37.031 -17.969 1 94.62 116 ASN B CA 1
ATOM 2782 C C . ASN B 1 116 ? 6.605 -37.5 -19.297 1 94.62 116 ASN B C 1
ATOM 2784 O O . ASN B 1 116 ? 7.141 -38.375 -19.969 1 94.62 116 ASN B O 1
ATOM 2788 N N . TYR B 1 117 ? 5.445 -36.938 -19.609 1 93.31 117 TYR B N 1
ATOM 2789 C CA . TYR B 1 117 ? 4.781 -37.25 -20.859 1 93.31 117 TYR B CA 1
ATOM 2790 C C . TYR B 1 117 ? 5.551 -36.656 -22.047 1 93.31 117 TYR B C 1
ATOM 2792 O O . TYR B 1 117 ? 5.324 -37.062 -23.188 1 93.31 117 TYR B O 1
ATOM 2800 N N . GLY B 1 118 ? 6.477 -35.625 -21.719 1 96.12 118 GLY B N 1
ATOM 2801 C CA . GLY B 1 118 ? 7.352 -35.094 -22.75 1 96.12 118 GLY B CA 1
ATOM 2802 C C . GLY B 1 118 ? 7.016 -33.688 -23.141 1 96.12 118 GLY B C 1
ATOM 2803 O O . GLY B 1 118 ? 7.551 -33.156 -24.125 1 96.12 118 GLY B O 1
ATOM 2804 N N . ILE B 1 119 ? 6.164 -33.094 -22.484 1 96.56 119 ILE B N 1
ATOM 2805 C CA . ILE B 1 119 ? 5.785 -31.719 -22.812 1 96.56 119 ILE B CA 1
ATOM 2806 C C . ILE B 1 119 ? 6.91 -30.766 -22.422 1 96.56 119 ILE B C 1
ATOM 2808 O O . ILE B 1 119 ? 7.398 -30.797 -21.281 1 96.56 119 ILE B O 1
ATOM 2812 N N . ASN B 1 120 ? 7.328 -29.969 -23.344 1 97.5 120 ASN B N 1
ATOM 2813 C CA . ASN B 1 120 ? 8.258 -28.875 -23.062 1 97.5 120 ASN B CA 1
ATOM 2814 C C . ASN B 1 120 ? 7.531 -27.641 -22.547 1 97.5 120 ASN B C 1
ATOM 2816 O O . ASN B 1 120 ? 6.883 -26.922 -23.328 1 97.5 120 ASN B O 1
ATOM 2820 N N . ILE B 1 121 ? 7.719 -27.391 -21.328 1 98.19 121 ILE B N 1
ATOM 2821 C CA . ILE B 1 121 ? 6.996 -26.297 -20.656 1 98.19 121 ILE B CA 1
ATOM 2822 C C . ILE B 1 121 ? 7.355 -24.969 -21.312 1 98.19 121 ILE B C 1
ATOM 2824 O O . ILE B 1 121 ? 6.512 -24.078 -21.438 1 98.19 121 ILE B O 1
ATOM 2828 N N . ASN B 1 122 ? 8.547 -24.766 -21.828 1 98.44 122 ASN B N 1
ATOM 2829 C CA . ASN B 1 122 ? 9.008 -23.531 -22.453 1 98.44 122 ASN B CA 1
ATOM 2830 C C . ASN B 1 122 ? 8.258 -23.25 -23.75 1 98.44 122 ASN B C 1
ATOM 2832 O O . ASN B 1 122 ? 8.32 -22.141 -24.281 1 98.44 122 ASN B O 1
ATOM 2836 N N . ASN B 1 123 ? 7.59 -24.281 -24.281 1 97.44 123 ASN B N 1
ATOM 2837 C CA . ASN B 1 123 ? 6.891 -24.141 -25.547 1 97.44 123 ASN B CA 1
ATOM 2838 C C . ASN B 1 123 ? 5.41 -23.844 -25.344 1 97.44 123 ASN B C 1
ATOM 2840 O O . ASN B 1 123 ? 4.664 -23.656 -26.312 1 97.44 123 ASN B O 1
ATOM 2844 N N . LEU B 1 124 ? 5.035 -23.781 -24.125 1 97.56 124 LEU B N 1
ATOM 2845 C CA . LEU B 1 124 ? 3.639 -23.453 -23.844 1 97.56 124 LEU B CA 1
ATOM 2846 C C . LEU B 1 124 ? 3.422 -21.953 -23.812 1 97.56 124 LEU B C 1
ATOM 2848 O O . LEU B 1 124 ? 4.203 -21.219 -23.188 1 97.56 124 LEU B O 1
ATOM 2852 N N . PRO B 1 125 ? 2.418 -21.453 -24.469 1 96.44 125 PRO B N 1
ATOM 2853 C CA . PRO B 1 125 ? 2.223 -20.016 -24.609 1 96.44 125 PRO B CA 1
ATOM 2854 C C . PRO B 1 125 ? 1.957 -19.328 -23.266 1 96.44 125 PRO B C 1
ATOM 2856 O O . PRO B 1 125 ? 2.256 -18.141 -23.109 1 96.44 125 PRO B O 1
ATOM 2859 N N . GLY B 1 126 ? 1.446 -20.016 -22.266 1 97.19 126 GLY B N 1
ATOM 2860 C CA . GLY B 1 126 ? 1.052 -19.391 -21 1 97.19 126 GLY B CA 1
ATOM 2861 C C . GLY B 1 126 ? 2.123 -19.484 -19.938 1 97.19 126 GLY B C 1
ATOM 2862 O O . GLY B 1 126 ? 1.919 -19.016 -18.812 1 97.19 126 GLY B O 1
ATOM 2863 N N . THR B 1 127 ? 3.301 -19.969 -20.25 1 98.06 127 THR B N 1
ATOM 2864 C CA . THR B 1 127 ? 4.309 -20.266 -19.234 1 98.06 127 THR B CA 1
ATOM 2865 C C . THR B 1 127 ? 4.766 -18.984 -18.547 1 98.06 127 THR B C 1
ATOM 2867 O O . THR B 1 127 ? 4.77 -18.891 -17.328 1 98.06 127 THR B O 1
ATOM 2870 N N . TYR B 1 128 ? 5.07 -17.938 -19.297 1 97.81 128 TYR B N 1
ATOM 2871 C CA . TYR B 1 128 ? 5.555 -16.688 -18.734 1 97.81 128 TYR B CA 1
ATOM 2872 C C . TYR B 1 128 ? 4.535 -16.094 -17.781 1 97.81 128 TYR B C 1
ATOM 2874 O O . TYR B 1 128 ? 4.852 -15.82 -16.609 1 97.81 128 TYR B O 1
ATOM 2882 N N . HIS B 1 129 ? 3.34 -15.914 -18.219 1 97.56 129 HIS B N 1
ATOM 2883 C CA . HIS B 1 129 ? 2.305 -15.281 -17.406 1 97.56 129 HIS B CA 1
ATOM 2884 C C . HIS B 1 129 ? 1.975 -16.109 -16.172 1 97.56 129 HIS B C 1
ATOM 2886 O O . HIS B 1 129 ? 1.762 -15.562 -15.094 1 97.56 129 HIS B O 1
ATOM 2892 N N . THR B 1 130 ? 1.943 -17.406 -16.391 1 98.12 130 THR B N 1
ATOM 2893 C CA . THR B 1 130 ? 1.63 -18.312 -15.281 1 98.12 130 THR B CA 1
ATOM 2894 C C . THR B 1 130 ? 2.672 -18.188 -14.172 1 98.12 130 THR B C 1
ATOM 2896 O O . THR B 1 130 ? 2.326 -17.984 -13.008 1 98.12 130 THR B O 1
ATOM 2899 N N . ILE B 1 131 ? 3.922 -18.172 -14.531 1 98.19 131 ILE B N 1
ATOM 2900 C CA . ILE B 1 131 ? 5.016 -18.094 -13.562 1 98.19 131 ILE B CA 1
ATOM 2901 C C . ILE B 1 131 ? 5.047 -16.703 -12.938 1 98.19 131 ILE B C 1
ATOM 2903 O O . ILE B 1 131 ? 5.113 -16.562 -11.719 1 98.19 131 ILE B O 1
ATOM 2907 N N . SER B 1 132 ? 4.945 -15.672 -13.727 1 97.81 132 SER B N 1
ATOM 2908 C CA . SER B 1 132 ? 5.078 -14.297 -13.266 1 97.81 132 SER B CA 1
ATOM 2909 C C . SER B 1 132 ? 3.92 -13.906 -12.352 1 97.81 132 SER B C 1
ATOM 2911 O O . SER B 1 132 ? 4.117 -13.195 -11.367 1 97.81 132 SER B O 1
ATOM 2913 N N . TYR B 1 133 ? 2.762 -14.43 -12.609 1 96.31 133 TYR B N 1
ATOM 2914 C CA . TYR B 1 133 ? 1.563 -13.969 -11.914 1 96.31 133 TYR B CA 1
ATOM 2915 C C . TYR B 1 133 ? 1.287 -14.82 -10.688 1 96.31 133 TYR B C 1
ATOM 2917 O O . TYR B 1 133 ? 0.78 -14.328 -9.68 1 96.31 133 TYR B O 1
ATOM 2925 N N . TYR B 1 134 ? 1.621 -16.062 -10.711 1 97.5 134 TYR B N 1
ATOM 2926 C CA . TYR B 1 134 ? 1.09 -16.938 -9.672 1 97.5 134 TYR B CA 1
ATOM 2927 C C . TYR B 1 134 ? 2.189 -17.375 -8.711 1 97.5 134 TYR B C 1
ATOM 2929 O O . TYR B 1 134 ? 1.907 -17.859 -7.613 1 97.5 134 TYR B O 1
ATOM 2937 N N . SER B 1 135 ? 3.432 -17.172 -9.062 1 98.31 135 SER B N 1
ATOM 2938 C CA . SER B 1 135 ? 4.512 -17.672 -8.219 1 98.31 135 SER B CA 1
ATOM 2939 C C . SER B 1 135 ? 4.586 -16.891 -6.902 1 98.31 135 SER B C 1
ATOM 2941 O O . SER B 1 135 ? 4.551 -15.664 -6.898 1 98.31 135 SER B O 1
ATOM 2943 N N . THR B 1 136 ? 4.609 -17.578 -5.867 1 97.38 136 THR B N 1
ATOM 2944 C CA . THR B 1 136 ? 4.863 -17.094 -4.516 1 97.38 136 THR B CA 1
ATOM 2945 C C . THR B 1 136 ? 5.785 -18.047 -3.762 1 97.38 136 THR B C 1
ATOM 2947 O O . THR B 1 136 ? 6.289 -19.016 -4.336 1 97.38 136 THR B O 1
ATOM 2950 N N . ASN B 1 137 ? 6.004 -17.766 -2.496 1 96.94 137 ASN B N 1
ATOM 2951 C CA . ASN B 1 137 ? 6.801 -18.656 -1.656 1 96.94 137 ASN B CA 1
ATOM 2952 C C . ASN B 1 137 ? 6.18 -20.047 -1.563 1 96.94 137 ASN B C 1
ATOM 2954 O O . ASN B 1 137 ? 6.855 -21.016 -1.2 1 96.94 137 ASN B O 1
ATOM 2958 N N . LEU B 1 138 ? 4.945 -20.141 -1.941 1 96.88 138 LEU B N 1
ATOM 2959 C CA . LEU B 1 138 ? 4.27 -21.438 -1.876 1 96.88 138 LEU B CA 1
ATOM 2960 C C . LEU B 1 138 ? 4.602 -22.281 -3.096 1 96.88 138 LEU B C 1
ATOM 2962 O O . LEU B 1 138 ? 4.348 -23.484 -3.105 1 96.88 138 LEU B O 1
ATOM 2966 N N . HIS B 1 139 ? 5.215 -21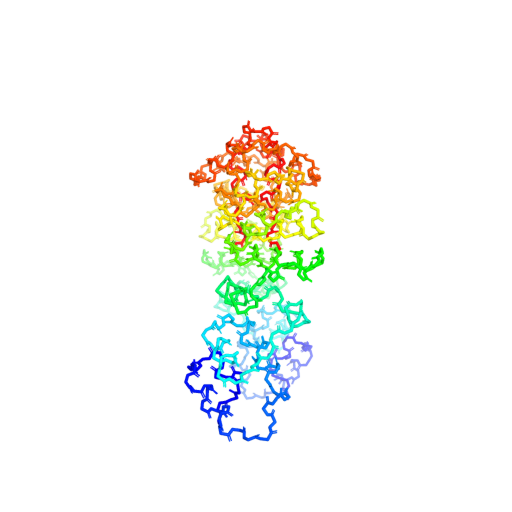.734 -4.074 1 98 139 HIS B N 1
ATOM 2967 C CA . HIS B 1 139 ? 5.445 -22.438 -5.332 1 98 139 HIS B CA 1
ATOM 2968 C C . HIS B 1 139 ? 6.895 -22.891 -5.453 1 98 139 HIS B C 1
ATOM 2970 O O . HIS B 1 139 ? 7.355 -23.234 -6.547 1 98 139 HIS B O 1
ATOM 2976 N N . ILE B 1 140 ? 7.605 -22.906 -4.391 1 97.56 140 ILE B N 1
ATOM 2977 C CA . ILE B 1 140 ? 9.039 -23.188 -4.398 1 97.56 140 ILE B CA 1
ATOM 2978 C C . ILE B 1 140 ? 9.289 -24.562 -4.992 1 97.56 140 ILE B C 1
ATOM 2980 O O . ILE B 1 140 ? 10.148 -24.734 -5.859 1 97.56 140 ILE B O 1
ATOM 2984 N N . GLU B 1 141 ? 8.531 -25.562 -4.609 1 97.69 141 GLU B N 1
ATOM 2985 C CA . GLU B 1 141 ? 8.75 -26.922 -5.09 1 97.69 141 GLU B CA 1
ATOM 2986 C C . GLU B 1 141 ? 8.43 -27.047 -6.574 1 97.69 141 GLU B C 1
ATOM 2988 O O . GLU B 1 141 ? 9.18 -27.656 -7.328 1 97.69 141 GLU B O 1
ATOM 2993 N N . SER B 1 142 ? 7.289 -26.484 -6.977 1 98.06 142 SER B N 1
ATOM 2994 C CA . SER B 1 142 ? 6.926 -26.5 -8.391 1 98.06 142 SER B CA 1
ATOM 2995 C C . SER B 1 142 ? 7.992 -25.828 -9.242 1 98.06 142 SER B C 1
ATOM 2997 O O . SER B 1 142 ? 8.367 -26.328 -10.297 1 98.06 142 SER B O 1
ATOM 2999 N N . LEU B 1 143 ? 8.5 -24.703 -8.75 1 98.31 143 LEU B N 1
ATOM 3000 C CA . LEU B 1 143 ? 9.523 -23.969 -9.484 1 98.31 143 LEU B CA 1
ATOM 3001 C C . LEU B 1 143 ? 10.828 -24.766 -9.547 1 98.31 143 LEU B C 1
ATOM 3003 O O . LEU B 1 143 ? 11.484 -24.797 -10.594 1 98.31 143 LEU B O 1
ATOM 3007 N N . LYS B 1 144 ? 11.172 -25.422 -8.461 1 98.12 144 LYS B N 1
ATOM 3008 C CA . LYS B 1 144 ? 12.352 -26.281 -8.453 1 98.12 144 LYS B CA 1
ATOM 3009 C C . LYS B 1 144 ? 12.25 -27.375 -9.516 1 98.12 144 LYS B C 1
ATOM 3011 O O . LYS B 1 144 ? 13.195 -27.609 -10.273 1 98.12 144 LYS B O 1
ATOM 3016 N N . ILE B 1 145 ? 11.125 -28.047 -9.562 1 98.25 145 ILE B N 1
ATOM 3017 C CA . ILE B 1 145 ? 10.875 -29.109 -10.539 1 98.25 145 ILE B CA 1
ATOM 3018 C C . ILE B 1 145 ? 11.039 -28.562 -11.945 1 98.25 145 ILE B C 1
ATOM 3020 O O . ILE B 1 145 ? 11.719 -29.156 -12.781 1 98.25 145 ILE B O 1
ATOM 3024 N N . LEU B 1 146 ? 10.453 -27.406 -12.227 1 98.56 146 LEU B N 1
ATOM 3025 C CA . LEU B 1 146 ? 10.508 -26.797 -13.547 1 98.56 146 LEU B CA 1
ATOM 3026 C C . LEU B 1 146 ? 11.938 -26.406 -13.906 1 98.56 146 LEU B C 1
ATOM 3028 O O . LEU B 1 146 ? 12.398 -26.688 -15.016 1 98.56 146 LEU B O 1
ATOM 3032 N N . LEU B 1 147 ? 12.633 -25.781 -12.969 1 98.5 147 LEU B N 1
ATOM 3033 C CA . LEU B 1 147 ? 14.008 -25.344 -13.203 1 98.5 147 LEU B CA 1
ATOM 3034 C C . LEU B 1 147 ? 14.93 -26.531 -13.406 1 98.5 147 LEU B C 1
ATOM 3036 O O . LEU B 1 147 ? 15.781 -26.531 -14.305 1 98.5 147 LEU B O 1
ATOM 3040 N N . ASP B 1 148 ? 14.742 -27.594 -12.594 1 98.25 148 ASP B N 1
ATOM 3041 C CA . ASP B 1 148 ? 15.516 -28.828 -12.75 1 98.25 148 ASP B CA 1
ATOM 3042 C C . ASP B 1 148 ? 15.273 -29.469 -14.109 1 98.25 148 ASP B C 1
ATOM 3044 O O . ASP B 1 148 ? 16.094 -30.25 -14.594 1 98.25 148 ASP B O 1
ATOM 3048 N N . ASN B 1 149 ? 14.156 -29.156 -14.742 1 98.06 149 ASN B N 1
ATOM 3049 C CA . ASN B 1 149 ? 13.797 -29.75 -16.031 1 98.06 149 ASN B CA 1
ATOM 3050 C C . ASN B 1 149 ? 13.906 -28.734 -17.156 1 98.06 149 ASN B C 1
ATOM 3052 O O . ASN B 1 149 ? 13.234 -28.875 -18.188 1 98.06 149 ASN B O 1
ATOM 3056 N N . GLY B 1 150 ? 14.617 -27.672 -16.938 1 97.75 150 GLY B N 1
ATOM 3057 C CA . GLY B 1 150 ? 15.078 -26.844 -18.031 1 97.75 150 GLY B CA 1
ATOM 3058 C C . GLY B 1 150 ? 14.234 -25.594 -18.234 1 97.75 150 GLY B C 1
ATOM 3059 O O . GLY B 1 150 ? 14.266 -24.984 -19.312 1 97.75 150 GLY B O 1
ATOM 3060 N N . LEU B 1 151 ? 13.438 -25.234 -17.281 1 98.56 151 LEU B N 1
ATOM 3061 C CA . LEU B 1 151 ? 12.727 -23.953 -17.406 1 98.56 151 LEU B CA 1
ATOM 3062 C C . LEU B 1 151 ? 13.695 -22.828 -17.719 1 98.56 151 LEU B C 1
ATOM 3064 O O . LEU B 1 151 ? 14.734 -22.688 -17.078 1 98.56 151 LEU B O 1
ATOM 3068 N N . LYS B 1 152 ? 13.375 -22.031 -18.672 1 98.12 152 LYS B N 1
ATOM 3069 C CA . LYS B 1 152 ? 14.266 -20.969 -19.125 1 98.12 152 LYS B CA 1
ATOM 3070 C C . LYS B 1 152 ? 14.352 -19.859 -18.094 1 98.12 152 LYS B C 1
ATOM 3072 O O . LYS B 1 152 ? 13.344 -19.484 -17.484 1 98.12 152 LYS B O 1
ATOM 3077 N N . HIS B 1 153 ? 15.555 -19.312 -17.953 1 98 153 HIS B N 1
ATOM 3078 C CA . HIS B 1 153 ? 15.789 -18.234 -17 1 98 153 HIS B CA 1
ATOM 3079 C C . HIS B 1 153 ? 15.141 -16.938 -17.469 1 98 153 HIS B C 1
ATOM 3081 O O . HIS B 1 153 ? 14.914 -16.031 -16.672 1 98 153 HIS B O 1
ATOM 3087 N N . GLU B 1 154 ? 14.789 -16.828 -18.766 1 97 154 GLU B N 1
ATOM 3088 C CA . GLU B 1 154 ? 14.281 -15.602 -19.375 1 97 154 GLU B CA 1
ATOM 3089 C C . GLU B 1 154 ? 12.914 -15.227 -18.812 1 97 154 GLU B C 1
ATOM 3091 O O . GLU B 1 154 ? 12.469 -14.086 -18.938 1 97 154 GLU B O 1
ATOM 3096 N N . TYR B 1 155 ? 12.219 -16.172 -18.156 1 97.69 155 TYR B N 1
ATOM 3097 C CA . TYR B 1 155 ? 10.906 -15.898 -17.578 1 97.69 155 TYR B CA 1
ATOM 3098 C C . TYR B 1 155 ? 11.031 -14.969 -16.375 1 97.69 155 TYR B C 1
ATOM 3100 O O . TYR B 1 155 ? 10.039 -14.391 -15.93 1 97.69 155 TYR B O 1
ATOM 3108 N N . PHE B 1 156 ? 12.211 -14.867 -15.852 1 98.12 156 PHE B N 1
ATOM 3109 C CA . PHE B 1 156 ? 12.469 -14.039 -14.688 1 98.12 156 PHE B CA 1
ATOM 3110 C C . PHE B 1 156 ? 13.117 -12.719 -15.094 1 98.12 156 PHE B C 1
ATOM 3112 O O . PHE B 1 156 ? 14.25 -12.43 -14.695 1 98.12 156 PHE B O 1
ATOM 3119 N N . ASP B 1 157 ? 12.289 -11.922 -15.812 1 97.38 157 ASP B N 1
ATOM 3120 C CA . ASP B 1 157 ? 12.734 -10.602 -16.25 1 97.38 157 ASP B CA 1
ATOM 3121 C C . ASP B 1 157 ? 12.523 -9.562 -15.148 1 97.38 157 ASP B C 1
ATOM 3123 O O . ASP B 1 157 ? 12.18 -9.906 -14.023 1 97.38 157 ASP B O 1
ATOM 3127 N N . LYS B 1 158 ? 12.812 -8.344 -15.477 1 96.69 158 LYS B N 1
ATOM 3128 C CA . LYS B 1 158 ? 12.781 -7.285 -14.477 1 96.69 158 LYS B CA 1
ATOM 3129 C C . LYS B 1 158 ? 11.398 -7.164 -13.844 1 96.69 158 LYS B C 1
ATOM 3131 O O . LYS B 1 158 ? 11.281 -6.926 -12.641 1 96.69 158 LYS B O 1
ATOM 3136 N N . GLU B 1 159 ? 10.328 -7.375 -14.703 1 96.56 159 GLU B N 1
ATOM 3137 C CA . GLU B 1 159 ? 8.969 -7.254 -14.18 1 96.56 159 GLU B CA 1
ATOM 3138 C C . GLU B 1 159 ? 8.648 -8.391 -13.211 1 96.56 159 GLU B C 1
ATOM 3140 O O . GLU B 1 159 ? 8.102 -8.156 -12.133 1 96.56 159 GLU B O 1
ATOM 3145 N N . THR B 1 160 ? 8.984 -9.617 -13.57 1 97.75 160 THR B N 1
ATOM 3146 C CA . THR B 1 160 ? 8.719 -10.789 -12.742 1 97.75 160 THR B CA 1
ATOM 3147 C C . THR B 1 160 ? 9.523 -10.734 -11.453 1 97.75 160 THR B C 1
ATOM 3149 O O . THR B 1 160 ? 8.961 -10.852 -10.359 1 97.75 160 THR B O 1
ATOM 3152 N N . LEU B 1 161 ? 10.82 -10.461 -11.578 1 97.56 161 LEU B N 1
ATOM 3153 C CA . LEU B 1 161 ? 11.672 -10.383 -10.398 1 97.56 161 LEU B CA 1
ATOM 3154 C C . LEU B 1 161 ? 11.297 -9.188 -9.531 1 97.56 161 LEU B C 1
ATOM 3156 O O . LEU B 1 161 ? 11.336 -9.273 -8.305 1 97.56 161 LEU B O 1
ATOM 3160 N N . GLY B 1 162 ? 11.039 -8 -10.227 1 97 162 GLY B N 1
ATOM 3161 C CA . GLY B 1 162 ? 10.586 -6.844 -9.469 1 97 162 GLY B CA 1
ATOM 3162 C C . GLY B 1 162 ? 9.375 -7.133 -8.602 1 97 162 GLY B C 1
ATOM 3163 O O . GLY B 1 162 ? 9.312 -6.688 -7.457 1 97 162 GLY B O 1
ATOM 3164 N N . HIS B 1 163 ? 8.438 -7.906 -9.188 1 96.06 163 HIS B N 1
ATOM 3165 C CA . HIS B 1 163 ? 7.246 -8.32 -8.453 1 96.06 163 HIS B CA 1
ATOM 3166 C C . HIS B 1 163 ? 7.613 -9.156 -7.234 1 96.06 163 HIS B C 1
ATOM 3168 O O . HIS B 1 163 ? 7.133 -8.898 -6.129 1 96.06 163 HIS B O 1
ATOM 3174 N N . PHE B 1 164 ? 8.508 -10.133 -7.418 1 96.5 164 PHE B N 1
ATOM 3175 C CA . PHE B 1 164 ? 8.906 -11.023 -6.336 1 96.5 164 PHE B CA 1
ATOM 3176 C C . PHE B 1 164 ? 9.594 -10.242 -5.223 1 96.5 164 PHE B C 1
ATOM 3178 O O . PHE B 1 164 ? 9.398 -10.539 -4.039 1 96.5 164 PHE B O 1
ATOM 3185 N N . VAL B 1 165 ? 10.383 -9.242 -5.605 1 95.81 165 VAL B N 1
ATOM 3186 C CA . VAL B 1 165 ? 11.109 -8.414 -4.645 1 95.81 165 VAL B CA 1
ATOM 3187 C C . VAL B 1 165 ? 10.125 -7.547 -3.863 1 95.81 165 VAL B C 1
ATOM 3189 O O . VAL B 1 165 ? 10.195 -7.465 -2.635 1 95.81 165 VAL B O 1
ATOM 3192 N N . ARG B 1 166 ? 9.203 -6.93 -4.613 1 93.56 166 ARG B N 1
ATOM 3193 C CA . ARG B 1 166 ? 8.227 -6.039 -4 1 93.56 166 ARG B CA 1
ATOM 3194 C C . ARG B 1 166 ? 7.402 -6.773 -2.947 1 93.56 166 ARG B C 1
ATOM 3196 O O . ARG B 1 166 ? 7.102 -6.219 -1.889 1 93.56 166 ARG B O 1
ATOM 3203 N N . PHE B 1 167 ? 7.078 -7.984 -3.186 1 93.06 167 PHE B N 1
ATOM 3204 C CA . PHE B 1 167 ? 6.25 -8.766 -2.275 1 93.06 167 PHE B CA 1
ATOM 3205 C C . PHE B 1 167 ? 7.113 -9.516 -1.265 1 93.06 167 PHE B C 1
ATOM 3207 O O . PHE B 1 167 ? 6.59 -10.211 -0.395 1 93.06 167 PHE B O 1
ATOM 3214 N N . LYS B 1 168 ? 8.453 -9.359 -1.369 1 92.19 168 LYS B N 1
ATOM 3215 C CA . LYS B 1 168 ? 9.43 -9.891 -0.416 1 92.19 168 LYS B CA 1
ATOM 3216 C C . LYS B 1 168 ? 9.312 -11.414 -0.304 1 92.19 168 LYS B C 1
ATOM 3218 O O . LYS B 1 168 ? 9.266 -11.953 0.801 1 92.19 168 LYS B O 1
ATOM 3223 N N . TYR B 1 169 ? 9.148 -12.086 -1.479 1 95 169 TYR B N 1
ATOM 3224 C CA . TYR B 1 169 ? 9.172 -13.539 -1.505 1 95 169 TYR B CA 1
ATOM 3225 C C . TYR B 1 169 ? 10.586 -14.062 -1.297 1 95 169 TYR B C 1
ATOM 3227 O O . TYR B 1 169 ? 11.25 -14.484 -2.252 1 95 169 TYR B O 1
ATOM 3235 N N . ASP B 1 170 ? 11 -14.07 -0.044 1 94 170 ASP B N 1
ATOM 3236 C CA . ASP B 1 170 ? 12.391 -14.32 0.33 1 94 170 ASP B CA 1
ATOM 3237 C C . ASP B 1 170 ? 12.828 -15.727 -0.072 1 94 170 ASP B C 1
ATOM 3239 O O . ASP B 1 170 ? 13.898 -15.906 -0.652 1 94 170 ASP B O 1
ATOM 3243 N N . LYS B 1 171 ? 11.961 -16.75 0.158 1 95.31 171 LYS B N 1
ATOM 3244 C CA . LYS B 1 171 ? 12.312 -18.125 -0.177 1 95.31 171 LYS B CA 1
ATOM 3245 C C . LYS B 1 171 ? 12.406 -18.328 -1.688 1 95.31 171 LYS B C 1
ATOM 3247 O O . LYS B 1 171 ? 13.328 -18.969 -2.182 1 95.31 171 LYS B O 1
ATOM 3252 N N . LEU B 1 172 ? 11.43 -17.75 -2.352 1 97.31 172 LEU B N 1
ATOM 3253 C CA . LEU B 1 172 ? 11.406 -17.828 -3.809 1 97.31 172 LEU B CA 1
ATOM 3254 C C . LEU B 1 172 ? 12.641 -17.156 -4.41 1 97.31 172 LEU B C 1
ATOM 3256 O O . LEU B 1 172 ? 13.305 -17.734 -5.27 1 97.31 172 LEU B O 1
ATOM 3260 N N . LEU B 1 173 ? 13.016 -15.977 -3.947 1 96.62 173 LEU B N 1
ATOM 3261 C CA . LEU B 1 173 ? 14.18 -15.25 -4.445 1 96.62 173 LEU B CA 1
ATOM 3262 C C . LEU B 1 173 ? 15.461 -16.031 -4.18 1 96.62 173 LEU B C 1
ATOM 3264 O O . LEU B 1 173 ? 16.344 -16.094 -5.039 1 96.62 173 LEU B O 1
ATOM 3268 N N . ASN B 1 174 ? 15.57 -16.625 -3.039 1 94.88 174 ASN B N 1
ATOM 3269 C CA . ASN B 1 174 ? 16.734 -17.422 -2.705 1 94.88 174 ASN B CA 1
ATOM 3270 C C . ASN B 1 174 ? 16.875 -18.641 -3.629 1 94.88 174 ASN B C 1
ATOM 3272 O O . ASN B 1 174 ? 17.984 -18.969 -4.055 1 94.88 174 ASN B O 1
ATOM 3276 N N . LEU B 1 175 ? 15.742 -19.281 -3.887 1 97.19 175 LEU B N 1
ATOM 3277 C CA . LEU B 1 175 ? 15.758 -20.406 -4.816 1 97.19 175 LEU B CA 1
ATOM 3278 C C . LEU B 1 175 ? 16.297 -19.969 -6.18 1 97.19 175 LEU B C 1
ATOM 3280 O O . LEU B 1 175 ? 17.172 -20.641 -6.742 1 97.19 175 LEU B O 1
ATOM 3284 N N . LEU B 1 176 ? 15.766 -18.859 -6.723 1 97.88 176 LEU B N 1
ATOM 3285 C CA . LEU B 1 176 ? 16.172 -18.375 -8.039 1 97.88 176 LEU B CA 1
ATOM 3286 C C . LEU B 1 176 ? 17.656 -18.047 -8.07 1 97.88 176 LEU B C 1
ATOM 3288 O O . LEU B 1 176 ? 18.328 -18.328 -9.062 1 97.88 176 LEU B O 1
ATOM 3292 N N . LEU B 1 177 ? 18.125 -17.562 -7.008 1 95.06 177 LEU B N 1
ATOM 3293 C CA . LEU B 1 177 ? 19.547 -17.25 -6.902 1 95.06 177 LEU B CA 1
ATOM 3294 C C . LEU B 1 177 ? 20.391 -18.516 -6.957 1 95.06 177 LEU B C 1
ATOM 3296 O O . LEU B 1 177 ? 21.422 -18.562 -7.625 1 95.06 177 LEU B O 1
ATOM 3300 N N . GLN B 1 178 ? 19.969 -19.516 -6.277 1 95.38 178 GLN B N 1
ATOM 3301 C CA . GLN B 1 178 ? 20.672 -20.781 -6.25 1 95.38 178 GLN B CA 1
ATOM 3302 C C . GLN B 1 178 ? 20.766 -21.391 -7.645 1 95.38 178 GLN B C 1
ATOM 3304 O O . GLN B 1 178 ? 21.719 -22.109 -7.961 1 95.38 178 GLN B O 1
ATOM 3309 N N . TYR B 1 179 ? 19.828 -21.141 -8.5 1 97.56 179 TYR B N 1
ATOM 3310 C CA . TYR B 1 179 ? 19.781 -21.688 -9.852 1 97.56 179 TYR B CA 1
ATOM 3311 C C . TYR B 1 179 ? 20.484 -20.766 -10.836 1 97.56 179 TYR B C 1
ATOM 3313 O O . TYR B 1 179 ? 20.422 -20.984 -12.047 1 97.56 179 TYR B O 1
ATOM 3321 N N . GLY B 1 180 ? 21.078 -19.625 -10.344 1 96.19 180 GLY B N 1
ATOM 3322 C CA . GLY B 1 180 ? 21.938 -18.781 -11.164 1 96.19 180 GLY B CA 1
ATOM 3323 C C . GLY B 1 180 ? 21.172 -17.719 -11.938 1 96.19 180 GLY B C 1
ATOM 3324 O O . GLY B 1 180 ? 21.688 -17.172 -12.906 1 96.19 180 GLY B O 1
ATOM 3325 N N . ILE B 1 181 ? 19.922 -17.516 -11.578 1 97.19 181 ILE B N 1
ATOM 3326 C CA . ILE B 1 181 ? 19.188 -16.438 -12.219 1 97.19 181 ILE B CA 1
ATOM 3327 C C . ILE B 1 181 ? 19.828 -15.102 -11.891 1 97.19 181 ILE B C 1
ATOM 3329 O O . ILE B 1 181 ? 20.25 -14.867 -10.758 1 97.19 181 ILE B O 1
ATOM 3333 N N . ARG B 1 182 ? 19.969 -14.273 -12.938 1 95.94 182 ARG B N 1
ATOM 3334 C CA . ARG B 1 182 ? 20.641 -12.984 -12.789 1 95.94 182 ARG B CA 1
ATOM 3335 C C . ARG B 1 182 ? 19.688 -11.922 -12.281 1 95.94 182 ARG B C 1
ATOM 3337 O O . ARG B 1 182 ? 18.656 -11.656 -12.914 1 95.94 182 ARG B O 1
ATOM 3344 N N . PHE B 1 183 ? 20.062 -11.227 -11.258 1 97.25 183 PHE B N 1
ATOM 3345 C CA . PHE B 1 183 ? 19.172 -10.258 -10.633 1 97.25 183 PHE B CA 1
ATOM 3346 C C . PHE B 1 183 ? 19.516 -8.844 -11.07 1 97.25 183 PHE B C 1
ATOM 3348 O O . PHE B 1 183 ? 18.766 -7.898 -10.797 1 97.25 183 PHE B O 1
ATOM 3355 N N . ASP B 1 184 ? 20.594 -8.648 -11.797 1 96.94 184 ASP B N 1
ATOM 3356 C CA . ASP B 1 184 ? 21 -7.312 -12.219 1 96.94 184 ASP B CA 1
ATOM 3357 C C . ASP B 1 184 ? 20.016 -6.719 -13.219 1 96.94 184 ASP B C 1
ATOM 3359 O O . ASP B 1 184 ? 20.047 -5.52 -13.5 1 96.94 184 ASP B O 1
ATOM 3363 N N . VAL B 1 185 ? 19.094 -7.621 -13.797 1 97.31 185 VAL B N 1
ATOM 3364 C CA . VAL B 1 185 ? 18.047 -7.121 -14.672 1 97.31 185 VAL B CA 1
ATOM 3365 C C . VAL B 1 185 ? 17.203 -6.086 -13.938 1 97.31 185 VAL B C 1
ATOM 3367 O O . VAL B 1 185 ? 16.547 -5.246 -14.562 1 97.31 185 VAL B O 1
ATOM 3370 N N . LEU B 1 186 ? 17.172 -6.082 -12.594 1 97.75 186 LEU B N 1
ATOM 3371 C CA . LEU B 1 186 ? 16.406 -5.16 -11.766 1 97.75 186 LEU B CA 1
ATOM 3372 C C . LEU B 1 186 ? 16.953 -3.74 -11.883 1 97.75 186 LEU B C 1
ATOM 3374 O O . LEU B 1 186 ? 16.266 -2.775 -11.539 1 97.75 186 LEU B O 1
ATOM 3378 N N . ASN B 1 187 ? 18.141 -3.553 -12.328 1 98.38 187 ASN B N 1
ATOM 3379 C CA . ASN B 1 187 ? 18.766 -2.24 -12.492 1 98.38 187 ASN B CA 1
ATOM 3380 C C . ASN B 1 187 ? 18.219 -1.512 -13.719 1 98.38 187 ASN B C 1
ATOM 3382 O O . ASN B 1 187 ? 18.516 -0.336 -13.93 1 98.38 187 ASN B O 1
ATOM 3386 N N . LYS B 1 188 ? 17.422 -2.232 -14.484 1 97.31 188 LYS B N 1
ATOM 3387 C CA . LYS B 1 188 ? 16.906 -1.669 -15.734 1 97.31 188 LYS B CA 1
ATOM 3388 C C . LYS B 1 188 ? 15.617 -0.891 -15.5 1 97.31 188 LYS B C 1
ATOM 3390 O O . LYS B 1 188 ? 15.07 -0.29 -16.422 1 97.31 188 LYS B O 1
ATOM 3395 N N . PHE B 1 189 ? 15.055 -0.884 -14.281 1 96.75 189 PHE B N 1
ATOM 3396 C CA . PHE B 1 189 ? 13.867 -0.086 -14 1 96.75 189 PHE B CA 1
ATOM 3397 C C . PHE B 1 189 ? 14.148 1.397 -14.203 1 96.75 189 PHE B C 1
ATOM 3399 O O . PHE B 1 189 ? 15.219 1.888 -13.844 1 96.75 189 PHE B O 1
ATOM 3406 N N . ASP B 1 190 ? 13.18 2.064 -14.805 1 95.56 190 ASP B N 1
ATOM 3407 C CA . ASP B 1 190 ? 13.258 3.52 -14.883 1 95.56 190 ASP B CA 1
ATOM 3408 C C . ASP B 1 190 ? 12.906 4.164 -13.547 1 95.56 190 ASP B C 1
ATOM 3410 O O . ASP B 1 190 ? 11.766 4.062 -13.078 1 95.56 190 ASP B O 1
ATOM 3414 N N . ILE B 1 191 ? 13.891 4.773 -13.016 1 96.31 191 ILE B N 1
ATOM 3415 C CA . ILE B 1 191 ? 13.68 5.445 -11.742 1 96.31 191 ILE B CA 1
ATOM 3416 C C . ILE B 1 191 ? 13.266 6.895 -11.977 1 96.31 191 ILE B C 1
ATOM 3418 O O . ILE B 1 191 ? 14 7.664 -12.602 1 96.31 191 ILE B O 1
ATOM 3422 N N . PRO B 1 192 ? 12.078 7.254 -11.523 1 94.88 192 PRO B N 1
ATOM 3423 C CA . PRO B 1 192 ? 11.656 8.648 -11.672 1 94.88 192 PRO B CA 1
ATOM 3424 C C . PRO B 1 192 ? 12.641 9.633 -11.062 1 94.88 192 PRO B C 1
ATOM 3426 O O . PRO B 1 192 ? 13.234 9.352 -10.016 1 94.88 192 PRO B O 1
ATOM 3429 N N . ASP B 1 193 ? 12.758 10.812 -11.641 1 95 193 ASP B N 1
ATOM 3430 C CA . ASP B 1 193 ? 13.719 11.828 -11.227 1 95 193 ASP B CA 1
ATOM 3431 C C . ASP B 1 193 ? 13.469 12.258 -9.781 1 95 193 ASP B C 1
ATOM 3433 O O . ASP B 1 193 ? 14.414 12.445 -9.016 1 95 193 ASP B O 1
ATOM 3437 N N . ASN B 1 194 ? 12.242 12.492 -9.469 1 90.94 194 ASN B N 1
ATOM 3438 C CA . ASN B 1 194 ? 11.922 12.945 -8.125 1 90.94 194 ASN B CA 1
ATOM 3439 C C . ASN B 1 194 ? 12.383 11.945 -7.066 1 90.94 194 ASN B C 1
ATOM 3441 O O . ASN B 1 194 ? 12.93 12.336 -6.035 1 90.94 194 ASN B O 1
ATOM 3445 N N . PHE B 1 195 ? 12.164 10.68 -7.355 1 94.69 195 PHE B N 1
ATOM 3446 C CA . PHE B 1 195 ? 12.625 9.656 -6.43 1 94.69 195 PHE B CA 1
ATOM 3447 C C . PHE B 1 195 ? 14.148 9.633 -6.355 1 94.69 195 PHE B C 1
ATOM 3449 O O . PHE B 1 195 ? 14.727 9.57 -5.266 1 94.69 195 PHE B O 1
ATOM 3456 N N . SER B 1 196 ? 14.742 9.625 -7.562 1 96.62 196 SER B N 1
ATOM 3457 C CA . SER B 1 196 ? 16.203 9.586 -7.629 1 96.62 196 SER B CA 1
ATOM 3458 C C . SER B 1 196 ? 16.812 10.727 -6.82 1 96.62 196 SER B C 1
ATOM 3460 O O . SER B 1 196 ? 17.781 10.516 -6.09 1 96.62 196 SER B O 1
ATOM 3462 N N . GLN B 1 197 ? 16.266 11.891 -6.918 1 94.31 197 GLN B N 1
ATOM 3463 C CA . GLN B 1 197 ? 16.781 13.055 -6.199 1 94.31 197 GLN B CA 1
ATOM 3464 C C . GLN B 1 197 ? 16.641 12.867 -4.691 1 94.31 197 GLN B C 1
ATOM 3466 O O . GLN B 1 197 ? 17.594 13.117 -3.947 1 94.31 197 GLN B O 1
ATOM 3471 N N . ILE B 1 198 ? 15.492 12.43 -4.246 1 93.06 198 ILE B N 1
ATOM 3472 C CA . ILE B 1 198 ? 15.242 12.227 -2.822 1 93.06 198 ILE B CA 1
ATOM 3473 C C . ILE B 1 198 ? 16.188 11.156 -2.279 1 93.06 198 ILE B C 1
ATOM 3475 O O . ILE B 1 198 ? 16.781 11.336 -1.216 1 93.06 198 ILE B O 1
ATOM 3479 N N . TYR B 1 199 ? 16.312 10.07 -3.031 1 96.94 199 TYR B N 1
ATOM 3480 C CA . TYR B 1 199 ? 17.203 8.992 -2.631 1 96.94 199 TYR B CA 1
ATOM 3481 C C . TYR B 1 199 ? 18.641 9.5 -2.477 1 96.94 199 TYR B C 1
ATOM 3483 O O . TYR B 1 199 ? 19.281 9.258 -1.453 1 96.94 199 TYR B O 1
ATOM 3491 N N . ASP B 1 200 ? 19.094 10.25 -3.469 1 96.94 200 ASP B N 1
ATOM 3492 C CA . ASP B 1 200 ? 20.469 10.734 -3.467 1 96.94 200 ASP B CA 1
ATOM 3493 C C . ASP B 1 200 ? 20.719 11.703 -2.307 1 96.94 200 ASP B C 1
ATOM 3495 O O . ASP B 1 200 ? 21.766 11.648 -1.656 1 96.94 200 ASP B O 1
ATOM 3499 N N . VAL B 1 201 ? 19.781 12.523 -2.086 1 94.38 201 VAL B N 1
ATOM 3500 C CA . VAL B 1 201 ? 19.906 13.508 -1.012 1 94.38 201 VAL B CA 1
ATOM 3501 C C . VAL B 1 201 ? 19.953 12.789 0.337 1 94.38 201 VAL B C 1
ATOM 3503 O O . VAL B 1 201 ? 20.797 13.117 1.188 1 94.38 201 VAL B O 1
ATOM 3506 N N . LEU B 1 202 ? 19.109 11.812 0.541 1 96.88 202 LEU B N 1
ATOM 3507 C CA . LEU B 1 202 ? 19.047 11.094 1.81 1 96.88 202 LEU B CA 1
ATOM 3508 C C . LEU B 1 202 ? 20.328 10.281 2.029 1 96.88 202 LEU B C 1
ATOM 3510 O O . LEU B 1 202 ? 20.922 10.336 3.105 1 96.88 202 LEU B O 1
ATOM 3514 N N . VAL B 1 203 ? 20.719 9.594 1.002 1 97.69 203 VAL B N 1
ATOM 3515 C CA . VAL B 1 203 ? 21.938 8.805 1.115 1 97.69 203 VAL B CA 1
ATOM 3516 C C . VAL B 1 203 ? 23.141 9.734 1.299 1 97.69 203 VAL B C 1
ATOM 3518 O O . VAL B 1 203 ? 24.031 9.438 2.084 1 97.69 203 VAL B O 1
ATOM 3521 N N . GLY B 1 204 ? 23.078 10.875 0.591 1 95.5 204 GLY B N 1
ATOM 3522 C CA . GLY B 1 204 ? 24.125 11.875 0.759 1 95.5 204 GLY B CA 1
ATOM 3523 C C . GLY B 1 204 ? 24.141 12.492 2.145 1 95.5 204 GLY B C 1
ATOM 3524 O O . GLY B 1 204 ? 25.141 13.086 2.555 1 95.5 204 GLY B O 1
ATOM 3525 N N . SER B 1 205 ? 23.078 12.406 2.893 1 95.38 205 SER B N 1
ATOM 3526 C CA . SER B 1 205 ? 22.938 12.93 4.25 1 95.38 205 SER B CA 1
ATOM 3527 C C . SER B 1 205 ? 23.125 11.82 5.285 1 95.38 205 SER B C 1
ATOM 3529 O O . SER B 1 205 ? 22.5 11.852 6.344 1 95.38 205 SER B O 1
ATOM 3531 N N . ASP B 1 206 ? 23.891 10.727 4.918 1 96.19 206 ASP B N 1
ATOM 3532 C CA . ASP B 1 206 ? 24.375 9.672 5.801 1 96.19 206 ASP B CA 1
ATOM 3533 C C . ASP B 1 206 ? 23.25 8.711 6.172 1 96.19 206 ASP B C 1
ATOM 3535 O O . ASP B 1 206 ? 23.266 8.102 7.242 1 96.19 206 ASP B O 1
ATOM 3539 N N . VAL B 1 207 ? 22.219 8.695 5.395 1 97.88 207 VAL B N 1
ATOM 3540 C CA . VAL B 1 207 ? 21.234 7.645 5.566 1 97.88 207 VAL B CA 1
ATOM 3541 C C . VAL B 1 207 ? 21.719 6.359 4.91 1 97.88 207 VAL B C 1
ATOM 3543 O O . VAL B 1 207 ? 22.109 6.359 3.738 1 97.88 207 VAL B O 1
ATOM 3546 N N . ASP B 1 208 ? 21.703 5.227 5.656 1 98.25 208 ASP B N 1
ATOM 3547 C CA . ASP B 1 208 ? 22.109 3.922 5.145 1 98.25 208 ASP B CA 1
ATOM 3548 C C . ASP B 1 208 ? 21.156 3.42 4.07 1 98.25 208 ASP B C 1
ATOM 3550 O O . ASP B 1 208 ? 19.938 3.404 4.277 1 98.25 208 ASP B O 1
ATOM 3554 N N . PRO B 1 209 ? 21.703 3.021 2.91 1 98.19 209 PRO B N 1
ATOM 3555 C CA . PRO B 1 209 ? 20.828 2.555 1.829 1 98.19 209 PRO B CA 1
ATOM 3556 C C . PRO B 1 209 ? 19.922 1.403 2.258 1 98.19 209 PRO B C 1
ATOM 3558 O O . PRO B 1 209 ? 18.781 1.324 1.821 1 98.19 209 PRO B O 1
ATOM 3561 N N . LYS B 1 210 ? 20.516 0.465 3.104 1 98 210 LYS B N 1
ATOM 3562 C CA . LYS B 1 210 ? 19.688 -0.646 3.566 1 98 210 LYS B CA 1
ATOM 3563 C C . LYS B 1 210 ? 18.547 -0.151 4.449 1 98 210 LYS B C 1
ATOM 3565 O O . LYS B 1 210 ? 17.406 -0.587 4.297 1 98 210 LYS B O 1
ATOM 3570 N N . SER B 1 211 ? 18.75 0.771 5.355 1 97.75 211 SER B N 1
ATOM 3571 C CA . SER B 1 211 ? 17.719 1.382 6.184 1 97.75 211 SER B CA 1
ATOM 3572 C C . SER B 1 211 ? 16.672 2.094 5.332 1 97.75 211 SER B C 1
ATOM 3574 O O . SER B 1 211 ? 15.477 1.955 5.566 1 97.75 211 SER B O 1
ATOM 3576 N N . LEU B 1 212 ? 17.188 2.871 4.367 1 97.94 212 LEU B N 1
ATOM 3577 C CA . LEU B 1 212 ? 16.297 3.613 3.482 1 97.94 212 LEU B CA 1
ATOM 3578 C C . LEU B 1 212 ? 15.391 2.664 2.707 1 97.94 212 LEU B C 1
ATOM 3580 O O . LEU B 1 212 ? 14.18 2.9 2.602 1 97.94 212 LEU B O 1
ATOM 3584 N N . ALA B 1 213 ? 15.984 1.563 2.148 1 97.69 213 ALA B N 1
ATOM 3585 C CA . ALA B 1 213 ? 15.203 0.569 1.418 1 97.69 213 ALA B CA 1
ATOM 3586 C C . ALA B 1 213 ? 14.125 -0.038 2.307 1 97.69 213 ALA B C 1
ATOM 3588 O O . ALA B 1 213 ? 12.984 -0.23 1.867 1 97.69 213 ALA B O 1
ATOM 3589 N N . TYR B 1 214 ? 14.484 -0.35 3.514 1 96.81 214 TYR B N 1
ATOM 3590 C CA . TYR B 1 214 ? 13.523 -0.93 4.449 1 96.81 214 TYR B CA 1
ATOM 3591 C C . TYR B 1 214 ? 12.375 0.036 4.723 1 96.81 214 TYR B C 1
ATOM 3593 O O . TYR B 1 214 ? 11.203 -0.35 4.672 1 96.81 214 TYR B O 1
ATOM 3601 N N . ILE B 1 215 ? 12.695 1.287 5.035 1 96.25 215 ILE B N 1
ATOM 3602 C CA . ILE B 1 215 ? 11.695 2.299 5.34 1 96.25 215 ILE B CA 1
ATOM 3603 C C . ILE B 1 215 ? 10.727 2.434 4.168 1 96.25 215 ILE B C 1
ATOM 3605 O O . ILE B 1 215 ? 9.508 2.471 4.359 1 96.25 215 ILE B O 1
ATOM 3609 N N . LEU B 1 216 ? 11.234 2.475 2.963 1 94.88 216 LEU B N 1
ATOM 3610 C CA . LEU B 1 216 ? 10.438 2.656 1.753 1 94.88 216 LEU B CA 1
ATOM 3611 C C . LEU B 1 216 ? 9.57 1.431 1.484 1 94.88 216 LEU B C 1
ATOM 3613 O O . LEU B 1 216 ? 8.547 1.526 0.799 1 94.88 216 LEU B O 1
ATOM 3617 N N . SER B 1 217 ? 10 0.25 1.99 1 93.94 217 SER B N 1
ATOM 3618 C CA . SER B 1 217 ? 9.32 -1.007 1.696 1 93.94 217 SER B CA 1
ATOM 3619 C C . SER B 1 217 ? 8.102 -1.195 2.586 1 93.94 217 SER B C 1
ATOM 3621 O O . SER B 1 217 ? 7.25 -2.045 2.312 1 93.94 217 SER B O 1
ATOM 3623 N N . VAL B 1 218 ? 8.047 -0.404 3.68 1 88.25 218 VAL B N 1
ATOM 3624 C CA . VAL B 1 218 ? 6.961 -0.562 4.641 1 88.25 218 VAL B CA 1
ATOM 3625 C C . VAL B 1 218 ? 5.668 0.004 4.059 1 88.25 218 VAL B C 1
ATOM 3627 O O . VAL B 1 218 ? 5.656 1.114 3.523 1 88.25 218 VAL B O 1
ATOM 3630 N N . GLU B 1 219 ? 4.578 -0.88 4.008 1 71.94 219 GLU B N 1
ATOM 3631 C CA . GLU B 1 219 ? 3.293 -0.492 3.436 1 71.94 219 GLU B CA 1
ATOM 3632 C C . GLU B 1 219 ? 2.625 0.6 4.266 1 71.94 219 GLU B C 1
ATOM 3634 O O . GLU B 1 219 ? 2.777 0.636 5.488 1 71.94 219 GLU B O 1
ATOM 3639 N N . HIS B 1 220 ? 2.057 1.565 3.471 1 62.06 220 HIS B N 1
ATOM 3640 C CA . HIS B 1 220 ? 1.293 2.65 4.078 1 62.06 220 HIS B CA 1
ATOM 3641 C C . HIS B 1 220 ? 0.07 2.117 4.816 1 62.06 220 HIS B C 1
ATOM 3643 O O . HIS B 1 220 ? -0.681 1.303 4.277 1 62.06 220 HIS B O 1
ATOM 3649 N N . ILE B 1 221 ? 0.215 1.982 6.078 1 50.41 221 ILE B N 1
ATOM 3650 C CA . ILE B 1 221 ? -1.042 1.702 6.766 1 50.41 221 ILE B CA 1
ATOM 3651 C C . ILE B 1 221 ? -1.845 2.992 6.918 1 50.41 221 ILE B C 1
ATOM 3653 O O . ILE B 1 221 ? -1.282 4.051 7.203 1 50.41 221 ILE B O 1
#

Sequence (442 aa):
MNTYLDVICEGSCEQLKNMLDGDNYDVENNLLWIATKVVEHGKSDMFKMLVLYFSFDVTEEFIKKNCQYITMEILEFINDIKGTNSWDYLDHIHFNAIFCSAYRINNKDIIIKLINYGININNLPGTYHTISYYSTNLHIESLKILLDNGLKHEYFDKETLGHFVRFKYDKLLNLLLQYGIRFDVLNKFDIPDNFSQIYDVLVGSDVDPKSLAYILSVEHIMNTYLDVICEGSCEQLKNMLDGDNYDVENNLLWIATKVVEHGKSDMFKMLVLYFSFDVTEEFIKKNCQYITMEILEFINDIKGTNSWDYLDHIHFNAIFCSAYRINNKDIIIKLINYGININNLPGTYHTISYYSTNLHIESLKILLDNGLKHEYFDKETLGHFVRFKYDKLLNLLLQYGIRFDVLNKFDIPDNFSQIYDVLVGSDVDPKSLAYILSVEHI

Radius of gyration: 35.3 Å; Cα contacts (8 Å, |Δi|>4): 483; chains: 2; bounding box: 66×96×56 Å

Secondary structure (DSSP, 8-state):
---HHHHHHHS-HHHHHHHHHH--SSHHHHHHHHHHHHHHTT-HHHHHHHHHTT-----HHHHHHHGGG--HHHHHHHHHHHTS-GGGG--HHHHHHHHHHHHHTT-HHHHHHHHHHT--GGGSTTHHHHHHHH--GGGHHHHHHHHHTT--GGGS-HHHHHHHHHTT-HHHHHHHHHTT---GGGGGS---HHHHHHHHHHHHTT--HHHHHHHHHS---/---HHHHHHHS-HHHHHHHHHH--SSHHHHHHHHHHHHHHTT-HHHHHHHHHTS-----HHHHHHHGGG--HHHHHHHHHHHTS-GGGG--HHHHHHHHHHHHHTT-HHHHHHHHHHT--GGGSTTHHHHHHHH--GGGHHHHHHHHHTT--GGGS-HHHHHHHHHTT-HHHHHHHHHTT---GGGGGS---HHHHHHHHHHHHTT--HHHHHHHHHS---

Nearest PDB structures (foldseek):
  4kf8-assembly2_B  TM=1.712E-01  e=6.774E+00  Thermothelomyces thermophilus
  8b9c-assembly1_X  TM=1.764E-01  e=7.405E+00  Saccharomyces cerevisiae
  4kf8-assembly2_B  TM=1.714E-01  e=5.046E+00  Thermothelomyces thermophilus
  8b9c-assembly1_X  TM=1.548E-01  e=7.902E+00  Saccharomyces cerevisiae

Solvent-accessible surface area (backbone atoms only — not comparable to full-atom values): 24810 Å² total; per-residue (Å²): 129,78,48,72,66,50,29,68,75,72,50,47,59,66,57,48,51,51,52,53,69,68,45,75,86,59,48,71,81,39,42,58,57,50,49,52,52,29,35,67,67,60,35,50,67,46,43,50,46,39,38,73,74,68,59,49,78,86,42,69,68,54,48,60,75,43,47,56,38,54,41,71,66,44,47,52,51,50,23,63,75,67,74,45,65,68,67,74,75,52,48,71,69,49,52,33,44,29,46,47,43,26,58,66,72,58,38,48,66,59,50,50,51,43,46,72,76,62,55,58,64,83,76,31,88,51,45,51,60,42,52,50,70,57,61,45,60,84,32,44,65,51,49,49,56,40,49,76,69,63,49,63,67,76,56,55,38,39,68,35,46,41,50,42,54,48,71,58,30,54,66,35,53,52,53,43,48,75,73,64,52,68,52,41,52,45,53,68,62,84,72,54,65,72,56,51,51,48,51,50,50,42,44,70,47,62,26,44,64,69,40,52,27,52,47,28,45,50,77,86,123,128,78,46,73,66,49,30,65,74,71,50,47,60,66,56,50,51,52,51,54,70,69,47,75,86,58,49,71,78,41,42,58,57,49,50,51,52,27,36,68,67,60,35,50,68,46,45,49,45,38,37,73,74,66,60,49,79,87,42,71,67,55,47,62,75,42,45,56,37,54,41,72,68,46,50,52,49,50,21,64,75,67,74,45,66,70,68,75,75,51,51,71,69,49,50,32,45,29,48,47,44,28,57,66,72,58,38,50,67,60,52,51,50,43,45,73,75,62,55,58,64,83,74,31,88,50,44,50,60,42,52,51,70,58,60,45,58,84,32,45,65,52,49,49,56,41,49,77,69,63,50,63,67,76,56,53,36,39,70,35,44,43,50,41,55,49,69,59,32,57,64,36,52,51,51,43,48,75,73,63,52,68,53,41,53,44,54,68,62,86,72,53,65,71,56,52,51,48,50,49,52,41,46,72,48,62,25,42,65,69,40,51,26,52,48,28,44,52,75,87,124

Organism: NCBI:txid2126985

Foldseek 3Di:
DQDLLRCLQPNDLVVNVVVLVVPPDCNLVCLLVSLLSNLQNPPQVNNCCCCPPVVDDCDLVSCQVRVLSHDPSNQVVVCVVVVHRSCVSYDLQSLLSNVLSCQQVLVLVSVVVSVVVPDDLQPRPCNLVSCLPRDALSNLVSVVVNLVSPNDLVSCALSSVVVHVLVPRPNNVVSNVVSPRDNCSVVVDDDDPVRVVVLCVCVVVVNDPVNVVVVVSDDDD/DQDLLRCLQPNDLVVNVVVLVPPPDCNLVCLLVSLLSNLQNPPQVNNVCCCPPVVDDCDLVSCQVRVLSHDPSNQVVVCVVVVHRSCVSYDLQSLLSNVLSCQQVLVLVSVVVCVVVPDDLCPRPCNLVSCLPRDALVNLVSVVVNLVSPNDLVSCALSSVVVHVLVPRPNNVVSNVVSPRDNCSVVVDDDDPVRVVVLCVCVVVVNDPVNVVVVVSDDDD

InterPro domains:
  IPR036770 Ankyrin repeat-containing domain superfamily [G3DSA:1.25.40.20] (1-195)
  IPR036770 Ankyrin repeat-containing domain superfamily [SSF48403] (8-188)